Protein AF-I7LY33-F1 (afdb_monomer_lite)

Foldseek 3Di:
DPPVVPPVVVVVVVVVVVVVPPPDDDDDDDDWDKDWDDWDWDDDPNWIKTWTWIATPNDIDIDIDIDDDDDPPDPPPPVPPDLPQPDKDKDFPFAFFFDDPVVVCVQQDDPVPWDKDFLQAAWEDELFQLDQDQGAYAHQTLLVLVLLLLQLLQVVPPNDHDDLVLLLVLVLLVLVLGNYLAYEGEAAPQLQVVLCVVLVPDDDPVCLLAPDPVCVVVSLVSQLALSNGRRLLLSCCLVPVVLLVGDSVSSSSSSNSLSVLSHPPPRPSNSRYDYYYRYDDGDAQAEEEEAEDPVCLVVSIDTGGNQWDDDPNDIYGYRYHDLSSSLVVLLSSLCSCQPPVCVPHDGDDSVVSSVSSSVSSVSSCVSSCCVPQPRHTYMYIYRD

Secondary structure (DSSP, 8-state):
--SSHHHHHHHHHHHHHHHHSSS------PPPPEEEEEEEEEEETTEEEEEEEEEETTEEEEEEEEE-PPPSS----TT--------EEEEEEE--SS--HHHHHHHH--GGGPPEE-TTTS-EE-S-TT--SEEEE-TTHHHHHHHHHHHHHHTTSSSPPP-HHHHHHHHHHHHHH--SS-EEEEEEHHHHHHHHHHH-S---HHHHHS--GGGHHHHHHHHTSGGG--SHHHHHHHH-HHHHT--HHHHHHHHHHHHHHHH-TT-GGGGGEEEEEE-S---EEEEEEEE--HHHHHTT-EE-EESEEEETTEEEEEEEEEHHHHHHHHHHHHHIIIIIISTTSSPPPHHHHHHHHHHHHHHHHHHHHHHHSTT--EEEEEE-

Radius of gyration: 26.54 Å; chains: 1; bounding box: 85×58×51 Å

Sequence (384 aa):
MKLIFHKIFRIKLFFLLFLALSLTNKVNANQTYVKVSNGQQQEEEGKTIIVGKTTINQIDYNTECSCVEPSLQQMEDPDAESCSLNKLKLQLDTDGQGMNQDTIRDIVGDVHSLQFVNPKEYYFMGLDGRNTEACLSTPGGDAGEFILALFIYEGMLQKRQLDQNSVDAFFKSYLQYMKSQKFYFATDDEAIFHMERETGLSISIDSLKNPSESNKADLLSALIKAENQGDRHIKNLLKNPDLYNIRPEIVQMFITSFFNVLWDKTNLNREKLILDSLVGQPSESAFLEVRSNEICLEKHLSPLISVRKKIGDNWQSLFVNHIDAASQKRRELAHFFSDSVNHHQEPIDPDIMFNRLTKHGLSFLEVSGSRLARYLPFYSLDMV

pLDDT: mean 85.72, std 20.25, range [28.38, 98.88]

Structure (mmCIF, N/CA/C/O backbone):
data_AF-I7LY33-F1
#
_entry.id   AF-I7LY33-F1
#
loop_
_atom_site.group_PDB
_atom_site.id
_atom_site.type_symbol
_atom_site.label_atom_id
_atom_site.label_alt_id
_atom_site.label_comp_id
_atom_site.label_asym_id
_atom_site.label_entity_id
_atom_site.label_seq_id
_atom_site.pdbx_PDB_ins_code
_atom_site.Cartn_x
_atom_site.Cartn_y
_atom_site.Cartn_z
_atom_site.occupancy
_atom_site.B_iso_or_equiv
_atom_site.auth_seq_id
_atom_site.auth_comp_id
_atom_site.auth_asym_id
_atom_site.auth_atom_id
_atom_site.pdbx_PDB_model_num
ATOM 1 N N . MET A 1 1 ? -11.560 -17.979 -21.060 1.00 42.41 1 MET A N 1
ATOM 2 C CA . MET A 1 1 ? -11.425 -18.367 -19.634 1.00 42.41 1 MET A CA 1
ATOM 3 C C . MET A 1 1 ? -10.639 -19.662 -19.391 1.00 42.41 1 MET A C 1
ATOM 5 O O . MET A 1 1 ? -9.923 -19.709 -18.408 1.00 42.41 1 MET A O 1
ATOM 9 N N . LYS A 1 2 ? -10.691 -20.692 -20.259 1.00 30.03 2 LYS A N 1
ATOM 10 C CA . LYS A 1 2 ? -9.958 -21.967 -20.054 1.00 30.03 2 LYS A CA 1
ATOM 11 C C . LYS A 1 2 ? -8.486 -22.011 -20.524 1.00 30.03 2 LYS A C 1
ATOM 13 O O . LYS A 1 2 ? -7.797 -22.962 -20.183 1.00 30.03 2 LYS A O 1
ATOM 18 N N . LEU A 1 3 ? -7.980 -21.016 -21.264 1.00 31.16 3 LEU A N 1
ATOM 19 C CA . LEU A 1 3 ? -6.618 -21.073 -21.836 1.00 31.16 3 LEU A CA 1
ATOM 20 C C . LEU A 1 3 ? -5.494 -20.482 -20.961 1.00 31.16 3 LEU A C 1
ATOM 22 O O . LEU A 1 3 ? -4.334 -20.807 -21.190 1.00 31.16 3 LEU A O 1
ATOM 26 N N . ILE A 1 4 ? -5.808 -19.681 -19.937 1.00 40.78 4 ILE A N 1
ATOM 27 C CA . ILE A 1 4 ? -4.794 -19.087 -19.036 1.00 40.78 4 ILE A CA 1
ATOM 28 C C . ILE A 1 4 ? -4.377 -20.081 -17.932 1.00 40.78 4 ILE A C 1
ATOM 30 O O . ILE A 1 4 ? -3.232 -20.093 -17.489 1.00 40.78 4 ILE A O 1
ATOM 34 N N . PHE A 1 5 ? -5.255 -21.028 -17.584 1.00 37.31 5 PHE A N 1
ATOM 35 C CA . PHE A 1 5 ? -5.009 -22.034 -16.543 1.00 37.31 5 PHE A CA 1
ATOM 36 C C . PHE A 1 5 ? -3.928 -23.074 -16.888 1.00 37.31 5 PHE A C 1
ATOM 38 O O . PHE A 1 5 ? -3.405 -23.733 -15.991 1.00 37.31 5 PHE A O 1
ATOM 45 N N . HIS A 1 6 ? -3.569 -23.249 -18.165 1.00 36.06 6 HIS A N 1
ATOM 46 C CA . HIS A 1 6 ? -2.713 -24.370 -18.570 1.00 36.06 6 HIS A CA 1
ATOM 47 C C . HIS A 1 6 ? -1.205 -24.075 -18.544 1.00 36.06 6 HIS A C 1
ATOM 49 O O . HIS A 1 6 ? -0.412 -25.008 -18.430 1.00 36.06 6 HIS A O 1
ATOM 55 N N . LYS A 1 7 ? -0.783 -22.802 -18.584 1.00 37.31 7 LYS A N 1
ATOM 56 C CA . LYS A 1 7 ? 0.650 -22.449 -18.547 1.00 37.31 7 LYS A CA 1
ATOM 57 C C . LYS A 1 7 ? 1.212 -22.319 -17.127 1.00 37.31 7 LYS A C 1
ATOM 59 O O . LYS A 1 7 ? 2.340 -22.742 -16.897 1.00 37.31 7 LYS A O 1
ATOM 64 N N . ILE A 1 8 ? 0.413 -21.872 -16.158 1.00 42.56 8 ILE A N 1
ATOM 65 C CA . ILE A 1 8 ? 0.854 -21.706 -14.759 1.00 42.56 8 ILE A CA 1
ATOM 66 C C . ILE A 1 8 ? 0.992 -23.064 -14.037 1.00 42.56 8 ILE A C 1
ATOM 68 O O . ILE A 1 8 ? 1.837 -23.231 -13.157 1.00 42.56 8 ILE A O 1
ATOM 72 N N . PHE A 1 9 ? 0.255 -24.096 -14.466 1.00 35.94 9 PHE A N 1
ATOM 73 C CA . PHE A 1 9 ? 0.355 -25.439 -13.876 1.00 35.94 9 PHE A CA 1
ATOM 74 C C . PHE A 1 9 ? 1.675 -26.166 -14.204 1.00 35.94 9 PHE A C 1
ATOM 76 O O . PHE A 1 9 ? 2.098 -27.035 -13.443 1.00 35.94 9 PHE A O 1
ATOM 83 N N . ARG A 1 10 ? 2.374 -25.796 -15.291 1.00 35.91 10 ARG A N 1
ATOM 84 C CA . ARG A 1 10 ? 3.664 -26.413 -15.661 1.00 35.91 10 ARG A CA 1
ATOM 85 C C . ARG A 1 10 ? 4.831 -25.980 -14.768 1.00 35.91 10 ARG A C 1
ATOM 87 O O . ARG A 1 10 ? 5.768 -26.754 -14.607 1.00 35.91 10 ARG A O 1
ATOM 94 N N . ILE A 1 11 ? 4.749 -24.813 -14.128 1.00 40.91 11 ILE A N 1
ATOM 95 C CA . ILE A 1 11 ? 5.801 -24.317 -13.223 1.00 40.91 11 ILE A CA 1
ATOM 96 C C . ILE A 1 11 ? 5.759 -25.053 -11.869 1.00 40.91 11 ILE A C 1
ATOM 98 O O . ILE A 1 11 ? 6.801 -25.333 -11.281 1.00 40.91 11 ILE A O 1
ATOM 102 N N . LYS A 1 12 ? 4.574 -25.498 -11.422 1.00 36.47 12 LYS A N 1
ATOM 103 C CA . LYS A 1 12 ? 4.418 -26.275 -10.177 1.00 36.47 12 LYS A CA 1
ATOM 104 C C . LYS A 1 12 ? 4.989 -27.697 -10.248 1.00 36.47 12 LYS A C 1
ATOM 106 O O . LYS A 1 12 ? 5.378 -28.233 -9.215 1.00 36.47 12 LYS A O 1
ATOM 111 N N . LEU A 1 13 ? 5.081 -28.302 -11.438 1.00 35.91 13 LEU A N 1
ATOM 112 C CA . LEU A 1 13 ? 5.622 -29.660 -11.590 1.00 35.91 13 LEU A CA 1
ATOM 113 C C . LEU A 1 13 ? 7.162 -29.684 -11.629 1.00 35.91 13 LEU A C 1
ATOM 115 O O . LEU A 1 13 ? 7.766 -30.680 -11.245 1.00 35.91 13 LEU A O 1
ATOM 119 N N . PHE A 1 14 ? 7.803 -28.581 -12.031 1.00 37.78 14 PHE A N 1
ATOM 120 C CA . PHE A 1 14 ? 9.267 -28.486 -12.088 1.00 37.78 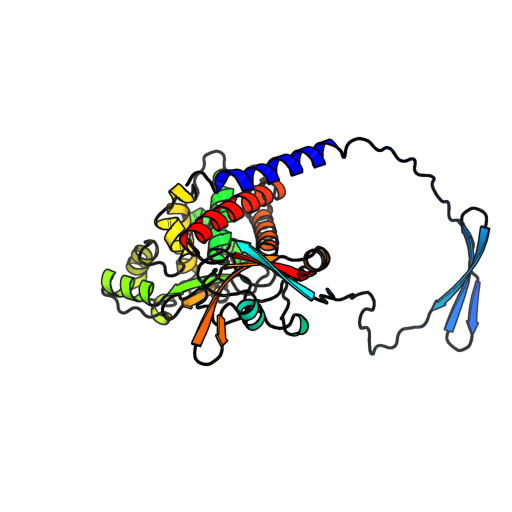14 PHE A CA 1
ATOM 121 C C . PHE A 1 14 ? 9.898 -28.252 -10.705 1.00 37.78 14 PHE A C 1
ATOM 123 O O . PHE A 1 14 ? 10.958 -28.800 -10.409 1.00 37.78 14 PHE A O 1
ATOM 130 N N . PHE A 1 15 ? 9.214 -27.521 -9.818 1.00 37.28 15 PHE A N 1
ATOM 131 C CA . PHE A 1 15 ? 9.712 -27.238 -8.465 1.00 37.28 15 PHE A CA 1
ATOM 132 C C . PHE A 1 15 ? 9.645 -28.456 -7.523 1.00 37.28 15 PHE A C 1
ATOM 134 O O . PHE A 1 15 ? 10.514 -28.641 -6.675 1.00 37.28 15 PHE A O 1
ATOM 141 N N . LEU A 1 16 ? 8.659 -29.341 -7.713 1.00 38.06 16 LEU A N 1
ATOM 142 C CA . LEU A 1 16 ? 8.531 -30.588 -6.945 1.00 38.06 16 LEU A CA 1
ATOM 143 C C . LEU A 1 16 ? 9.539 -31.669 -7.372 1.00 38.06 16 LEU A C 1
ATOM 145 O O . LEU A 1 16 ? 9.912 -32.500 -6.548 1.00 38.06 16 LEU A O 1
ATOM 149 N N . LEU A 1 17 ? 10.030 -31.638 -8.618 1.00 35.41 17 LEU A N 1
ATOM 150 C CA . LEU A 1 17 ? 11.072 -32.565 -9.075 1.00 35.41 17 LEU A CA 1
ATOM 151 C C . LEU A 1 17 ? 12.470 -32.173 -8.565 1.00 35.41 17 LEU A C 1
ATOM 153 O O . LEU A 1 17 ? 13.291 -33.049 -8.308 1.00 35.41 17 LEU A O 1
ATOM 157 N N . PHE A 1 18 ? 12.732 -30.877 -8.367 1.00 36.34 18 PHE A N 1
ATOM 158 C CA . PHE A 1 18 ? 14.032 -30.392 -7.884 1.00 36.34 18 PHE A CA 1
ATOM 159 C C . PHE A 1 18 ? 14.259 -30.682 -6.391 1.00 36.34 18 PHE A C 1
ATOM 161 O O . PHE A 1 18 ? 15.369 -31.023 -5.988 1.00 36.34 18 PHE A O 1
ATOM 168 N N . LEU A 1 19 ? 13.198 -30.658 -5.577 1.00 33.44 19 LEU A N 1
ATOM 169 C CA . LEU A 1 19 ? 13.273 -31.043 -4.161 1.00 33.44 19 LEU A CA 1
ATOM 170 C C . LEU A 1 19 ? 13.464 -32.555 -3.944 1.00 33.44 19 LEU A C 1
ATOM 172 O O . LEU A 1 19 ? 13.996 -32.956 -2.913 1.00 33.44 19 LEU A O 1
ATOM 176 N N . ALA A 1 20 ? 13.104 -33.395 -4.919 1.00 33.16 20 ALA A N 1
ATOM 177 C CA . ALA A 1 20 ? 13.292 -34.845 -4.835 1.00 33.16 20 ALA A CA 1
ATOM 178 C C . ALA A 1 20 ? 14.703 -35.320 -5.251 1.00 33.16 20 ALA A C 1
ATOM 180 O O . ALA A 1 20 ? 15.068 -36.457 -4.965 1.00 33.16 20 ALA A O 1
ATOM 181 N N . LEU A 1 21 ? 15.513 -34.463 -5.888 1.00 31.39 21 LEU A N 1
ATOM 182 C CA . LEU A 1 21 ? 16.848 -34.806 -6.411 1.00 31.39 21 LEU A CA 1
ATOM 183 C C . LEU A 1 21 ? 18.024 -34.292 -5.555 1.00 31.39 21 LEU A C 1
ATOM 185 O O . LEU A 1 21 ? 19.171 -34.602 -5.860 1.00 31.39 21 LEU A O 1
ATOM 189 N N . SER A 1 22 ? 17.763 -33.576 -4.454 1.00 30.84 22 SER A N 1
ATOM 190 C CA . SER A 1 22 ? 18.807 -33.052 -3.548 1.00 30.84 22 SER A CA 1
ATOM 191 C C . SER A 1 22 ? 19.188 -34.006 -2.394 1.00 30.84 22 SER A C 1
ATOM 193 O O . SER A 1 22 ? 20.056 -33.711 -1.578 1.00 30.84 22 SER A O 1
ATOM 195 N N . LEU A 1 23 ? 18.581 -35.196 -2.318 1.00 31.55 23 LEU A N 1
ATOM 196 C CA . LEU A 1 23 ? 18.827 -36.172 -1.246 1.00 31.55 23 LEU A CA 1
ATOM 197 C C . LEU A 1 23 ? 19.639 -37.388 -1.706 1.00 31.55 23 LEU A C 1
ATOM 199 O O . LEU A 1 23 ? 19.275 -38.510 -1.394 1.00 31.55 23 LEU A O 1
ATOM 203 N N . THR A 1 24 ? 20.766 -37.185 -2.389 1.00 37.47 24 THR A N 1
ATOM 204 C CA . THR A 1 24 ? 21.879 -38.157 -2.405 1.00 37.47 24 THR A CA 1
ATOM 205 C C . THR A 1 24 ? 23.146 -37.494 -2.939 1.00 37.47 24 THR A C 1
ATOM 207 O O . THR A 1 24 ? 23.378 -37.499 -4.142 1.00 37.47 24 THR A O 1
ATOM 210 N N . ASN A 1 25 ? 23.990 -36.955 -2.058 1.00 28.38 25 ASN A N 1
ATOM 211 C CA . ASN A 1 25 ? 25.436 -36.901 -2.294 1.00 28.38 25 ASN A CA 1
ATOM 212 C C . ASN A 1 25 ? 26.182 -36.718 -0.966 1.00 28.38 25 ASN A C 1
ATOM 214 O O . ASN A 1 25 ? 26.289 -35.622 -0.426 1.00 28.38 25 ASN A O 1
ATOM 218 N N . LYS A 1 26 ? 26.697 -37.830 -0.428 1.00 31.36 26 LYS A N 1
ATOM 219 C CA . LYS A 1 26 ? 27.740 -37.825 0.604 1.00 31.36 26 LYS A CA 1
ATOM 220 C C . LYS A 1 26 ? 29.075 -37.580 -0.096 1.00 31.36 26 LYS A C 1
ATOM 222 O O . LYS A 1 26 ? 29.545 -38.455 -0.817 1.00 31.36 26 LYS A O 1
ATOM 227 N N . VAL A 1 27 ? 29.684 -36.421 0.137 1.00 33.50 27 VAL A N 1
ATOM 228 C CA . VAL A 1 27 ? 31.071 -36.136 -0.254 1.00 33.50 27 VAL A CA 1
ATOM 229 C C . VAL A 1 27 ? 31.929 -36.142 1.011 1.00 33.50 27 VAL A C 1
ATOM 231 O O . VAL A 1 27 ? 31.617 -35.468 1.989 1.00 33.50 27 VAL A O 1
ATOM 234 N N . ASN A 1 28 ? 32.979 -36.964 0.995 1.00 31.67 28 ASN A N 1
ATOM 235 C CA . ASN A 1 28 ? 33.961 -37.111 2.068 1.00 31.67 28 ASN A CA 1
ATOM 236 C C . ASN A 1 28 ? 34.780 -35.823 2.236 1.00 31.67 28 ASN A C 1
ATOM 238 O O . ASN A 1 28 ? 35.436 -35.382 1.294 1.00 31.67 28 ASN A O 1
ATOM 242 N N . ALA A 1 29 ? 34.792 -35.263 3.445 1.00 35.78 29 ALA A N 1
ATOM 243 C CA . ALA A 1 29 ? 35.664 -34.157 3.818 1.00 35.78 29 ALA A CA 1
ATOM 244 C C . ALA A 1 29 ? 37.029 -34.695 4.284 1.00 35.78 29 ALA A C 1
ATOM 246 O O . ALA A 1 29 ? 37.129 -35.306 5.347 1.00 35.78 29 ALA A O 1
ATOM 247 N N . ASN A 1 30 ? 38.082 -34.450 3.502 1.00 35.06 30 ASN A N 1
ATOM 248 C CA . ASN A 1 30 ? 39.461 -34.531 3.984 1.00 35.06 30 ASN A CA 1
ATOM 249 C C . ASN A 1 30 ? 39.775 -33.236 4.744 1.00 35.06 30 ASN A C 1
ATOM 251 O O . ASN A 1 30 ? 39.734 -32.154 4.163 1.00 35.06 30 ASN A O 1
ATOM 255 N N . GLN A 1 31 ? 40.066 -33.341 6.040 1.00 39.47 31 GLN A N 1
ATOM 256 C CA . GLN A 1 31 ? 40.449 -32.203 6.877 1.00 39.47 31 GLN A CA 1
ATOM 257 C C . GLN A 1 31 ? 41.893 -31.773 6.584 1.00 39.47 31 GLN A C 1
ATOM 259 O O . GLN A 1 31 ? 42.829 -32.564 6.702 1.00 39.47 31 GLN A O 1
ATOM 264 N N . THR A 1 32 ? 42.071 -30.503 6.226 1.00 39.53 32 THR A N 1
ATOM 265 C CA . THR A 1 32 ? 43.372 -29.832 6.135 1.00 39.53 32 THR A CA 1
ATOM 266 C C . THR A 1 32 ? 43.799 -29.386 7.533 1.00 39.53 32 THR A C 1
ATOM 268 O O . THR A 1 32 ? 43.088 -28.622 8.182 1.00 39.53 32 THR A O 1
ATOM 271 N N . TYR A 1 33 ? 44.956 -29.848 8.006 1.00 38.78 33 TYR A N 1
ATOM 272 C CA . TYR A 1 33 ? 45.531 -29.401 9.275 1.00 38.78 33 TYR A CA 1
ATOM 273 C C . TYR A 1 33 ? 46.507 -28.250 9.020 1.00 38.78 33 TYR A C 1
ATOM 275 O O . TYR A 1 33 ? 47.436 -28.397 8.227 1.00 38.78 33 TYR A O 1
ATOM 283 N N . VAL A 1 34 ? 46.309 -27.127 9.712 1.00 41.19 34 VAL A N 1
ATOM 284 C CA . VAL A 1 34 ? 47.231 -25.983 9.718 1.00 41.19 34 VAL A CA 1
ATOM 285 C C . VAL A 1 34 ? 47.898 -25.921 11.085 1.00 41.19 34 VAL A C 1
ATOM 287 O O . VAL A 1 34 ? 47.220 -25.901 12.113 1.00 41.19 34 VAL A O 1
ATOM 290 N N . LYS A 1 35 ? 49.231 -25.906 11.105 1.00 44.09 35 LYS A N 1
ATOM 291 C CA . LYS A 1 35 ? 50.027 -25.760 12.327 1.00 44.09 35 LYS A CA 1
ATOM 292 C C . LYS A 1 35 ? 50.867 -24.494 12.204 1.00 44.09 35 LYS A C 1
ATOM 294 O O . LYS A 1 35 ? 51.633 -24.357 11.256 1.00 44.09 35 LYS A O 1
ATOM 299 N N . VAL A 1 36 ? 50.708 -23.581 13.159 1.00 49.22 36 VAL A N 1
ATOM 300 C CA . VAL A 1 36 ? 51.448 -22.313 13.222 1.00 49.22 36 VAL A CA 1
ATOM 301 C C . VAL A 1 36 ? 52.447 -22.393 14.372 1.00 49.22 36 VAL A C 1
ATOM 303 O O . VAL A 1 36 ? 52.103 -22.841 15.466 1.00 49.22 36 VAL A O 1
ATOM 306 N N . SER A 1 37 ? 53.685 -21.976 14.126 1.00 56.56 37 SER A N 1
ATOM 307 C CA . SER A 1 37 ? 54.745 -21.882 15.138 1.00 56.56 37 SER A CA 1
ATOM 308 C C . SER A 1 37 ? 55.217 -20.434 15.298 1.00 56.56 37 SER A C 1
ATOM 310 O O . SER A 1 37 ? 55.253 -19.702 14.313 1.00 56.56 37 SER A O 1
ATOM 312 N N . ASN A 1 38 ? 55.547 -20.054 16.543 1.00 51.84 38 ASN A N 1
ATOM 313 C CA . ASN A 1 38 ? 55.854 -18.695 17.021 1.00 51.84 38 ASN A CA 1
ATOM 314 C C . ASN A 1 38 ? 56.569 -17.794 15.998 1.00 51.84 38 ASN A C 1
ATOM 316 O O . ASN A 1 38 ? 57.672 -18.112 15.553 1.00 51.84 38 ASN A O 1
ATOM 320 N N . GLY A 1 39 ? 55.947 -16.653 15.684 1.00 57.84 39 GLY A N 1
ATOM 321 C CA . GLY A 1 39 ? 56.525 -15.609 14.839 1.00 57.84 39 GLY A CA 1
ATOM 322 C C . GLY A 1 39 ? 57.539 -14.744 15.590 1.00 57.84 39 GLY A C 1
ATOM 323 O O . GLY A 1 39 ? 57.438 -14.564 16.804 1.00 57.84 39 GLY A O 1
ATOM 324 N N . GLN A 1 40 ? 58.518 -14.215 14.859 1.00 61.56 40 GLN A N 1
ATOM 325 C CA . GLN A 1 40 ? 59.440 -13.192 15.350 1.00 61.56 40 GLN A CA 1
ATOM 326 C C . GLN A 1 40 ? 58.994 -11.830 14.813 1.00 61.56 40 GLN A C 1
ATOM 328 O O . GLN A 1 40 ? 58.672 -11.694 13.633 1.00 61.56 40 GLN A O 1
ATOM 333 N N . GLN A 1 41 ? 58.957 -10.834 15.694 1.00 66.88 41 GLN A N 1
ATOM 334 C CA . GLN A 1 41 ? 58.610 -9.461 15.346 1.00 66.88 41 GLN A CA 1
ATOM 335 C C . GLN A 1 41 ? 59.888 -8.702 14.980 1.00 66.88 41 GLN A C 1
ATOM 337 O O . GLN A 1 41 ? 60.868 -8.746 15.726 1.00 66.88 41 GLN A O 1
ATOM 342 N N . GLN A 1 42 ? 59.878 -8.032 13.831 1.00 72.19 42 GLN A N 1
ATOM 343 C CA . GLN A 1 42 ? 60.950 -7.158 13.365 1.00 72.19 42 GLN A CA 1
ATOM 344 C C . GLN A 1 42 ? 60.362 -5.775 13.056 1.00 72.19 42 GLN A C 1
ATOM 346 O O . GLN A 1 42 ? 59.248 -5.664 12.543 1.00 72.19 42 GLN A O 1
ATOM 351 N N . GLU A 1 43 ? 61.088 -4.718 13.411 1.00 63.62 43 GLU A N 1
ATOM 352 C CA . GLU A 1 43 ? 60.714 -3.337 13.098 1.00 63.62 43 GLU A CA 1
ATOM 353 C C . GLU A 1 43 ? 61.658 -2.793 12.027 1.00 63.62 43 GLU A C 1
ATOM 355 O O . GLU A 1 43 ? 62.863 -2.685 12.253 1.00 63.62 43 GLU A O 1
ATOM 360 N N . GLU A 1 44 ? 61.102 -2.430 10.872 1.00 62.78 44 GLU A N 1
ATOM 361 C CA . GLU A 1 44 ? 61.801 -1.714 9.802 1.00 62.78 44 GLU A CA 1
ATOM 362 C C . GLU A 1 44 ? 60.976 -0.485 9.402 1.00 62.78 44 GLU A C 1
ATOM 364 O O . GLU A 1 44 ? 59.769 -0.576 9.191 1.00 62.78 44 GLU A O 1
ATOM 369 N N . GLU A 1 45 ? 61.623 0.684 9.330 1.00 59.22 45 GLU A N 1
ATOM 370 C CA . GLU A 1 45 ? 61.058 1.938 8.793 1.00 59.22 45 GLU A CA 1
ATOM 371 C C . GLU A 1 45 ? 59.634 2.294 9.279 1.00 59.22 45 GLU A C 1
ATOM 373 O O . GLU A 1 45 ? 58.767 2.695 8.503 1.00 59.22 45 GLU A O 1
ATOM 378 N N . GLY A 1 46 ? 59.370 2.157 10.583 1.00 63.44 46 GLY A N 1
ATOM 379 C CA . GLY A 1 46 ? 58.074 2.521 11.171 1.00 63.44 46 GLY A CA 1
ATOM 380 C C . GLY A 1 46 ? 56.929 1.556 10.842 1.00 63.44 46 GLY A C 1
ATOM 381 O O . GLY A 1 46 ? 55.771 1.885 11.087 1.00 63.44 46 GLY A O 1
ATOM 382 N N . LYS A 1 47 ? 57.238 0.368 10.309 1.00 63.81 47 LYS A N 1
ATOM 383 C CA . LYS A 1 47 ? 56.297 -0.738 10.125 1.00 63.81 47 LYS A CA 1
ATOM 384 C C . LYS A 1 47 ? 56.694 -1.905 11.017 1.00 63.81 47 LYS A C 1
ATOM 386 O O . LYS A 1 47 ? 57.855 -2.313 11.065 1.00 63.81 47 LYS A O 1
ATOM 391 N N . THR A 1 48 ? 55.711 -2.478 11.702 1.00 73.81 48 THR A N 1
ATOM 392 C CA . THR A 1 48 ? 55.898 -3.742 12.412 1.00 73.81 48 THR A CA 1
ATOM 393 C C . THR A 1 48 ? 55.660 -4.884 11.436 1.00 73.81 48 THR A C 1
ATOM 395 O O . THR A 1 48 ? 54.553 -5.039 10.918 1.00 73.81 48 THR A O 1
ATOM 398 N N . ILE A 1 49 ? 56.689 -5.689 11.190 1.00 73.12 49 ILE A N 1
ATOM 399 C CA . ILE A 1 49 ? 56.606 -6.872 10.338 1.00 73.12 49 ILE A CA 1
ATOM 400 C C . ILE A 1 49 ? 56.691 -8.111 11.230 1.00 73.12 49 ILE A C 1
ATOM 402 O O . ILE A 1 49 ? 57.634 -8.295 12.001 1.00 73.12 49 ILE A O 1
ATOM 406 N N . ILE A 1 50 ? 55.675 -8.965 11.148 1.00 78.75 50 ILE A N 1
ATOM 407 C CA . ILE A 1 50 ? 55.633 -10.250 11.842 1.00 78.75 50 ILE A CA 1
ATOM 408 C C . ILE A 1 50 ? 55.939 -11.328 10.815 1.00 78.75 50 ILE A C 1
ATOM 410 O O . ILE A 1 50 ? 55.142 -11.581 9.909 1.00 78.75 50 ILE A O 1
ATOM 414 N N . VAL A 1 51 ? 57.087 -11.981 10.978 1.00 80.88 51 VAL A N 1
ATOM 415 C CA . VAL A 1 51 ? 57.493 -13.092 10.120 1.00 80.88 51 VAL A CA 1
ATOM 416 C C . VAL A 1 51 ? 57.270 -14.398 10.873 1.00 80.88 51 VAL A C 1
ATOM 418 O O . VAL A 1 51 ? 57.706 -14.574 12.013 1.00 80.88 51 VAL A O 1
ATOM 421 N N . GLY A 1 52 ? 56.571 -15.327 10.234 1.00 82.50 52 GLY A N 1
ATOM 422 C CA . GLY A 1 52 ? 56.247 -16.644 10.764 1.00 82.50 52 GLY A CA 1
ATOM 423 C C . GLY A 1 52 ? 56.426 -17.737 9.720 1.00 82.50 52 GLY A C 1
ATOM 424 O O . GLY A 1 52 ? 56.707 -17.478 8.549 1.00 82.50 52 GLY A O 1
ATOM 425 N N . LYS A 1 53 ? 56.260 -18.985 10.153 1.00 79.31 53 LYS A N 1
ATOM 426 C CA . LYS A 1 53 ? 56.158 -20.134 9.253 1.00 79.31 53 LYS A CA 1
ATOM 427 C C . LYS A 1 53 ? 54.842 -20.847 9.489 1.00 79.31 53 LYS A C 1
ATOM 429 O O . LYS A 1 53 ? 54.458 -21.073 10.640 1.00 79.31 53 LYS A O 1
ATOM 434 N N . THR A 1 54 ? 54.182 -21.222 8.404 1.00 77.38 54 THR A N 1
ATOM 435 C CA . THR A 1 54 ? 52.984 -22.055 8.444 1.00 77.38 54 THR A CA 1
ATOM 436 C C . THR A 1 54 ? 53.162 -23.262 7.543 1.00 77.38 54 THR A C 1
ATOM 438 O O . THR A 1 54 ? 53.712 -23.149 6.450 1.00 77.38 54 THR A O 1
ATOM 441 N N . THR A 1 55 ? 52.702 -24.422 7.996 1.00 69.25 55 THR A N 1
ATOM 442 C CA . THR A 1 55 ? 52.709 -25.642 7.188 1.00 69.25 55 THR A CA 1
ATOM 443 C C . THR A 1 55 ? 51.289 -25.926 6.723 1.00 69.25 55 THR A C 1
ATOM 445 O O . THR A 1 55 ? 50.394 -26.122 7.550 1.00 69.25 55 THR A O 1
ATOM 448 N N . ILE A 1 56 ? 51.079 -25.989 5.407 1.00 71.88 56 ILE A N 1
ATOM 449 C CA . ILE A 1 56 ? 49.794 -26.352 4.798 1.00 71.88 56 ILE A CA 1
ATOM 450 C C . ILE A 1 56 ? 50.036 -27.571 3.914 1.00 71.88 56 ILE A C 1
ATOM 452 O O . ILE A 1 56 ? 50.885 -27.541 3.028 1.00 71.88 56 ILE A O 1
ATOM 456 N N . ASN A 1 57 ? 49.312 -28.665 4.166 1.00 79.12 57 ASN A N 1
ATOM 457 C CA . ASN A 1 57 ? 49.458 -29.925 3.423 1.00 79.12 57 ASN A CA 1
ATOM 458 C C . ASN A 1 57 ? 50.911 -30.441 3.354 1.00 79.12 57 ASN A C 1
ATOM 460 O O . ASN A 1 57 ? 51.348 -30.927 2.317 1.00 79.12 57 ASN A O 1
ATOM 464 N N . GLN A 1 58 ? 51.646 -30.348 4.469 1.00 78.44 58 GLN A N 1
ATOM 465 C CA . GLN A 1 58 ? 53.062 -30.747 4.590 1.00 78.44 58 GLN A CA 1
ATOM 466 C C . GLN A 1 58 ? 54.057 -29.895 3.781 1.00 78.44 58 GLN A C 1
ATOM 468 O O . GLN A 1 58 ? 55.217 -30.277 3.654 1.00 78.44 58 GLN A O 1
ATOM 473 N N . ILE A 1 59 ? 53.632 -28.739 3.266 1.00 73.44 59 ILE A N 1
ATOM 474 C CA . ILE A 1 59 ? 54.512 -27.765 2.617 1.00 73.44 59 ILE A CA 1
ATOM 475 C C . ILE A 1 59 ? 54.668 -26.567 3.552 1.00 73.44 59 ILE A C 1
ATOM 477 O O . ILE A 1 59 ? 53.673 -26.005 4.013 1.00 73.44 59 ILE A O 1
ATOM 481 N N . ASP A 1 60 ? 55.915 -26.202 3.844 1.00 79.88 60 ASP A N 1
ATOM 482 C CA . ASP A 1 60 ? 56.247 -25.069 4.703 1.00 79.88 60 ASP A CA 1
ATOM 483 C C . ASP A 1 60 ? 56.276 -23.770 3.894 1.00 79.88 60 ASP A C 1
ATOM 485 O O . ASP A 1 60 ? 56.992 -23.648 2.899 1.00 79.88 60 ASP A O 1
ATOM 489 N N . TYR A 1 61 ? 55.528 -22.781 4.365 1.00 75.94 61 TYR A N 1
ATOM 490 C CA . TYR A 1 61 ? 55.461 -21.437 3.812 1.00 75.94 61 TYR A CA 1
ATOM 491 C C . TYR A 1 61 ? 56.015 -20.445 4.830 1.00 75.94 61 TYR A C 1
ATOM 493 O O . TYR A 1 61 ? 55.681 -20.504 6.016 1.00 75.94 61 TYR A O 1
ATOM 501 N N . ASN A 1 62 ? 56.833 -19.504 4.361 1.00 80.69 62 ASN A N 1
ATOM 502 C CA . ASN A 1 62 ? 57.163 -18.315 5.138 1.00 80.69 62 ASN A CA 1
ATOM 503 C C . ASN A 1 62 ? 56.019 -17.315 4.968 1.00 80.69 62 ASN A C 1
ATOM 505 O O . ASN A 1 62 ? 55.628 -17.008 3.843 1.00 80.69 62 ASN A O 1
ATOM 509 N N . THR A 1 63 ? 55.479 -16.831 6.076 1.00 75.31 63 THR A N 1
ATOM 510 C CA . THR A 1 63 ? 54.399 -15.846 6.100 1.00 75.31 63 THR A CA 1
ATOM 511 C C . THR A 1 63 ? 54.936 -14.551 6.666 1.00 75.31 63 THR A C 1
ATOM 513 O O . THR A 1 63 ? 55.522 -14.554 7.746 1.00 75.31 63 THR A O 1
ATOM 516 N N . GLU A 1 64 ? 54.704 -13.455 5.963 1.00 77.88 64 GLU A N 1
ATOM 517 C CA . GLU A 1 64 ? 55.064 -12.115 6.402 1.00 77.88 64 GLU A CA 1
ATOM 518 C C . GLU A 1 64 ? 53.787 -11.279 6.491 1.00 77.88 64 GLU A C 1
ATOM 520 O O . GLU A 1 64 ? 53.040 -11.181 5.519 1.00 77.88 64 GLU A O 1
ATOM 525 N N . CYS A 1 65 ? 53.520 -10.711 7.665 1.00 70.19 65 CYS A N 1
ATOM 526 C CA . CYS A 1 65 ? 52.416 -9.782 7.883 1.00 70.19 65 CYS A CA 1
ATOM 527 C C . CYS A 1 65 ? 52.981 -8.416 8.261 1.00 70.19 65 CYS A C 1
ATOM 529 O O . CYS A 1 65 ? 53.683 -8.299 9.263 1.00 70.19 65 CYS A O 1
ATOM 531 N N . SER A 1 66 ? 52.643 -7.381 7.494 1.00 73.62 66 SER A N 1
ATOM 532 C CA . SER A 1 66 ? 52.968 -5.997 7.836 1.00 73.62 66 SER A CA 1
ATOM 533 C C . SER A 1 66 ? 51.759 -5.336 8.492 1.00 73.62 66 SER A C 1
ATOM 535 O O . SER A 1 66 ? 50.691 -5.246 7.889 1.00 73.62 66 SER A O 1
ATOM 537 N N . CYS A 1 67 ? 51.925 -4.881 9.731 1.00 63.53 67 CYS A N 1
ATOM 538 C CA . CYS A 1 67 ? 50.927 -4.081 10.427 1.00 63.53 67 CYS A CA 1
ATOM 539 C C . CYS A 1 67 ? 51.199 -2.606 10.115 1.00 63.53 67 CYS A C 1
ATOM 541 O O . CYS A 1 67 ? 52.159 -2.028 10.625 1.00 63.53 67 CYS A O 1
ATOM 543 N N . VAL A 1 68 ? 50.367 -2.005 9.264 1.00 72.12 68 VAL A N 1
ATOM 544 C CA . VAL A 1 68 ? 50.359 -0.557 9.023 1.00 72.12 68 VAL A CA 1
ATOM 545 C C . VAL A 1 68 ? 49.132 0.015 9.726 1.00 72.12 68 VAL A C 1
ATOM 547 O O . VAL A 1 68 ? 48.017 -0.424 9.449 1.00 72.12 68 VAL A O 1
ATOM 550 N N . GLU A 1 69 ? 49.320 0.967 10.642 1.00 55.94 69 GLU A N 1
ATOM 551 C CA . GLU A 1 69 ? 48.192 1.699 11.229 1.00 55.94 69 GLU A CA 1
ATOM 552 C C . GLU A 1 69 ? 47.500 2.526 10.130 1.00 55.94 69 GLU A C 1
ATOM 554 O O . GLU A 1 69 ? 48.158 3.339 9.472 1.00 55.94 69 GLU A O 1
ATOM 559 N N . PRO A 1 70 ? 46.194 2.325 9.880 1.00 45.44 70 PRO A N 1
ATOM 560 C CA . PRO A 1 70 ? 45.505 3.034 8.814 1.00 45.44 70 PRO A CA 1
ATOM 561 C C . PRO A 1 70 ? 45.329 4.512 9.181 1.00 45.44 70 PRO A C 1
ATOM 563 O O . PRO A 1 70 ? 44.832 4.862 10.253 1.00 45.44 70 PRO A O 1
ATOM 566 N N . SER A 1 71 ? 45.709 5.399 8.263 1.00 45.00 71 SER A N 1
ATOM 567 C CA . SER A 1 71 ? 45.415 6.827 8.356 1.00 45.00 71 SER A CA 1
ATOM 568 C C . SER A 1 71 ? 43.900 7.064 8.311 1.00 45.00 71 SER A C 1
ATOM 570 O O . SER A 1 71 ? 43.226 6.596 7.399 1.00 45.00 71 SER A O 1
ATOM 572 N N . LEU A 1 72 ? 43.378 7.838 9.267 1.00 48.03 72 LEU A N 1
ATOM 573 C CA . LEU A 1 72 ? 41.953 8.143 9.510 1.00 48.03 72 LEU A CA 1
ATOM 574 C C . LEU A 1 72 ? 41.214 8.937 8.405 1.00 48.03 72 LEU A C 1
ATOM 576 O O . LEU A 1 72 ? 40.178 9.548 8.661 1.00 48.03 72 LEU A O 1
ATOM 580 N N . GLN A 1 73 ? 41.710 8.957 7.173 1.00 46.38 73 GLN A N 1
ATOM 581 C CA . GLN A 1 73 ? 41.050 9.616 6.050 1.00 46.38 73 GLN A CA 1
ATOM 582 C C . GLN A 1 73 ? 40.982 8.622 4.891 1.00 46.38 73 GLN A C 1
ATOM 584 O O . GLN A 1 73 ? 42.013 8.271 4.332 1.00 46.38 73 GLN A O 1
ATOM 589 N N . GLN A 1 74 ? 39.751 8.202 4.569 1.00 47.88 74 GLN A N 1
ATOM 590 C CA . GLN A 1 74 ? 39.355 7.184 3.579 1.00 47.88 74 GLN A CA 1
ATOM 591 C C . GLN A 1 74 ? 39.411 5.724 4.065 1.00 47.88 74 GLN A C 1
ATOM 593 O O . GLN A 1 74 ? 40.139 4.896 3.533 1.00 47.88 74 GLN A O 1
ATOM 598 N N . MET A 1 75 ? 38.552 5.385 5.033 1.00 37.41 75 MET A N 1
ATOM 599 C CA . MET A 1 75 ? 37.946 4.047 5.076 1.00 37.41 75 MET A CA 1
ATOM 600 C C . MET A 1 75 ? 36.642 4.094 4.269 1.00 37.41 75 MET A C 1
ATOM 602 O O . MET A 1 75 ? 35.555 4.188 4.833 1.00 37.41 75 MET A O 1
ATOM 606 N N . GLU A 1 76 ? 36.754 4.099 2.941 1.00 45.53 76 GLU A N 1
ATOM 607 C CA . GLU A 1 76 ? 35.735 3.430 2.132 1.00 45.53 76 GLU A CA 1
ATOM 608 C C . GLU A 1 76 ? 36.054 1.942 2.245 1.00 45.53 76 GLU A C 1
ATOM 610 O O . GLU A 1 76 ? 37.172 1.526 1.951 1.00 45.53 76 GLU A O 1
ATOM 615 N N . ASP A 1 77 ? 35.112 1.178 2.788 1.00 41.41 77 ASP A N 1
ATOM 616 C CA . ASP A 1 77 ? 35.215 -0.268 2.940 1.00 41.41 77 ASP A CA 1
ATOM 617 C C . ASP A 1 77 ? 35.443 -0.912 1.555 1.00 41.41 77 ASP A C 1
ATOM 619 O O . ASP A 1 77 ? 34.550 -0.844 0.708 1.00 41.41 77 ASP A O 1
ATOM 623 N N . PRO A 1 78 ? 36.617 -1.507 1.277 1.00 42.72 78 PRO A N 1
ATOM 624 C CA . PRO A 1 78 ? 36.887 -2.144 -0.008 1.00 42.72 78 PRO A CA 1
ATOM 625 C C . PRO A 1 78 ? 36.097 -3.452 -0.202 1.00 42.72 78 PRO A C 1
ATOM 627 O O . PRO A 1 78 ? 36.025 -3.928 -1.333 1.00 42.72 78 PRO A O 1
ATOM 630 N N . ASP A 1 79 ? 35.454 -3.980 0.852 1.00 44.09 79 ASP A N 1
ATOM 631 C CA . ASP A 1 79 ? 34.486 -5.086 0.792 1.00 44.09 79 ASP A CA 1
ATOM 632 C C . ASP A 1 79 ? 33.026 -4.588 0.731 1.00 44.09 79 ASP A C 1
ATOM 634 O O . ASP A 1 79 ? 32.084 -5.379 0.571 1.00 44.09 79 ASP A O 1
ATOM 638 N N . ALA A 1 80 ? 32.799 -3.268 0.739 1.00 44.06 80 ALA A N 1
ATOM 639 C CA . ALA A 1 80 ? 31.560 -2.695 0.233 1.00 44.06 80 ALA A CA 1
ATOM 640 C C . ALA A 1 80 ? 31.560 -2.770 -1.301 1.00 44.06 80 ALA A C 1
ATOM 642 O O . ALA A 1 80 ? 31.467 -1.761 -1.998 1.00 44.06 80 ALA A O 1
ATOM 643 N N . GLU A 1 81 ? 31.591 -3.991 -1.845 1.00 45.06 81 GLU A N 1
ATOM 644 C CA . GLU A 1 81 ? 31.030 -4.274 -3.159 1.00 45.06 81 GLU A CA 1
ATOM 645 C C . GLU A 1 81 ? 29.592 -3.759 -3.121 1.00 45.06 81 GLU A C 1
ATOM 647 O O . GLU A 1 81 ? 28.683 -4.437 -2.648 1.00 45.06 81 GLU A O 1
ATOM 652 N N . SER A 1 82 ? 29.354 -2.512 -3.529 1.00 50.50 82 SER A N 1
ATOM 653 C CA . SER A 1 82 ? 28.001 -2.009 -3.767 1.00 50.50 82 SER A CA 1
ATOM 654 C C . SER A 1 82 ? 27.222 -3.080 -4.540 1.00 50.50 82 SER A C 1
ATOM 656 O O . SER A 1 82 ? 27.841 -3.846 -5.286 1.00 50.50 82 SER A O 1
ATOM 658 N N . CYS A 1 83 ? 25.898 -3.190 -4.359 1.00 55.44 83 CYS A N 1
ATOM 659 C CA . CYS A 1 83 ? 25.088 -3.968 -5.301 1.00 55.44 83 CYS A CA 1
ATOM 660 C C . CYS A 1 83 ? 25.366 -3.348 -6.681 1.00 55.44 83 CYS A C 1
ATOM 662 O O . CYS A 1 83 ? 24.813 -2.303 -7.018 1.00 55.44 83 CYS A O 1
ATOM 664 N N . SER A 1 84 ? 26.346 -3.895 -7.404 1.00 58.09 84 SER A N 1
ATOM 665 C CA . SER A 1 84 ? 26.993 -3.270 -8.555 1.00 58.09 84 SER A CA 1
ATOM 666 C C . SER A 1 84 ? 26.153 -3.662 -9.746 1.00 58.09 84 SER A C 1
ATOM 668 O O . SER A 1 84 ? 26.520 -4.466 -10.600 1.00 58.09 84 SER A O 1
ATOM 670 N N . LEU A 1 85 ? 24.934 -3.134 -9.704 1.00 65.62 85 LEU A N 1
ATOM 671 C CA . LEU A 1 85 ? 23.919 -3.318 -10.707 1.00 65.62 85 LEU A CA 1
ATOM 672 C C . LEU A 1 85 ? 24.423 -2.639 -11.961 1.00 65.62 85 LEU A C 1
ATOM 674 O O . LEU A 1 85 ? 24.332 -1.426 -12.131 1.00 65.62 85 LEU A O 1
ATOM 678 N N . ASN A 1 86 ? 25.000 -3.449 -12.833 1.00 71.62 86 ASN A N 1
ATOM 679 C CA . ASN A 1 86 ? 25.488 -2.963 -14.106 1.00 71.62 86 ASN A CA 1
ATOM 680 C C . ASN A 1 86 ? 24.324 -2.817 -15.088 1.00 71.62 86 ASN A C 1
ATOM 682 O O . ASN A 1 86 ? 24.456 -2.098 -16.080 1.00 71.62 86 ASN A O 1
ATOM 686 N N . LYS A 1 87 ? 23.213 -3.550 -14.878 1.00 82.25 87 LYS A N 1
ATOM 687 C CA . LYS A 1 87 ? 22.098 -3.627 -15.828 1.00 82.25 87 LYS A CA 1
ATOM 688 C C . LYS A 1 87 ? 20.752 -3.867 -15.145 1.00 82.25 87 LYS A C 1
ATOM 690 O O . LYS A 1 87 ? 20.621 -4.651 -14.213 1.00 82.25 87 LYS A O 1
ATOM 695 N N . LEU A 1 88 ? 19.721 -3.254 -15.718 1.00 89.00 88 LEU A N 1
ATOM 696 C CA . LEU A 1 88 ? 18.327 -3.630 -15.503 1.00 89.00 88 LEU A CA 1
ATOM 697 C C . LEU A 1 88 ? 17.855 -4.469 -16.689 1.00 89.00 88 LEU A C 1
ATOM 699 O O . LEU A 1 88 ? 17.987 -4.060 -17.850 1.00 89.00 88 LEU A O 1
ATOM 703 N N . LYS A 1 89 ? 17.288 -5.641 -16.412 1.00 93.69 89 LYS A N 1
ATOM 704 C CA . LYS A 1 89 ? 16.692 -6.501 -17.429 1.00 93.69 89 LYS A CA 1
ATOM 705 C C . LYS A 1 89 ? 15.177 -6.362 -17.369 1.00 93.69 89 LYS A C 1
ATOM 707 O O . LYS A 1 89 ? 14.522 -6.913 -16.497 1.00 93.69 89 LYS A O 1
ATOM 712 N N . LEU A 1 90 ? 14.631 -5.634 -18.338 1.00 96.00 90 LEU A N 1
ATOM 713 C CA . LEU A 1 90 ? 13.190 -5.517 -18.534 1.00 96.00 90 LEU A CA 1
ATOM 714 C C . LEU A 1 90 ? 12.699 -6.600 -19.503 1.00 96.00 90 LEU A C 1
ATOM 716 O O . LEU A 1 90 ? 13.229 -6.715 -20.612 1.00 96.00 90 LEU A O 1
ATOM 720 N N . GLN A 1 91 ? 11.688 -7.360 -19.091 1.00 96.75 91 GLN A N 1
ATOM 721 C CA . GLN A 1 91 ? 11.076 -8.449 -19.849 1.00 96.75 91 GLN A CA 1
ATOM 722 C C . GLN A 1 91 ? 9.557 -8.257 -19.931 1.00 96.75 91 GLN A C 1
ATOM 724 O O . GLN A 1 91 ? 8.922 -7.945 -18.931 1.00 96.75 91 GLN A O 1
ATOM 729 N N . LEU A 1 92 ? 8.972 -8.471 -21.113 1.00 97.06 92 LEU A N 1
ATOM 730 C CA . LEU A 1 92 ? 7.521 -8.577 -21.289 1.00 97.06 92 LEU A CA 1
ATOM 731 C C . LEU A 1 92 ? 7.062 -9.998 -20.936 1.00 97.06 92 LEU A C 1
ATOM 733 O O . LEU A 1 92 ? 7.455 -10.957 -21.601 1.00 97.06 92 LEU A O 1
ATOM 737 N N . ASP A 1 93 ? 6.198 -10.129 -19.934 1.00 95.88 93 ASP A N 1
ATOM 738 C CA . ASP A 1 93 ? 5.663 -11.419 -19.488 1.00 95.88 93 ASP A CA 1
ATOM 739 C C . ASP A 1 93 ? 4.299 -11.729 -20.099 1.00 95.88 93 ASP A C 1
ATOM 741 O O . ASP A 1 93 ? 3.995 -12.878 -20.426 1.00 95.88 93 ASP A O 1
ATOM 745 N N . THR A 1 94 ? 3.453 -10.707 -20.245 1.00 95.38 94 THR A N 1
ATOM 746 C CA . THR A 1 94 ? 2.125 -10.827 -20.857 1.00 95.38 94 THR A CA 1
ATOM 747 C C . THR A 1 94 ? 1.861 -9.629 -21.750 1.00 95.38 94 THR A C 1
ATOM 749 O O . THR A 1 94 ? 1.971 -8.492 -21.308 1.00 95.38 94 THR A O 1
ATOM 752 N N . ASP A 1 95 ? 1.495 -9.897 -23.001 1.00 95.69 95 ASP A N 1
ATOM 753 C CA . ASP A 1 95 ? 1.120 -8.870 -23.971 1.00 95.69 95 ASP A CA 1
ATOM 754 C C . ASP A 1 95 ? -0.249 -8.248 -23.642 1.00 95.69 95 ASP A C 1
ATOM 756 O O . ASP A 1 95 ? -1.118 -8.896 -23.048 1.00 95.69 95 ASP A O 1
ATOM 760 N N . GLY A 1 96 ? -0.453 -6.995 -24.040 1.00 94.69 96 GLY A N 1
ATOM 761 C CA . GLY A 1 96 ? -1.652 -6.236 -23.711 1.00 94.69 96 GLY A CA 1
ATOM 762 C C . GLY A 1 96 ? -1.753 -4.896 -24.433 1.00 94.69 96 GLY A C 1
ATOM 763 O O . GLY A 1 96 ? -0.859 -4.468 -25.156 1.00 94.69 96 GLY A O 1
ATOM 764 N N . GLN A 1 97 ? -2.879 -4.220 -24.231 1.00 94.19 97 GLN A N 1
ATOM 765 C CA . GLN A 1 97 ? -3.111 -2.867 -24.717 1.00 94.19 97 GLN A CA 1
ATOM 766 C C . GLN A 1 97 ? -2.472 -1.877 -23.750 1.00 94.19 97 GLN A C 1
ATOM 768 O O . GLN A 1 97 ? -2.870 -1.809 -22.591 1.00 94.19 97 GLN A O 1
ATOM 773 N N . GLY A 1 98 ? -1.496 -1.105 -24.218 1.00 95.56 98 GLY A N 1
ATOM 774 C CA . GLY A 1 98 ? -0.879 -0.080 -23.393 1.00 95.56 98 GLY A CA 1
ATOM 775 C C . GLY A 1 98 ? 0.554 0.221 -23.786 1.00 95.56 98 GLY A C 1
ATOM 776 O O . GLY A 1 98 ? 0.906 0.236 -24.966 1.00 95.56 98 GLY A O 1
ATOM 777 N N . MET A 1 99 ? 1.361 0.510 -22.777 1.00 95.25 99 MET A N 1
ATOM 778 C CA . MET A 1 99 ? 2.722 0.987 -22.945 1.00 95.25 99 MET A CA 1
ATOM 779 C C . MET A 1 99 ? 3.663 -0.108 -23.457 1.00 95.25 99 MET A C 1
ATOM 781 O O . MET A 1 99 ? 3.589 -1.262 -23.030 1.00 95.25 99 MET A O 1
ATOM 785 N N . ASN A 1 100 ? 4.577 0.270 -24.354 1.00 96.25 100 ASN A N 1
ATOM 786 C CA . ASN A 1 100 ? 5.636 -0.611 -24.836 1.00 96.25 100 ASN A CA 1
ATOM 787 C C . ASN A 1 100 ? 6.862 -0.601 -23.902 1.00 96.25 100 ASN A C 1
ATOM 789 O O . ASN A 1 100 ? 6.984 0.220 -22.991 1.00 96.25 100 ASN A O 1
ATOM 793 N N . GLN A 1 101 ? 7.797 -1.513 -24.165 1.00 96.12 101 GLN A N 1
ATOM 794 C CA . GLN A 1 101 ? 8.994 -1.697 -23.350 1.00 96.12 101 GLN A CA 1
ATOM 795 C C . GLN A 1 101 ? 9.890 -0.445 -23.276 1.00 96.12 101 GLN A C 1
ATOM 797 O O . GLN A 1 101 ? 10.477 -0.186 -22.227 1.00 96.12 101 GLN A O 1
ATOM 802 N N . ASP A 1 102 ? 10.004 0.329 -24.357 1.00 95.12 102 ASP A N 1
ATOM 803 C CA . ASP A 1 102 ? 10.895 1.496 -24.413 1.00 95.12 102 ASP A CA 1
ATOM 804 C C . ASP A 1 102 ? 10.381 2.628 -23.522 1.00 95.12 102 ASP A C 1
ATOM 806 O O . ASP A 1 102 ? 11.135 3.203 -22.744 1.00 95.12 102 ASP A O 1
ATOM 810 N N . THR A 1 103 ? 9.071 2.877 -23.537 1.00 95.62 103 THR A N 1
ATOM 811 C CA . THR A 1 103 ? 8.468 3.891 -22.661 1.00 95.62 103 THR A CA 1
ATOM 812 C C . THR A 1 103 ? 8.586 3.495 -21.182 1.00 95.62 103 THR A C 1
ATOM 814 O O . THR A 1 103 ? 8.806 4.357 -20.334 1.00 95.62 103 THR A O 1
ATOM 817 N N . ILE A 1 104 ? 8.527 2.200 -20.845 1.00 96.19 104 ILE A N 1
ATOM 818 C CA . ILE A 1 104 ? 8.778 1.743 -19.465 1.00 96.19 104 ILE A CA 1
ATOM 819 C C . ILE A 1 104 ? 10.228 2.003 -19.059 1.00 96.19 104 ILE A C 1
ATOM 821 O O . ILE A 1 104 ? 10.465 2.465 -17.944 1.00 96.19 104 ILE A O 1
ATOM 825 N N . ARG A 1 105 ? 11.196 1.762 -19.955 1.00 94.94 105 ARG A N 1
ATOM 826 C CA . ARG A 1 105 ? 12.604 2.114 -19.704 1.00 94.94 105 ARG A CA 1
ATOM 827 C C . ARG A 1 105 ? 12.767 3.611 -19.467 1.00 94.94 105 ARG A C 1
ATOM 829 O O . ARG A 1 105 ? 13.485 3.987 -18.548 1.00 94.94 105 ARG A O 1
ATOM 836 N N . ASP A 1 106 ? 12.057 4.449 -20.218 1.00 94.12 106 ASP A N 1
ATOM 837 C CA . ASP A 1 106 ? 12.088 5.900 -20.018 1.00 94.12 106 ASP A CA 1
ATOM 838 C C . ASP A 1 106 ? 11.520 6.320 -18.656 1.00 94.12 106 ASP A C 1
ATOM 840 O O . ASP A 1 106 ? 12.032 7.268 -18.054 1.00 94.12 106 ASP A O 1
ATOM 844 N N . ILE A 1 107 ? 10.477 5.642 -18.158 1.00 94.69 107 ILE A N 1
ATOM 845 C CA . ILE A 1 107 ? 9.893 5.904 -16.831 1.00 94.69 107 ILE A CA 1
ATOM 846 C C . ILE A 1 107 ? 10.835 5.456 -15.717 1.00 94.69 107 ILE A C 1
ATOM 848 O O . ILE A 1 107 ? 11.120 6.251 -14.823 1.00 94.69 107 ILE A O 1
ATOM 852 N N . VAL A 1 108 ? 11.323 4.213 -15.786 1.00 94.44 108 VAL A N 1
ATOM 853 C CA . VAL A 1 108 ? 12.231 3.630 -14.786 1.00 94.44 108 VAL A CA 1
ATOM 854 C C . VAL A 1 108 ? 13.546 4.408 -14.729 1.00 94.44 108 VAL A C 1
ATOM 856 O O . VAL A 1 108 ? 14.033 4.704 -13.644 1.00 94.44 108 VAL A O 1
ATOM 859 N N . GLY A 1 109 ? 14.081 4.804 -15.883 1.00 91.88 109 GLY A N 1
ATOM 860 C CA . GLY A 1 109 ? 15.342 5.525 -15.981 1.00 91.88 109 GLY A CA 1
ATOM 861 C C . GLY A 1 109 ? 16.568 4.613 -15.941 1.00 91.88 109 GLY A C 1
ATOM 862 O O . GLY A 1 109 ? 16.487 3.398 -16.132 1.00 91.88 109 GLY A O 1
ATOM 863 N N . ASP A 1 110 ? 17.727 5.239 -15.745 1.00 89.50 110 ASP A N 1
ATOM 864 C CA . ASP A 1 110 ? 19.014 4.550 -15.699 1.00 89.50 110 ASP A CA 1
ATOM 865 C C . ASP A 1 110 ? 19.270 3.953 -14.311 1.00 89.50 110 ASP A C 1
ATOM 867 O O . ASP A 1 110 ? 18.961 4.579 -13.294 1.00 89.50 110 ASP A O 1
ATOM 871 N N . VAL A 1 111 ? 19.880 2.767 -14.261 1.00 87.56 111 VAL A N 1
ATOM 872 C CA . VAL A 1 111 ? 20.144 2.045 -13.008 1.00 87.56 111 VAL A CA 1
ATOM 873 C C . VAL A 1 111 ? 20.983 2.855 -12.020 1.00 87.56 111 VAL A C 1
ATOM 875 O O . VAL A 1 111 ? 20.721 2.811 -10.821 1.00 87.56 111 VAL A O 1
ATOM 878 N N . HIS A 1 112 ? 21.931 3.656 -12.512 1.00 87.81 112 HIS A N 1
ATOM 879 C CA . HIS A 1 112 ? 22.804 4.484 -11.681 1.00 87.81 112 HIS A CA 1
ATOM 880 C C . HIS A 1 112 ? 22.098 5.736 -11.147 1.00 87.81 112 HIS A C 1
ATOM 882 O O . HIS A 1 112 ? 22.609 6.393 -10.244 1.00 87.81 112 HIS A O 1
ATOM 888 N N . SER A 1 113 ? 20.925 6.070 -11.694 1.00 89.31 113 SER A N 1
ATOM 889 C CA . SER A 1 113 ? 20.083 7.171 -11.216 1.00 89.31 113 SER A CA 1
ATOM 890 C C . SER A 1 113 ? 19.035 6.736 -10.189 1.00 89.31 113 SER A C 1
ATOM 892 O O . SER A 1 113 ? 18.396 7.591 -9.576 1.00 89.31 113 SER A O 1
ATOM 894 N N . LEU A 1 114 ? 18.848 5.426 -9.994 1.00 92.44 114 LEU A N 1
ATOM 895 C CA . LEU A 1 114 ? 17.879 4.905 -9.039 1.00 92.44 114 LEU A CA 1
ATOM 896 C C . LEU A 1 114 ? 18.376 5.090 -7.606 1.00 92.44 114 LEU A C 1
ATOM 898 O O . LEU A 1 114 ? 19.508 4.753 -7.261 1.00 92.44 114 LEU A O 1
ATOM 902 N N . GLN A 1 115 ? 17.487 5.580 -6.748 1.00 94.69 115 GLN A N 1
ATOM 903 C CA . GLN A 1 115 ? 17.721 5.602 -5.312 1.00 94.69 115 GLN A CA 1
ATOM 904 C C . GLN A 1 115 ? 17.397 4.228 -4.727 1.00 94.69 115 GLN A C 1
ATOM 906 O O . GLN A 1 115 ? 16.305 3.707 -4.942 1.00 94.69 115 GLN A O 1
ATOM 911 N N . PHE A 1 116 ? 18.313 3.673 -3.939 1.00 94.44 116 PHE A N 1
ATOM 912 C CA . PHE A 1 116 ? 18.099 2.422 -3.216 1.00 94.44 116 PHE A CA 1
ATOM 913 C C . PHE A 1 116 ? 17.807 2.694 -1.748 1.00 94.44 116 PHE A C 1
ATOM 915 O O . PHE A 1 116 ? 18.410 3.571 -1.130 1.00 94.44 116 PHE A O 1
ATOM 922 N N . VAL A 1 117 ? 16.881 1.925 -1.187 1.00 96.62 117 VAL A N 1
ATOM 923 C CA . VAL A 1 117 ? 16.498 2.010 0.223 1.00 96.62 117 VAL A CA 1
ATOM 924 C C . VAL A 1 117 ? 16.452 0.628 0.850 1.00 96.62 117 VAL A C 1
ATOM 926 O O . VAL A 1 117 ? 16.341 -0.379 0.148 1.00 96.62 117 VAL A O 1
ATOM 929 N N . ASN A 1 118 ? 16.472 0.599 2.182 1.00 96.88 118 ASN A N 1
ATOM 930 C CA . ASN A 1 118 ? 16.186 -0.605 2.943 1.00 96.88 118 ASN A CA 1
ATOM 931 C C . ASN A 1 118 ? 14.674 -0.803 3.120 1.00 96.88 118 ASN A C 1
ATOM 933 O O . ASN A 1 118 ? 14.051 -0.004 3.824 1.00 96.88 118 ASN A O 1
ATOM 937 N N . PRO A 1 119 ? 14.062 -1.870 2.562 1.00 96.38 119 PRO A N 1
ATOM 938 C CA . PRO A 1 119 ? 12.623 -2.117 2.694 1.00 96.38 119 PRO A CA 1
ATOM 939 C C . PRO A 1 119 ? 12.117 -2.245 4.138 1.00 96.38 119 PRO A C 1
ATOM 941 O O . PRO A 1 119 ? 10.936 -2.031 4.406 1.00 96.38 119 PRO A O 1
ATOM 944 N N . LYS A 1 120 ? 12.991 -2.593 5.089 1.00 94.56 120 LYS A N 1
ATOM 945 C CA . LYS A 1 120 ? 12.638 -2.672 6.517 1.00 94.56 120 LYS A CA 1
ATOM 946 C C . LYS A 1 120 ? 12.517 -1.287 7.159 1.00 94.56 120 LYS A C 1
ATOM 948 O O . LYS A 1 120 ? 11.789 -1.117 8.130 1.00 94.56 120 LYS A O 1
ATOM 953 N N . GLU A 1 121 ? 13.212 -0.294 6.616 1.00 96.31 121 GLU A N 1
ATOM 954 C CA . GLU A 1 121 ? 13.303 1.067 7.166 1.00 96.31 121 GLU A CA 1
ATOM 955 C C . GLU A 1 121 ? 12.513 2.089 6.334 1.00 96.31 121 GLU A C 1
ATOM 957 O O . GLU A 1 121 ? 12.313 3.230 6.750 1.00 96.31 121 GLU A O 1
ATOM 962 N N . TYR A 1 122 ? 11.997 1.670 5.180 1.00 97.81 122 TYR A N 1
ATOM 963 C CA . TYR A 1 122 ? 11.173 2.479 4.292 1.00 97.81 122 TYR A CA 1
ATOM 964 C C . TYR A 1 122 ? 9.704 2.027 4.322 1.00 97.81 122 TYR A C 1
ATOM 966 O O . TYR A 1 122 ? 9.396 0.893 4.702 1.00 97.81 122 TYR A O 1
ATOM 974 N N . TYR A 1 123 ? 8.804 2.942 3.974 1.00 97.81 123 TYR A N 1
ATOM 975 C CA . TYR A 1 123 ? 7.358 2.720 3.962 1.00 97.81 123 TYR A CA 1
ATOM 976 C C . TYR A 1 123 ? 6.890 2.312 2.558 1.00 97.81 123 TYR A C 1
ATOM 978 O O . TYR A 1 123 ? 7.565 2.600 1.568 1.00 97.81 123 TYR A O 1
ATOM 986 N N . PHE A 1 124 ? 5.748 1.636 2.453 1.00 98.50 124 PHE A N 1
ATOM 987 C CA . PHE A 1 124 ? 5.211 1.177 1.169 1.00 98.50 124 PHE A CA 1
ATOM 988 C C . PHE A 1 124 ? 3.971 1.968 0.767 1.00 98.50 124 PHE A C 1
ATOM 990 O O . PHE A 1 124 ? 2.994 2.038 1.509 1.00 98.50 124 PHE A O 1
ATOM 997 N N . MET A 1 125 ? 3.978 2.493 -0.456 1.00 98.38 125 MET A N 1
ATOM 998 C CA . MET A 1 125 ? 2.799 3.077 -1.091 1.00 98.38 125 MET A CA 1
ATOM 999 C C . MET A 1 125 ? 1.936 2.005 -1.774 1.00 98.38 125 MET A C 1
ATOM 1001 O O . MET A 1 125 ? 2.359 0.863 -1.985 1.00 98.38 125 MET A O 1
ATOM 1005 N N . GLY A 1 126 ? 0.707 2.376 -2.137 1.00 97.50 126 GLY A N 1
ATOM 1006 C CA . GLY A 1 126 ? -0.157 1.541 -2.974 1.00 97.50 126 GLY A CA 1
ATOM 1007 C C . GLY A 1 126 ? 0.376 1.401 -4.406 1.00 97.50 126 GLY A C 1
ATOM 1008 O O . GLY A 1 126 ? 1.283 2.119 -4.823 1.00 97.50 126 GLY A O 1
ATOM 1009 N N . LEU A 1 127 ? -0.229 0.506 -5.191 1.00 97.19 127 LEU A N 1
ATOM 1010 C CA . LEU A 1 127 ? 0.139 0.275 -6.601 1.00 97.19 127 LEU A CA 1
ATOM 1011 C C . LEU A 1 127 ? -0.190 1.454 -7.537 1.00 97.19 127 LEU A C 1
ATOM 1013 O O . LEU A 1 127 ? 0.084 1.369 -8.729 1.00 97.19 127 LEU A O 1
ATOM 1017 N N . ASP A 1 128 ? -0.869 2.486 -7.039 1.00 95.19 128 ASP A N 1
ATOM 1018 C CA . ASP A 1 128 ? -1.524 3.512 -7.845 1.00 95.19 128 ASP A CA 1
ATOM 1019 C C . ASP A 1 128 ? -0.524 4.415 -8.589 1.00 95.19 128 ASP A C 1
ATOM 1021 O O . ASP A 1 128 ? 0.375 5.011 -7.997 1.00 95.19 128 ASP A O 1
ATOM 1025 N N . GLY A 1 129 ? -0.705 4.563 -9.900 1.00 96.06 129 GLY A N 1
ATOM 1026 C CA . GLY A 1 129 ? 0.148 5.370 -10.768 1.00 96.06 129 GLY A CA 1
ATOM 1027 C C . GLY A 1 129 ? -0.029 6.879 -10.586 1.00 96.06 129 GLY A C 1
ATOM 1028 O O . GLY A 1 129 ? 0.671 7.663 -11.230 1.00 96.06 129 GLY A O 1
ATOM 1029 N N . ARG A 1 130 ? -0.953 7.323 -9.722 1.00 96.12 130 ARG A N 1
ATOM 1030 C CA . ARG A 1 130 ? -1.086 8.734 -9.338 1.00 96.12 130 ARG A CA 1
ATOM 1031 C C . ARG A 1 130 ? -0.023 9.173 -8.333 1.00 96.12 130 ARG A C 1
ATOM 1033 O O . ARG A 1 130 ? 0.187 10.387 -8.247 1.00 96.12 130 ARG A O 1
ATOM 1040 N N . ASN A 1 131 ? 0.664 8.246 -7.646 1.00 94.25 131 ASN A N 1
ATOM 1041 C CA . ASN A 1 131 ? 1.741 8.595 -6.711 1.00 94.25 131 ASN A CA 1
ATOM 1042 C C . ASN A 1 131 ? 2.769 9.507 -7.398 1.00 94.25 131 ASN A C 1
ATOM 1044 O O . ASN A 1 131 ? 3.149 9.307 -8.555 1.00 94.25 131 ASN A O 1
ATOM 1048 N N . THR A 1 132 ? 3.192 10.553 -6.693 1.00 90.69 132 THR A N 1
ATOM 1049 C CA . THR A 1 132 ? 4.043 11.602 -7.269 1.00 90.69 132 THR A CA 1
ATOM 1050 C C . THR A 1 132 ? 5.529 11.362 -7.053 1.00 90.69 132 THR A C 1
ATOM 1052 O O . THR A 1 132 ? 6.342 11.962 -7.752 1.00 90.69 132 THR A O 1
ATOM 1055 N N . GLU A 1 133 ? 5.874 10.511 -6.091 1.00 91.88 133 GLU A N 1
ATOM 1056 C CA . GLU A 1 133 ? 7.241 10.236 -5.662 1.00 91.88 133 GLU A CA 1
ATOM 1057 C C . GLU A 1 133 ? 7.672 8.823 -6.071 1.00 91.88 133 GLU A C 1
ATOM 1059 O O . GLU A 1 133 ? 6.846 7.926 -6.270 1.00 91.88 133 GLU A O 1
ATOM 1064 N N . ALA A 1 134 ? 8.986 8.624 -6.197 1.00 96.06 134 ALA A N 1
ATOM 1065 C CA . ALA A 1 134 ? 9.547 7.289 -6.334 1.00 96.06 134 ALA A CA 1
ATOM 1066 C C . ALA A 1 134 ? 9.346 6.527 -5.019 1.00 96.06 134 ALA A C 1
ATOM 1068 O O . ALA A 1 134 ? 9.672 7.039 -3.950 1.00 96.06 134 ALA A O 1
ATOM 1069 N N . CYS A 1 135 ? 8.803 5.316 -5.088 1.00 96.44 135 CYS A N 1
ATOM 1070 C CA . CYS A 1 135 ? 8.380 4.590 -3.895 1.00 96.44 135 CYS A CA 1
ATOM 1071 C C . CYS A 1 135 ? 8.641 3.087 -4.001 1.00 96.44 135 CYS A C 1
ATOM 1073 O O . CYS A 1 135 ? 8.862 2.544 -5.085 1.00 96.44 135 CYS A O 1
ATOM 1075 N N . LEU A 1 136 ? 8.608 2.424 -2.842 1.00 98.25 136 LEU A N 1
ATOM 1076 C CA . LEU A 1 136 ? 8.316 0.999 -2.770 1.00 98.25 136 LEU A CA 1
ATOM 1077 C C . LEU A 1 136 ? 6.800 0.830 -2.788 1.00 98.25 136 LEU A C 1
ATOM 1079 O O . LEU A 1 136 ? 6.079 1.585 -2.136 1.00 98.25 136 LEU A O 1
ATOM 1083 N N . SER A 1 137 ? 6.322 -0.172 -3.513 1.00 98.12 137 SER A N 1
ATOM 1084 C CA . SER A 1 137 ? 4.893 -0.339 -3.780 1.00 98.12 137 SER A CA 1
ATOM 1085 C C . SER A 1 137 ? 4.465 -1.788 -3.637 1.00 98.12 137 SER A C 1
ATOM 1087 O O . SER A 1 137 ? 5.179 -2.699 -4.060 1.00 98.12 137 SER A O 1
ATOM 1089 N N . THR A 1 138 ? 3.286 -1.985 -3.057 1.00 98.44 138 THR A N 1
ATOM 1090 C CA . THR A 1 138 ? 2.617 -3.282 -2.872 1.00 98.44 138 THR A CA 1
ATOM 1091 C C . THR A 1 138 ? 1.093 -3.051 -2.867 1.00 98.44 138 THR A C 1
ATOM 1093 O O . THR A 1 138 ? 0.667 -1.897 -2.715 1.00 98.44 138 THR A O 1
ATOM 1096 N N . PRO A 1 139 ? 0.224 -4.065 -3.061 1.00 98.44 139 PRO A N 1
ATOM 1097 C CA . PRO A 1 139 ? -1.224 -3.873 -2.966 1.00 98.44 139 PRO A CA 1
ATOM 1098 C C . PRO A 1 139 ? -1.634 -3.207 -1.642 1.00 98.44 139 PRO A C 1
ATOM 1100 O O . PRO A 1 139 ? -1.461 -3.781 -0.574 1.00 98.44 139 PRO A O 1
ATOM 1103 N N . GLY A 1 140 ? -2.182 -1.989 -1.718 1.00 98.06 140 GLY A N 1
ATOM 1104 C CA . GLY A 1 140 ? -2.630 -1.205 -0.560 1.00 98.06 140 GLY A CA 1
ATOM 1105 C C . GLY A 1 140 ? -1.525 -0.608 0.319 1.00 98.06 140 GLY A C 1
ATOM 1106 O O . GLY A 1 140 ? -1.843 -0.089 1.387 1.00 98.06 140 GLY A O 1
ATOM 1107 N N . GLY A 1 141 ? -0.250 -0.682 -0.082 1.00 98.38 141 GLY A N 1
ATOM 1108 C CA . GLY A 1 141 ? 0.865 -0.143 0.703 1.00 98.38 141 GLY A CA 1
ATOM 1109 C C . GLY A 1 141 ? 1.037 -0.815 2.067 1.00 98.38 141 GLY A C 1
ATOM 1110 O O . GLY A 1 141 ? 0.688 -1.985 2.246 1.00 98.38 141 GLY A O 1
ATOM 1111 N N . ASP A 1 142 ? 1.545 -0.066 3.048 1.00 98.81 142 ASP A N 1
ATOM 1112 C CA . ASP A 1 142 ? 1.687 -0.562 4.425 1.00 98.81 142 ASP A CA 1
ATOM 1113 C C . ASP A 1 142 ? 0.341 -0.999 5.023 1.00 98.81 142 ASP A C 1
ATOM 1115 O O . ASP A 1 142 ? 0.266 -2.025 5.703 1.00 98.81 142 ASP A O 1
ATOM 1119 N N . ALA A 1 143 ? -0.733 -0.251 4.740 1.00 98.81 143 ALA A N 1
ATOM 1120 C CA . ALA A 1 143 ? -2.091 -0.601 5.148 1.00 98.81 143 ALA A CA 1
ATOM 1121 C C . ALA A 1 143 ? -2.506 -1.988 4.633 1.00 98.81 143 ALA A C 1
ATOM 1123 O O . ALA A 1 143 ? -2.980 -2.821 5.408 1.00 98.81 143 ALA A O 1
ATOM 1124 N N . GLY A 1 144 ? -2.283 -2.261 3.345 1.00 98.75 144 GLY A N 1
ATOM 1125 C CA . GLY A 1 144 ? -2.595 -3.549 2.726 1.00 98.75 144 GLY A CA 1
ATOM 1126 C C . GLY A 1 144 ? -1.797 -4.711 3.319 1.00 98.75 144 GLY A C 1
ATOM 1127 O O . GLY A 1 144 ? -2.379 -5.745 3.654 1.00 98.75 144 GLY A O 1
ATOM 1128 N N . GLU A 1 145 ? -0.488 -4.538 3.527 1.00 98.81 145 GLU A N 1
ATOM 1129 C CA . GLU A 1 145 ? 0.357 -5.574 4.144 1.00 98.81 145 GLU A CA 1
ATOM 1130 C C . GLU A 1 145 ? -0.013 -5.824 5.614 1.00 98.81 145 GLU A C 1
ATOM 1132 O O . GLU A 1 145 ? -0.024 -6.973 6.065 1.00 98.81 145 GLU A O 1
ATOM 1137 N N . PHE A 1 146 ? -0.389 -4.785 6.366 1.00 98.81 146 PHE A N 1
ATOM 1138 C CA . PHE A 1 146 ? -0.842 -4.954 7.747 1.00 98.81 146 PHE A CA 1
ATOM 1139 C C . PHE A 1 146 ? -2.206 -5.659 7.826 1.00 98.81 146 PHE A C 1
ATOM 1141 O O . PHE A 1 146 ? -2.379 -6.566 8.640 1.00 98.81 146 PHE A O 1
ATOM 1148 N N . ILE A 1 147 ? -3.157 -5.323 6.945 1.00 98.88 147 ILE A N 1
ATOM 1149 C CA . ILE A 1 147 ? -4.440 -6.040 6.821 1.00 98.88 147 ILE A CA 1
ATOM 1150 C C . ILE A 1 147 ? -4.210 -7.515 6.476 1.00 98.88 147 ILE A C 1
ATOM 1152 O O . ILE A 1 147 ? -4.823 -8.397 7.083 1.00 98.88 147 ILE A O 1
ATOM 1156 N N . LEU A 1 148 ? -3.312 -7.795 5.527 1.00 98.81 148 LEU A N 1
ATOM 1157 C CA . LEU A 1 148 ? -2.917 -9.158 5.179 1.00 98.81 148 LEU A CA 1
ATOM 1158 C C . LEU A 1 148 ? -2.373 -9.900 6.408 1.00 98.81 148 LEU A C 1
ATOM 1160 O O . LEU A 1 148 ? -2.736 -11.055 6.637 1.00 98.81 148 LEU A O 1
ATOM 1164 N N . ALA A 1 149 ? -1.553 -9.244 7.228 1.00 98.62 149 ALA A N 1
ATOM 1165 C CA . ALA A 1 149 ? -1.022 -9.837 8.449 1.00 98.62 149 ALA A CA 1
ATOM 1166 C C . ALA A 1 149 ? -2.089 -10.112 9.510 1.00 98.62 149 ALA A C 1
ATOM 1168 O O . ALA A 1 149 ? -2.088 -11.207 10.071 1.00 98.62 149 ALA A O 1
ATOM 1169 N N . LEU A 1 150 ? -3.044 -9.201 9.718 1.00 98.44 150 LEU A N 1
ATOM 1170 C CA . LEU A 1 150 ? -4.201 -9.444 10.587 1.00 98.44 150 LEU A CA 1
ATOM 1171 C C . LEU A 1 150 ? -5.016 -10.655 10.120 1.00 98.44 150 LEU A C 1
ATOM 1173 O O . LEU A 1 150 ? -5.389 -11.497 10.933 1.00 98.44 150 LEU A O 1
ATOM 1177 N N . PHE A 1 151 ? -5.254 -10.771 8.811 1.00 97.88 151 PHE A N 1
ATOM 1178 C CA . PHE A 1 151 ? -5.958 -11.907 8.219 1.00 97.88 151 PHE A CA 1
ATOM 1179 C C . PHE A 1 151 ? -5.228 -13.236 8.450 1.00 97.88 151 PHE A C 1
ATOM 1181 O O . PHE A 1 151 ? -5.840 -14.214 8.888 1.00 97.88 151 PHE A O 1
ATOM 1188 N N . ILE A 1 152 ? -3.916 -13.281 8.195 1.00 97.56 152 ILE A N 1
ATOM 1189 C CA . ILE A 1 152 ? -3.122 -14.491 8.437 1.00 97.56 152 ILE A CA 1
ATOM 1190 C C . ILE A 1 152 ? -3.097 -14.842 9.917 1.00 97.56 152 ILE A C 1
ATOM 1192 O O . ILE A 1 152 ? -3.289 -16.010 10.256 1.00 97.56 152 ILE A O 1
ATOM 1196 N N . TYR A 1 153 ? -2.901 -13.846 10.778 1.00 96.44 153 TYR A N 1
ATOM 1197 C CA . TYR A 1 153 ? -2.891 -14.027 12.219 1.00 96.44 153 TYR A CA 1
ATOM 1198 C C . TYR A 1 153 ? -4.228 -14.589 12.717 1.00 96.44 153 TYR A C 1
ATOM 1200 O O . TYR A 1 153 ? -4.231 -15.619 13.384 1.00 96.44 153 TYR A O 1
ATOM 1208 N N . GLU A 1 154 ? -5.368 -14.013 12.311 1.00 94.62 154 GLU A N 1
ATOM 1209 C CA . GLU A 1 154 ? -6.706 -14.535 12.640 1.00 94.62 154 GLU A CA 1
ATOM 1210 C C . GLU A 1 154 ? -6.862 -16.007 12.221 1.00 94.62 154 GLU A C 1
ATOM 1212 O O . GLU A 1 154 ? -7.333 -16.830 13.004 1.00 94.62 154 GLU A O 1
ATOM 1217 N N . GLY A 1 155 ? -6.402 -16.374 11.020 1.00 93.75 155 GLY A N 1
ATOM 1218 C CA . GLY A 1 155 ? -6.437 -17.757 10.530 1.00 93.75 155 GLY A CA 1
ATOM 1219 C C . GLY A 1 155 ? -5.451 -18.717 11.213 1.00 93.75 155 GLY A C 1
ATOM 1220 O O . GLY A 1 155 ? -5.496 -19.928 10.968 1.00 93.75 155 GLY A O 1
ATOM 1221 N N . MET A 1 156 ? -4.528 -18.204 12.027 1.00 93.12 156 MET A N 1
ATOM 1222 C CA . MET A 1 156 ? -3.634 -18.997 12.877 1.00 93.12 156 MET A CA 1
ATOM 1223 C C . MET A 1 156 ? -4.193 -19.180 14.288 1.00 93.12 156 MET A C 1
ATOM 1225 O O . MET A 1 156 ? -3.829 -20.147 14.955 1.00 93.12 156 MET A O 1
ATOM 1229 N N . LEU A 1 157 ? -5.126 -18.328 14.718 1.00 89.19 157 LEU A N 1
ATOM 1230 C CA . LEU A 1 157 ? -5.849 -18.520 15.967 1.00 89.19 157 LEU A CA 1
ATOM 1231 C C . LEU A 1 157 ? -6.820 -19.698 15.823 1.00 89.19 157 LEU A C 1
ATOM 1233 O O . LEU A 1 157 ? -7.529 -19.826 14.825 1.00 89.19 157 LEU A O 1
ATOM 1237 N N . GLN A 1 158 ? -6.892 -20.566 16.835 1.00 80.31 158 GLN A N 1
ATOM 1238 C CA . GLN A 1 158 ? -7.765 -21.746 16.843 1.00 80.31 158 GLN A CA 1
ATOM 1239 C C . GLN A 1 158 ? -9.263 -21.369 16.939 1.00 80.31 158 GLN A C 1
ATOM 1241 O O . GLN A 1 158 ? -9.919 -21.614 17.949 1.00 80.31 158 GLN A O 1
ATOM 1246 N N . LYS A 1 159 ? -9.826 -20.795 15.865 1.00 70.06 159 LYS A N 1
ATOM 1247 C CA . LYS A 1 159 ? -11.220 -20.321 15.717 1.00 70.06 159 LYS A CA 1
ATOM 1248 C C . LYS A 1 159 ? -11.588 -19.066 16.518 1.00 70.06 159 LYS A C 1
ATOM 1250 O O . LYS A 1 159 ? -12.774 -18.803 16.719 1.00 70.06 159 LYS A O 1
ATOM 1255 N N . ARG A 1 160 ? -10.607 -18.268 16.947 1.00 83.00 160 ARG A N 1
ATOM 1256 C CA . ARG A 1 160 ? -10.868 -16.951 17.540 1.00 83.00 160 ARG A CA 1
ATOM 1257 C C . ARG A 1 160 ? -10.791 -15.884 16.458 1.00 83.00 160 ARG A C 1
ATOM 1259 O O . ARG A 1 160 ? -9.739 -15.692 15.865 1.00 83.00 160 ARG A O 1
ATOM 1266 N N . GLN A 1 161 ? -11.902 -15.197 16.227 1.00 93.06 161 GLN A N 1
ATOM 1267 C CA . GLN A 1 161 ? -11.904 -13.998 15.396 1.00 93.06 161 GLN A CA 1
ATOM 1268 C C . GLN A 1 161 ? -11.295 -12.831 16.169 1.00 93.06 161 GLN A C 1
ATOM 1270 O O . GLN A 1 161 ? -11.453 -12.736 17.390 1.00 93.06 161 GLN A O 1
ATOM 1275 N N . LEU A 1 162 ? -10.609 -11.950 15.452 1.00 95.38 162 LEU A N 1
ATOM 1276 C CA . LEU A 1 162 ? -10.138 -10.689 15.995 1.00 95.38 162 LEU A CA 1
ATOM 1277 C C . LEU A 1 162 ? -11.323 -9.751 16.233 1.00 95.38 162 LEU A C 1
ATOM 1279 O O . LEU A 1 162 ? -12.266 -9.695 15.434 1.00 95.38 162 LEU A O 1
ATOM 1283 N N . ASP A 1 163 ? -11.236 -9.013 17.335 1.00 96.38 163 ASP A N 1
ATOM 1284 C CA . ASP A 1 163 ? -12.123 -7.908 17.679 1.00 96.38 163 ASP A CA 1
ATOM 1285 C C . ASP A 1 163 ? -11.402 -6.557 17.526 1.00 96.38 163 ASP A C 1
ATOM 1287 O O . ASP A 1 163 ? -10.178 -6.495 17.377 1.00 96.38 163 ASP A O 1
ATOM 1291 N N . GLN A 1 164 ? -12.169 -5.462 17.566 1.00 97.94 164 GLN A N 1
ATOM 1292 C CA . GLN A 1 164 ? -11.640 -4.108 17.377 1.00 97.94 164 GLN A CA 1
ATOM 1293 C C . GLN A 1 164 ? -10.540 -3.770 18.391 1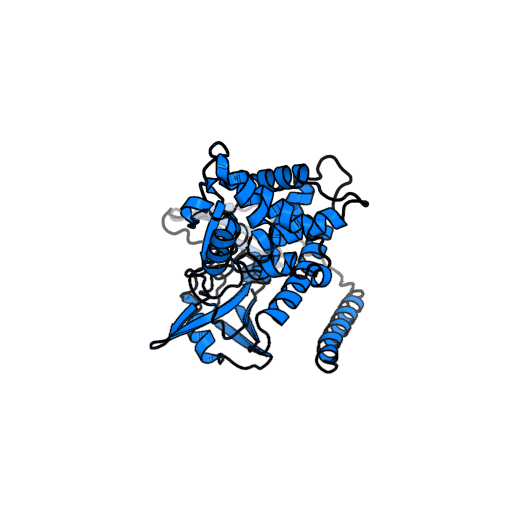.00 97.94 164 GLN A C 1
ATOM 1295 O O . GLN A 1 164 ? -9.525 -3.190 18.022 1.00 97.94 164 GLN A O 1
ATOM 1300 N N . ASN A 1 165 ? -10.715 -4.169 19.654 1.00 97.44 165 ASN A N 1
ATOM 1301 C CA . ASN A 1 165 ? -9.752 -3.884 20.720 1.00 97.44 165 ASN A CA 1
ATOM 1302 C C . ASN A 1 165 ? -8.398 -4.551 20.450 1.00 97.44 165 ASN A C 1
ATOM 1304 O O . ASN A 1 165 ? -7.352 -3.945 20.683 1.00 97.44 165 ASN A O 1
ATOM 1308 N N . SER A 1 166 ? -8.415 -5.786 19.942 1.00 95.88 166 SER A N 1
ATOM 1309 C CA . SER A 1 166 ? -7.206 -6.506 19.549 1.00 95.88 166 SER A CA 1
ATOM 1310 C C . SER A 1 166 ? -6.506 -5.791 18.396 1.00 95.88 166 SER A C 1
ATOM 1312 O O . SER A 1 166 ? -5.310 -5.529 18.484 1.00 95.88 166 SER A O 1
ATOM 1314 N N . VAL A 1 167 ? -7.244 -5.407 17.348 1.00 98.12 167 VAL A N 1
ATOM 1315 C CA . VAL A 1 167 ? -6.666 -4.703 16.189 1.00 98.12 167 VAL A CA 1
ATOM 1316 C C . VAL A 1 167 ? -6.110 -3.329 16.582 1.00 98.12 167 VAL A C 1
ATOM 1318 O O . VAL A 1 167 ? -4.997 -2.994 16.178 1.00 98.12 167 VAL A O 1
ATOM 1321 N N . ASP A 1 168 ? -6.810 -2.578 17.437 1.00 98.31 168 ASP A N 1
ATOM 1322 C CA . ASP A 1 168 ? -6.340 -1.296 17.976 1.00 98.31 168 ASP A CA 1
ATOM 1323 C C . ASP A 1 168 ? -5.019 -1.452 18.737 1.00 98.31 168 ASP A C 1
ATOM 1325 O O . ASP A 1 168 ? -4.097 -0.650 18.562 1.00 98.31 168 ASP A O 1
ATOM 1329 N N . ALA A 1 169 ? -4.921 -2.482 19.584 1.00 96.81 169 ALA A N 1
ATOM 1330 C CA . ALA A 1 169 ? -3.706 -2.783 20.329 1.00 96.81 169 ALA A CA 1
ATOM 1331 C C . ALA A 1 169 ? -2.566 -3.183 19.385 1.00 96.81 169 ALA A C 1
ATOM 1333 O O . ALA A 1 169 ? -1.476 -2.619 19.471 1.00 96.81 169 ALA A O 1
ATOM 1334 N N . PHE A 1 170 ? -2.823 -4.091 18.439 1.00 97.75 170 PHE A N 1
ATOM 1335 C CA . PHE A 1 170 ? -1.805 -4.576 17.506 1.00 97.75 170 PHE A CA 1
ATOM 1336 C C . PHE A 1 170 ? -1.290 -3.455 16.614 1.00 97.75 170 PHE A C 1
ATOM 1338 O O . PHE A 1 170 ? -0.084 -3.329 16.442 1.00 97.75 170 PHE A O 1
ATOM 1345 N N . PHE A 1 171 ? -2.169 -2.603 16.087 1.00 98.56 171 PHE A N 1
ATOM 1346 C CA . PHE A 1 171 ? -1.747 -1.496 15.238 1.00 98.56 171 PHE A CA 1
ATOM 1347 C C . PHE A 1 171 ? -0.892 -0.486 16.015 1.00 98.56 171 PHE A C 1
ATOM 1349 O O . PHE A 1 171 ? 0.193 -0.123 15.565 1.00 98.56 171 PHE A O 1
ATOM 1356 N N . LYS A 1 172 ? -1.308 -0.094 17.229 1.00 97.69 172 LYS A N 1
ATOM 1357 C CA . LYS A 1 172 ? -0.511 0.803 18.086 1.00 97.69 172 LYS A CA 1
ATOM 1358 C C . LYS A 1 172 ? 0.855 0.206 18.435 1.00 97.69 172 LYS A C 1
ATOM 1360 O O . LYS A 1 172 ? 1.851 0.925 18.374 1.00 97.69 172 LYS A O 1
ATOM 1365 N N . SER A 1 173 ? 0.911 -1.085 18.766 1.00 97.25 173 SER A N 1
ATOM 1366 C CA . SER A 1 173 ? 2.166 -1.793 19.035 1.00 97.25 173 SER A CA 1
ATOM 1367 C C . SER A 1 173 ? 3.036 -1.913 17.785 1.00 97.25 173 SER A C 1
ATOM 1369 O O . SER A 1 173 ? 4.246 -1.728 17.871 1.00 97.25 173 SER A O 1
ATOM 1371 N N . TYR A 1 174 ? 2.444 -2.146 16.613 1.00 98.31 174 TYR A N 1
ATOM 1372 C CA . TYR A 1 174 ? 3.192 -2.225 15.362 1.00 98.31 174 TYR A CA 1
ATOM 1373 C C . TYR A 1 174 ? 3.840 -0.890 15.002 1.00 98.31 174 TYR A C 1
ATOM 1375 O O . TYR A 1 174 ? 5.009 -0.862 14.634 1.00 98.31 174 TYR A O 1
ATOM 1383 N N . LEU A 1 175 ? 3.143 0.233 15.199 1.00 98.12 175 LEU A N 1
ATOM 1384 C CA . LEU A 1 175 ? 3.729 1.560 14.985 1.00 98.12 175 LEU A CA 1
ATOM 1385 C C . LEU A 1 175 ? 4.945 1.826 15.886 1.00 98.12 175 LEU A C 1
ATOM 1387 O O . LEU A 1 175 ? 5.803 2.630 15.524 1.00 98.12 175 LEU A O 1
ATOM 1391 N N . GLN A 1 176 ? 5.039 1.174 17.049 1.00 96.69 176 GLN A N 1
ATOM 1392 C CA . GLN A 1 176 ? 6.212 1.239 17.930 1.00 96.69 176 GLN A CA 1
ATOM 1393 C C . GLN A 1 176 ? 7.307 0.254 17.510 1.00 96.69 176 GLN A C 1
ATOM 1395 O O . GLN A 1 176 ? 8.485 0.569 17.650 1.00 96.69 176 GLN A O 1
ATOM 1400 N N . TYR A 1 177 ? 6.913 -0.913 16.999 1.00 96.94 177 TYR A N 1
ATOM 1401 C CA . TYR A 1 177 ? 7.808 -1.980 16.562 1.00 96.94 177 TYR A CA 1
ATOM 1402 C C . TYR A 1 177 ? 8.523 -1.659 15.244 1.00 96.94 177 TYR A C 1
ATOM 1404 O O . TYR A 1 177 ? 9.714 -1.935 15.103 1.00 96.94 177 TYR A O 1
ATOM 1412 N N . MET A 1 178 ? 7.795 -1.095 14.277 1.00 96.19 178 MET A N 1
ATOM 1413 C CA . MET A 1 178 ? 8.303 -0.880 12.927 1.00 96.19 178 MET A CA 1
ATOM 1414 C C . MET A 1 178 ? 9.501 0.072 12.927 1.00 96.19 178 MET A C 1
ATOM 1416 O O . MET A 1 178 ? 9.510 1.099 13.617 1.00 96.19 178 MET A O 1
ATOM 1420 N N . LYS A 1 179 ? 10.503 -0.249 12.106 1.00 95.19 179 LYS A N 1
ATOM 1421 C CA . LYS A 1 179 ? 11.702 0.593 11.955 1.00 95.19 179 LYS A 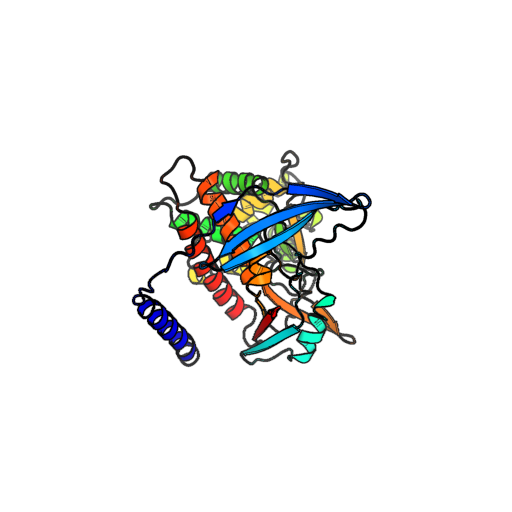CA 1
ATOM 1422 C C . LYS A 1 179 ? 11.483 1.774 11.021 1.00 95.19 179 LYS A C 1
ATOM 1424 O O . LYS A 1 179 ? 12.216 2.759 11.102 1.00 95.19 179 LYS A O 1
ATOM 1429 N N . SER A 1 180 ? 10.488 1.684 10.137 1.00 94.88 180 SER A N 1
ATOM 1430 C CA . SER A 1 180 ? 10.167 2.797 9.256 1.00 94.88 180 SER A CA 1
ATOM 1431 C C . SER A 1 180 ? 9.682 4.011 10.040 1.00 94.88 180 SER A C 1
ATOM 1433 O O . SER A 1 180 ? 8.954 3.909 11.030 1.00 94.88 180 SER A O 1
ATOM 1435 N N . GLN A 1 181 ? 10.078 5.187 9.563 1.00 95.31 181 GLN A N 1
ATOM 1436 C CA . GLN A 1 181 ? 9.643 6.462 10.125 1.00 95.31 181 GLN A CA 1
ATOM 1437 C C . GLN A 1 181 ? 8.168 6.750 9.836 1.00 95.31 181 GLN A C 1
ATOM 1439 O O . GLN A 1 181 ? 7.568 7.592 10.508 1.00 95.31 181 GLN A O 1
ATOM 1444 N N . LYS A 1 182 ? 7.593 6.093 8.821 1.00 97.94 182 LYS A N 1
ATOM 1445 C CA . LYS A 1 182 ? 6.245 6.366 8.333 1.00 97.94 182 LYS A CA 1
ATOM 1446 C C . LYS A 1 182 ? 5.458 5.079 8.085 1.00 97.94 182 LYS A C 1
ATOM 1448 O O . LYS A 1 182 ? 6.040 4.035 7.828 1.00 97.94 182 LYS A O 1
ATOM 1453 N N . PHE A 1 183 ? 4.137 5.185 8.184 1.00 98.62 183 PHE A N 1
ATOM 1454 C CA . PHE A 1 183 ? 3.164 4.161 7.810 1.00 98.62 183 PHE A CA 1
ATOM 1455 C C . PHE A 1 183 ? 2.153 4.799 6.860 1.00 98.62 183 PHE A C 1
ATOM 1457 O O . PHE A 1 183 ? 1.481 5.766 7.235 1.00 98.62 183 PHE A O 1
ATOM 1464 N N . TYR A 1 184 ? 2.056 4.279 5.642 1.00 98.50 184 TYR A N 1
ATOM 1465 C CA . TYR A 1 184 ? 1.274 4.886 4.571 1.00 98.50 184 TYR A CA 1
ATOM 1466 C C . TYR A 1 184 ? -0.124 4.283 4.413 1.00 98.50 184 TYR A C 1
ATOM 1468 O O . TYR A 1 184 ? -0.318 3.065 4.423 1.00 98.50 184 TYR A O 1
ATOM 1476 N N . PHE A 1 185 ? -1.097 5.163 4.193 1.00 98.56 185 PHE A N 1
ATOM 1477 C CA . PHE A 1 185 ? -2.433 4.833 3.722 1.00 98.56 185 PHE A CA 1
ATOM 1478 C C . PHE A 1 185 ? -2.936 5.952 2.798 1.00 98.56 185 PHE A C 1
ATOM 1480 O O . PHE A 1 185 ? -2.664 7.130 3.036 1.00 98.56 185 PHE A O 1
ATOM 1487 N N . ALA A 1 186 ? -3.668 5.601 1.743 1.00 97.62 186 ALA A N 1
ATOM 1488 C CA . ALA A 1 186 ? -4.142 6.549 0.743 1.00 97.62 186 ALA A CA 1
ATOM 1489 C C . ALA A 1 186 ? -5.664 6.571 0.631 1.00 97.62 186 ALA A C 1
ATOM 1491 O O . ALA A 1 186 ? -6.342 5.550 0.753 1.00 97.62 186 ALA A O 1
ATOM 1492 N N . THR A 1 187 ? -6.173 7.750 0.300 1.00 98.12 187 THR A N 1
ATOM 1493 C CA . THR A 1 187 ? -7.497 7.962 -0.280 1.00 98.12 187 THR A CA 1
ATOM 1494 C C . THR A 1 187 ? -7.353 8.755 -1.583 1.00 98.12 187 THR A C 1
ATOM 1496 O O . THR A 1 187 ? -6.237 9.044 -2.016 1.00 98.12 187 THR A O 1
ATOM 1499 N N . ASP A 1 188 ? -8.459 9.105 -2.226 1.00 97.88 188 ASP A N 1
ATOM 1500 C CA . ASP A 1 188 ? -8.471 9.971 -3.397 1.00 97.88 188 ASP A CA 1
ATOM 1501 C C . ASP A 1 188 ? -9.609 10.993 -3.360 1.00 97.88 188 ASP A C 1
ATOM 1503 O O . ASP A 1 188 ? -10.485 10.970 -2.490 1.00 97.88 188 ASP A O 1
ATOM 1507 N N . ASP A 1 189 ? -9.538 11.943 -4.286 1.00 96.75 189 ASP A N 1
ATOM 1508 C CA . ASP A 1 189 ? -10.512 13.018 -4.443 1.00 96.75 189 ASP A CA 1
ATOM 1509 C C . ASP A 1 189 ? -11.933 12.498 -4.715 1.00 96.75 189 ASP A C 1
ATOM 1511 O O . ASP A 1 189 ? -12.893 13.031 -4.157 1.00 96.75 189 ASP A O 1
ATOM 1515 N N . GLU A 1 190 ? -12.082 11.430 -5.504 1.00 97.19 190 GLU A N 1
ATOM 1516 C CA . GLU A 1 190 ? -13.377 10.797 -5.773 1.00 97.19 190 GLU A CA 1
ATOM 1517 C C . GLU A 1 190 ? -14.001 10.197 -4.503 1.00 97.19 190 GLU A C 1
ATOM 1519 O O . GLU A 1 190 ? -15.180 10.432 -4.225 1.00 97.19 190 GLU A O 1
ATOM 1524 N N . ALA A 1 191 ? -13.223 9.460 -3.706 1.00 98.00 191 ALA A N 1
ATOM 1525 C CA . ALA A 1 191 ? -13.685 8.882 -2.449 1.00 98.00 191 ALA A CA 1
ATOM 1526 C C . ALA A 1 191 ? -14.037 9.959 -1.413 1.00 98.00 191 ALA A C 1
ATOM 1528 O O . ALA A 1 191 ? -15.067 9.853 -0.745 1.00 98.00 191 ALA A O 1
ATOM 1529 N N . ILE A 1 192 ? -13.225 11.018 -1.307 1.00 97.69 192 ILE A N 1
ATOM 1530 C CA . ILE A 1 192 ? -13.518 12.170 -0.442 1.00 97.69 192 ILE A CA 1
ATOM 1531 C C . ILE A 1 192 ? -14.826 12.841 -0.876 1.00 97.69 192 ILE A C 1
ATOM 1533 O O . ILE A 1 192 ? -15.691 13.085 -0.039 1.00 97.69 192 ILE A O 1
ATOM 1537 N N . PHE A 1 193 ? -15.008 13.084 -2.175 1.00 97.25 193 PHE A N 1
ATOM 1538 C CA . PHE A 1 193 ? -16.221 13.701 -2.710 1.00 97.25 193 PHE A CA 1
ATOM 1539 C C . PHE A 1 193 ? -17.467 12.830 -2.497 1.00 97.25 193 PHE A C 1
ATOM 1541 O O . PHE A 1 193 ? -18.539 13.334 -2.155 1.00 97.25 193 PHE A O 1
ATOM 1548 N N . HIS A 1 194 ? -17.350 11.511 -2.671 1.00 97.81 194 HIS A N 1
ATOM 1549 C CA . HIS A 1 194 ? -18.447 10.590 -2.385 1.00 97.81 194 HIS A CA 1
ATOM 1550 C C . HIS A 1 194 ? -18.841 10.644 -0.899 1.00 97.81 194 HIS A C 1
ATOM 1552 O O . HIS A 1 194 ? -20.025 10.775 -0.578 1.00 97.81 194 HIS A O 1
ATOM 1558 N N . MET A 1 195 ? -17.852 10.635 -0.004 1.00 97.62 195 MET A N 1
ATOM 1559 C CA . MET A 1 195 ? -18.052 10.732 1.443 1.00 97.62 195 MET A CA 1
ATOM 1560 C C . MET A 1 195 ? -18.674 12.073 1.858 1.00 97.62 195 MET A C 1
ATOM 1562 O O . MET A 1 195 ? -19.549 12.106 2.725 1.00 97.62 195 MET A O 1
ATOM 1566 N N . GLU A 1 196 ? -18.271 13.174 1.216 1.00 97.38 196 GLU A N 1
ATOM 1567 C CA . GLU A 1 196 ? -18.838 14.513 1.417 1.00 97.38 196 GLU A CA 1
ATOM 1568 C C . GLU A 1 196 ? -20.348 14.504 1.141 1.00 97.38 196 GLU A C 1
ATOM 1570 O O . GLU A 1 196 ? -21.161 14.922 1.967 1.00 97.38 196 GLU A O 1
ATOM 1575 N N . ARG A 1 197 ? -20.747 13.930 0.000 1.00 97.38 197 ARG A N 1
ATOM 1576 C CA . ARG A 1 197 ? -22.156 13.816 -0.397 1.00 97.38 197 ARG A CA 1
ATOM 1577 C C . ARG A 1 197 ? -22.969 12.901 0.508 1.00 97.38 197 ARG A C 1
ATOM 1579 O O . ARG A 1 197 ? -24.154 13.153 0.709 1.00 97.38 197 ARG A O 1
ATOM 1586 N N . GLU A 1 198 ? -22.360 11.826 0.992 1.00 97.00 198 GLU A N 1
ATOM 1587 C CA . GLU A 1 198 ? -23.026 10.846 1.844 1.00 97.00 198 GLU A CA 1
ATOM 1588 C C . GLU A 1 198 ? -23.284 11.393 3.252 1.00 97.00 198 GLU A C 1
ATOM 1590 O O . GLU A 1 198 ? -24.360 11.190 3.812 1.00 97.00 198 GLU A O 1
ATOM 1595 N N . THR A 1 199 ? -22.302 12.095 3.815 1.00 96.69 199 THR A N 1
ATOM 1596 C CA . THR A 1 199 ? -22.362 12.614 5.189 1.00 96.69 199 THR A CA 1
ATOM 1597 C C . THR A 1 199 ? -22.999 14.001 5.274 1.00 96.69 199 THR A C 1
ATOM 1599 O O . THR A 1 199 ? -23.477 14.392 6.336 1.00 96.69 199 THR A O 1
ATOM 1602 N N . GLY A 1 200 ? -23.001 14.767 4.176 1.00 96.31 200 GLY A N 1
ATOM 1603 C CA . GLY A 1 200 ? -23.408 16.175 4.165 1.00 96.31 200 GLY A CA 1
ATOM 1604 C C . GLY A 1 200 ? -22.422 17.113 4.875 1.00 96.31 200 GLY A C 1
ATOM 1605 O O . GLY A 1 200 ? -22.721 18.295 5.052 1.00 96.31 200 GLY A O 1
ATOM 1606 N N . LEU A 1 201 ? -21.263 16.602 5.297 1.00 95.69 201 LEU A N 1
ATOM 1607 C CA . LEU A 1 201 ? -20.166 17.378 5.871 1.00 95.69 201 LEU A CA 1
ATOM 1608 C C . LEU A 1 201 ? -19.321 17.951 4.740 1.00 95.69 201 LEU A C 1
ATOM 1610 O O . LEU A 1 201 ? -19.214 17.302 3.715 1.00 95.69 201 LEU A O 1
ATOM 1614 N N . SER A 1 202 ? -18.672 19.103 4.929 1.00 94.94 202 SER A N 1
ATOM 1615 C CA . SER A 1 202 ? -17.636 19.539 3.986 1.00 94.94 202 SER A CA 1
ATOM 1616 C C . SER A 1 202 ? -16.320 18.841 4.321 1.00 94.94 202 SER A C 1
ATOM 1618 O O . SER A 1 202 ? -15.813 18.998 5.435 1.00 94.94 202 SER A O 1
ATOM 1620 N N . ILE A 1 203 ? -15.801 18.044 3.383 1.00 95.81 203 ILE A N 1
ATOM 1621 C CA . ILE A 1 203 ? -14.646 17.169 3.603 1.00 95.81 203 ILE A CA 1
ATOM 1622 C C . ILE A 1 203 ? -13.523 17.537 2.634 1.00 95.81 203 ILE A C 1
ATOM 1624 O O . ILE A 1 203 ? -13.632 17.398 1.423 1.00 95.81 203 ILE A O 1
ATOM 1628 N N . SER A 1 204 ? -12.397 17.954 3.199 1.00 95.25 204 SER A N 1
ATOM 1629 C CA . SER A 1 204 ? -11.079 17.992 2.563 1.00 95.25 204 SER A CA 1
ATOM 1630 C C . SER A 1 204 ? -10.130 16.987 3.221 1.00 95.25 204 SER A C 1
ATOM 1632 O O . SER A 1 204 ? -10.389 16.518 4.335 1.00 95.25 204 SER A O 1
ATOM 1634 N N . ILE A 1 205 ? -8.980 16.716 2.594 1.00 95.38 205 ILE A N 1
ATOM 1635 C CA . ILE A 1 205 ? -7.928 15.881 3.195 1.00 95.38 205 ILE A CA 1
ATOM 1636 C C . ILE A 1 205 ? -7.491 16.391 4.580 1.00 95.38 205 ILE A C 1
ATOM 1638 O O . ILE A 1 205 ? -7.287 15.595 5.495 1.00 95.38 205 ILE A O 1
ATOM 1642 N N . ASP A 1 206 ? -7.416 17.710 4.776 1.00 95.19 206 ASP A N 1
ATOM 1643 C CA . ASP A 1 206 ? -7.034 18.306 6.061 1.00 95.19 206 ASP A CA 1
ATOM 1644 C C . ASP A 1 206 ? -8.116 18.109 7.124 1.00 95.19 206 ASP A C 1
ATOM 1646 O O . ASP A 1 206 ? -7.815 17.738 8.261 1.00 95.19 206 ASP A O 1
ATOM 1650 N N . SER A 1 207 ? -9.387 18.288 6.747 1.00 95.06 207 SER A N 1
ATOM 1651 C CA . SER A 1 207 ? -10.511 18.016 7.648 1.00 95.06 207 SER A CA 1
ATOM 1652 C C . SER A 1 207 ? -10.621 16.528 7.996 1.00 95.06 207 SER A C 1
ATOM 1654 O O . SER A 1 207 ? -10.992 16.190 9.114 1.00 95.06 207 SER A O 1
ATOM 1656 N N . LEU A 1 208 ? -10.225 15.635 7.081 1.00 96.38 208 LEU A N 1
ATOM 1657 C CA . LEU A 1 208 ? -10.222 14.193 7.303 1.00 96.38 208 LEU A CA 1
ATOM 1658 C C . LEU A 1 208 ? -9.079 13.764 8.234 1.00 96.38 208 LEU A C 1
ATOM 1660 O O . LEU A 1 208 ? -9.245 12.854 9.043 1.00 96.38 208 LEU A O 1
ATOM 1664 N N . LYS A 1 209 ? -7.926 14.444 8.175 1.00 97.12 209 LYS A N 1
ATOM 1665 C CA . LYS A 1 209 ? -6.794 14.243 9.101 1.00 97.12 209 LYS A CA 1
ATOM 1666 C C . LYS A 1 209 ? -7.051 14.795 10.503 1.00 97.12 209 LYS A C 1
ATOM 1668 O O . LYS A 1 209 ? -6.419 14.346 11.462 1.00 97.12 209 LYS A O 1
ATOM 1673 N N . ASN A 1 210 ? -7.918 15.795 10.630 1.00 96.25 210 ASN A N 1
ATOM 1674 C CA . ASN A 1 210 ? -8.196 16.485 11.888 1.00 96.25 210 ASN A CA 1
ATOM 1675 C C . ASN A 1 210 ? -9.668 16.939 11.958 1.00 96.25 210 ASN A C 1
ATOM 1677 O O . ASN A 1 210 ? -9.941 18.143 11.910 1.00 96.25 210 ASN A O 1
ATOM 1681 N N . PRO A 1 211 ? -10.619 15.996 12.060 1.00 96.94 211 PRO A N 1
ATOM 1682 C CA . PRO A 1 211 ? -12.038 16.321 12.104 1.00 96.94 211 PRO A CA 1
ATOM 1683 C C . PRO A 1 211 ? -12.438 16.917 13.455 1.00 96.94 211 PRO A C 1
ATOM 1685 O O . PRO A 1 211 ? -11.768 16.718 14.473 1.00 96.94 211 PRO A O 1
ATOM 1688 N N . SER A 1 212 ? -13.576 17.613 13.486 1.00 96.25 212 SER A N 1
ATOM 1689 C CA . SER A 1 212 ? -14.211 17.995 14.749 1.00 96.25 212 SER A CA 1
ATOM 1690 C C . SER A 1 212 ? -14.713 16.759 15.500 1.00 96.25 212 SER A C 1
ATOM 1692 O O . SER A 1 212 ? -15.128 15.774 14.890 1.00 96.25 212 SER A O 1
ATOM 1694 N N . GLU A 1 213 ? -14.739 16.824 16.835 1.00 95.56 213 GLU A N 1
ATOM 1695 C CA . GLU A 1 213 ? -15.229 15.716 17.672 1.00 95.56 213 GLU A CA 1
ATOM 1696 C C . GLU A 1 213 ? -16.661 15.294 17.314 1.00 95.56 213 GLU A C 1
ATOM 1698 O O . GLU A 1 213 ? -16.962 14.104 17.306 1.00 95.56 213 GLU A O 1
ATOM 1703 N N . SER A 1 214 ? -17.522 16.251 16.947 1.00 96.44 214 SER A N 1
ATOM 1704 C CA . SER A 1 214 ? -18.902 15.986 16.520 1.00 96.44 214 SER A CA 1
ATOM 1705 C C . SER A 1 214 ? -18.994 15.121 15.265 1.00 96.44 214 SER A C 1
ATOM 1707 O O . SER A 1 214 ? -19.968 14.397 15.107 1.00 96.44 214 SER A O 1
ATOM 1709 N N . ASN A 1 215 ? -17.997 15.195 14.380 1.00 96.88 215 ASN A N 1
ATOM 1710 C CA . ASN A 1 215 ? -18.048 14.569 13.062 1.00 96.88 215 ASN A CA 1
ATOM 1711 C C . ASN A 1 215 ? -17.345 13.209 13.039 1.00 96.88 215 ASN A C 1
ATOM 1713 O O . ASN A 1 215 ? -17.525 12.450 12.092 1.00 96.88 215 ASN A O 1
ATOM 1717 N N . LYS A 1 216 ? -16.536 12.882 14.057 1.00 97.31 216 LYS A N 1
ATOM 1718 C CA . LYS A 1 216 ? -15.719 11.657 14.073 1.00 97.31 216 LYS A CA 1
ATOM 1719 C C . LYS A 1 216 ? -16.545 10.389 13.894 1.00 97.31 216 LYS A C 1
ATOM 1721 O O . LYS A 1 216 ? -16.149 9.527 13.120 1.00 97.31 216 LYS A O 1
ATOM 1726 N N . ALA A 1 217 ? -17.675 10.273 14.592 1.00 96.81 217 ALA A N 1
ATOM 1727 C CA . ALA A 1 217 ? -18.517 9.079 14.522 1.00 96.81 217 ALA A CA 1
ATOM 1728 C C . ALA A 1 217 ? -19.112 8.877 13.117 1.00 96.81 217 ALA A C 1
ATOM 1730 O O . ALA A 1 217 ? -19.027 7.779 12.564 1.00 96.81 217 ALA A O 1
ATOM 1731 N N . ASP A 1 218 ? -19.642 9.947 12.519 1.00 96.75 218 ASP A N 1
ATOM 1732 C CA . ASP A 1 218 ? -20.230 9.912 11.177 1.00 96.75 218 ASP A CA 1
ATOM 1733 C C . ASP A 1 218 ? -19.167 9.641 10.106 1.00 96.75 218 ASP A C 1
ATOM 1735 O O . ASP A 1 218 ? -19.360 8.789 9.237 1.00 96.75 218 ASP A O 1
ATOM 1739 N N . LEU A 1 219 ? -18.005 10.295 10.213 1.00 97.94 219 LEU A N 1
ATOM 1740 C CA . LEU A 1 219 ? -16.870 10.064 9.320 1.00 97.94 219 LEU A CA 1
ATOM 1741 C C . LEU A 1 219 ? -16.365 8.628 9.415 1.00 97.94 219 LEU A C 1
ATOM 1743 O O . LEU A 1 219 ? -16.130 8.006 8.388 1.00 97.94 219 LEU A O 1
ATOM 1747 N N . LEU A 1 220 ? -16.225 8.077 10.621 1.00 97.81 220 LEU A N 1
ATOM 1748 C CA . LEU A 1 220 ? -15.761 6.705 10.816 1.00 97.81 220 LEU A CA 1
ATOM 1749 C C . LEU A 1 220 ? -16.726 5.689 10.191 1.00 97.81 220 LEU A C 1
ATOM 1751 O O . LEU A 1 220 ? -16.296 4.769 9.496 1.00 97.81 220 LEU A O 1
ATOM 1755 N N . SER A 1 221 ? -18.031 5.898 10.382 1.00 97.75 221 SER A N 1
ATOM 1756 C CA . SER A 1 221 ? -19.089 5.085 9.770 1.00 97.75 221 SER A CA 1
ATOM 1757 C C . SER A 1 221 ? -19.048 5.137 8.239 1.00 97.75 221 SER A C 1
ATOM 1759 O O . SER A 1 221 ? -19.262 4.122 7.573 1.00 97.75 221 SER A O 1
ATOM 1761 N N . ALA A 1 222 ? -18.734 6.300 7.662 1.00 98.25 222 ALA A N 1
ATOM 1762 C CA . ALA A 1 222 ? -18.574 6.452 6.220 1.00 98.25 222 ALA A CA 1
ATOM 1763 C C . ALA A 1 222 ? -17.262 5.826 5.715 1.00 98.25 222 ALA A C 1
ATOM 1765 O O . ALA A 1 222 ? -17.266 5.125 4.703 1.00 98.25 222 ALA A O 1
ATOM 1766 N N . LEU A 1 223 ? -16.153 6.020 6.432 1.00 98.25 223 LEU A N 1
ATOM 1767 C CA . LEU A 1 223 ? -14.818 5.552 6.060 1.00 98.25 223 LEU A CA 1
ATOM 1768 C C . LEU A 1 223 ? -14.741 4.034 5.914 1.00 98.25 223 LEU A C 1
ATOM 1770 O O . LEU A 1 223 ? -14.063 3.547 5.024 1.00 98.25 223 LEU A O 1
ATOM 1774 N N . ILE A 1 224 ? -15.456 3.254 6.718 1.00 98.44 224 ILE A N 1
ATOM 1775 C CA . ILE A 1 224 ? -15.407 1.785 6.611 1.00 98.44 224 ILE A CA 1
ATOM 1776 C C . ILE A 1 224 ? -16.159 1.215 5.388 1.00 98.44 224 ILE A C 1
ATOM 1778 O O . ILE A 1 224 ? -16.168 -0.003 5.184 1.00 98.44 224 ILE A O 1
ATOM 1782 N N . LYS A 1 225 ? -16.797 2.062 4.568 1.00 98.56 225 LYS A N 1
ATOM 1783 C CA . LYS A 1 225 ? -17.538 1.658 3.361 1.00 98.56 225 LYS A CA 1
ATOM 1784 C C . LYS A 1 225 ? -16.622 1.611 2.146 1.00 98.56 225 LYS A C 1
ATOM 1786 O O . LYS A 1 225 ? -15.796 2.497 1.943 1.00 98.56 225 LYS A O 1
ATOM 1791 N N . ALA A 1 226 ? -16.807 0.603 1.295 1.00 98.31 226 ALA A N 1
ATOM 1792 C CA . ALA A 1 226 ? -15.965 0.394 0.118 1.00 98.31 226 ALA A CA 1
ATOM 1793 C C . ALA A 1 226 ? -16.010 1.573 -0.868 1.00 98.31 226 ALA A C 1
ATOM 1795 O O . ALA A 1 226 ? -15.023 1.886 -1.529 1.00 98.31 226 ALA A O 1
ATOM 1796 N N . GLU A 1 227 ? -17.162 2.225 -0.987 1.00 97.88 227 GLU A N 1
ATOM 1797 C CA . GLU A 1 227 ? -17.395 3.356 -1.882 1.00 97.88 227 GLU A CA 1
ATOM 1798 C C . GLU A 1 227 ? -16.554 4.579 -1.498 1.00 97.88 227 GLU A C 1
ATOM 1800 O O . GLU A 1 227 ? -16.134 5.314 -2.388 1.00 97.88 227 GLU A O 1
ATOM 1805 N N . ASN A 1 228 ? -16.230 4.717 -0.208 1.00 98.19 228 ASN A N 1
ATOM 1806 C CA . ASN A 1 228 ? -15.467 5.822 0.375 1.00 98.19 228 ASN A CA 1
ATOM 1807 C C . ASN A 1 228 ? -13.967 5.509 0.529 1.00 98.19 228 ASN A C 1
ATOM 1809 O O . ASN A 1 228 ? -13.261 6.200 1.262 1.00 98.19 228 ASN A O 1
ATOM 1813 N N . GLN A 1 229 ? -13.474 4.463 -0.140 1.00 98.19 229 GLN A N 1
ATOM 1814 C CA . GLN A 1 229 ? -12.055 4.112 -0.180 1.00 98.19 229 GLN A CA 1
ATOM 1815 C C . GLN A 1 229 ? -11.432 4.506 -1.519 1.00 98.19 229 GLN A C 1
ATOM 1817 O O . GLN A 1 229 ? -11.876 4.032 -2.566 1.00 98.19 229 GLN A O 1
ATOM 1822 N N . GLY A 1 230 ? -10.393 5.343 -1.482 1.00 97.19 230 GLY A N 1
ATOM 1823 C CA . GLY A 1 230 ? -9.662 5.761 -2.685 1.00 97.19 230 GLY A CA 1
ATOM 1824 C C . GLY A 1 230 ? -8.571 4.781 -3.123 1.00 97.19 230 GLY A C 1
ATOM 1825 O O . GLY A 1 230 ? -8.329 4.605 -4.318 1.00 97.19 230 GLY A O 1
ATOM 1826 N N . ASP A 1 231 ? -7.947 4.057 -2.184 1.00 97.94 231 ASP A N 1
ATOM 1827 C CA . ASP A 1 231 ? -7.050 2.962 -2.555 1.00 97.94 231 ASP A CA 1
ATOM 1828 C C . ASP A 1 231 ? -7.857 1.803 -3.167 1.00 97.94 231 ASP A C 1
ATOM 1830 O O . ASP A 1 231 ? -8.710 1.176 -2.526 1.00 97.94 231 ASP A O 1
ATOM 1834 N N . ARG A 1 232 ? -7.580 1.496 -4.439 1.00 97.12 232 ARG A N 1
ATOM 1835 C CA . ARG A 1 232 ? -8.337 0.486 -5.189 1.00 97.12 232 ARG A CA 1
ATOM 1836 C C . ARG A 1 232 ? -8.134 -0.935 -4.656 1.00 97.12 232 ARG A C 1
ATOM 1838 O O . ARG A 1 232 ? -9.023 -1.767 -4.855 1.00 97.12 232 ARG A O 1
ATOM 1845 N N . HIS A 1 233 ? -7.013 -1.253 -4.007 1.00 98.25 233 HIS A N 1
ATOM 1846 C CA . HIS A 1 233 ? -6.836 -2.554 -3.361 1.00 98.25 233 HIS A CA 1
ATOM 1847 C C . HIS A 1 233 ? -7.739 -2.652 -2.127 1.00 98.25 233 HIS A C 1
ATOM 1849 O O . HIS A 1 233 ? -8.564 -3.564 -2.059 1.00 98.25 233 HIS A O 1
ATOM 1855 N N . ILE A 1 234 ? -7.687 -1.665 -1.227 1.00 98.62 234 ILE A N 1
ATOM 1856 C CA . ILE A 1 234 ? -8.515 -1.623 -0.010 1.00 98.62 234 ILE A CA 1
ATOM 1857 C C . ILE A 1 234 ? -10.012 -1.608 -0.350 1.00 98.62 234 ILE A C 1
ATOM 1859 O O . ILE A 1 234 ? -10.789 -2.396 0.199 1.00 98.62 234 ILE A O 1
ATOM 1863 N N . LYS A 1 235 ? -10.418 -0.813 -1.348 1.00 98.50 235 LYS A N 1
ATOM 1864 C CA . LYS A 1 235 ? -11.782 -0.826 -1.902 1.00 98.50 235 LYS A CA 1
ATOM 1865 C C . LYS A 1 235 ? -12.204 -2.214 -2.373 1.00 98.50 235 LYS A C 1
ATOM 1867 O O . LYS A 1 235 ? -13.334 -2.633 -2.127 1.00 98.50 235 LYS A O 1
ATOM 1872 N N . ASN A 1 236 ? -11.320 -2.949 -3.051 1.00 98.12 236 ASN A N 1
ATOM 1873 C CA . ASN A 1 236 ? -11.629 -4.299 -3.518 1.00 98.12 236 ASN A CA 1
ATOM 1874 C C . ASN A 1 236 ? -11.712 -5.322 -2.377 1.00 98.12 236 ASN A C 1
ATOM 1876 O O . ASN A 1 236 ? -12.546 -6.221 -2.491 1.00 98.12 236 ASN A O 1
ATOM 1880 N N . LEU A 1 237 ? -10.917 -5.185 -1.310 1.00 98.56 237 LEU A N 1
ATOM 1881 C CA . LEU A 1 237 ? -11.018 -6.043 -0.122 1.00 98.56 237 LEU A CA 1
ATOM 1882 C C . LEU A 1 237 ? -12.385 -5.897 0.562 1.00 98.56 237 LEU A C 1
ATOM 1884 O O . LEU A 1 237 ? -12.987 -6.897 0.939 1.00 98.56 237 LEU A O 1
ATOM 1888 N N . LEU A 1 238 ? -12.908 -4.669 0.663 1.00 98.62 238 LEU A N 1
ATOM 1889 C CA . LEU A 1 238 ? -14.241 -4.413 1.227 1.00 98.62 238 LEU A CA 1
ATOM 1890 C C . LEU A 1 238 ? -15.376 -4.810 0.276 1.00 98.62 238 LEU A C 1
ATOM 1892 O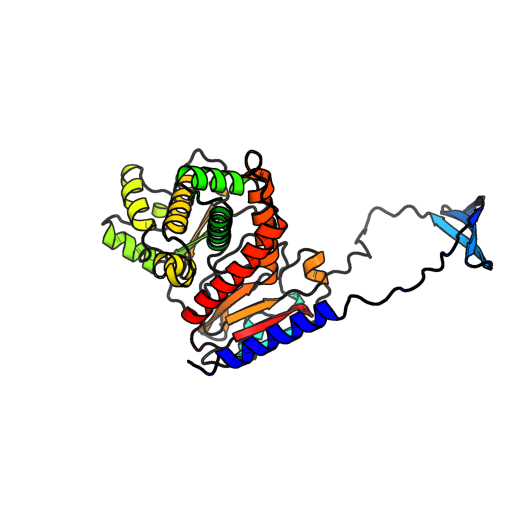 O . LEU A 1 238 ? -16.386 -5.355 0.711 1.00 98.62 238 LEU A O 1
ATOM 1896 N N . LYS A 1 239 ? -15.231 -4.523 -1.024 1.00 98.12 239 LYS A N 1
ATOM 1897 C CA . LYS A 1 239 ? -16.300 -4.722 -2.016 1.00 98.12 239 LYS A CA 1
ATOM 1898 C C . LYS A 1 239 ? -16.427 -6.163 -2.504 1.00 98.12 239 LYS A C 1
ATOM 1900 O O . LYS A 1 239 ? -17.518 -6.584 -2.872 1.00 98.12 239 LYS A O 1
ATOM 1905 N N . ASN A 1 240 ? -15.317 -6.896 -2.587 1.00 98.00 240 ASN A N 1
ATOM 1906 C CA . ASN A 1 240 ? -15.281 -8.267 -3.107 1.00 98.00 240 ASN A CA 1
ATOM 1907 C C . ASN A 1 240 ? -14.495 -9.209 -2.165 1.00 98.00 240 ASN A C 1
ATOM 1909 O O . ASN A 1 240 ? -13.573 -9.882 -2.636 1.00 98.00 240 ASN A O 1
ATOM 1913 N N . PRO A 1 241 ? -14.829 -9.269 -0.861 1.00 97.94 241 PRO A N 1
ATOM 1914 C CA . PRO A 1 241 ? -14.058 -10.007 0.148 1.00 97.94 241 PRO A CA 1
ATOM 1915 C C . PRO A 1 241 ? -13.878 -11.493 -0.191 1.00 97.94 241 PRO A C 1
ATOM 1917 O O . PRO A 1 241 ? -12.795 -12.050 0.002 1.00 97.94 241 PRO A O 1
ATOM 1920 N N . ASP A 1 242 ? -14.894 -12.111 -0.800 1.00 98.12 242 ASP A N 1
ATOM 1921 C CA . ASP A 1 242 ? -14.877 -13.521 -1.207 1.00 98.12 242 ASP A CA 1
ATOM 1922 C C . ASP A 1 242 ? -13.742 -13.850 -2.185 1.00 98.12 242 ASP A C 1
ATOM 1924 O O . ASP A 1 242 ? -13.174 -14.938 -2.137 1.00 98.12 242 ASP A O 1
ATOM 1928 N N . LEU A 1 243 ? -13.352 -12.904 -3.051 1.00 97.44 243 LEU A N 1
ATOM 1929 C CA . LEU A 1 243 ? -12.247 -13.117 -3.995 1.00 97.44 243 LEU A CA 1
ATOM 1930 C C . LEU A 1 243 ? -10.891 -13.223 -3.290 1.00 97.44 243 LEU A C 1
ATOM 1932 O O . LEU A 1 243 ? -9.969 -13.837 -3.822 1.00 97.44 243 LEU A O 1
ATOM 1936 N N . TYR A 1 244 ? -10.778 -12.632 -2.103 1.00 98.00 244 TYR A N 1
ATOM 1937 C CA . TYR A 1 244 ? -9.571 -12.626 -1.284 1.00 98.00 244 TYR A CA 1
ATOM 1938 C C . TYR A 1 244 ? -9.640 -13.653 -0.146 1.00 98.00 244 TYR A C 1
ATOM 1940 O O . TYR A 1 244 ? -8.646 -13.863 0.545 1.00 98.00 244 TYR A O 1
ATOM 1948 N N . ASN A 1 245 ? -10.787 -14.322 0.040 1.00 96.88 245 ASN A N 1
ATOM 1949 C CA . ASN A 1 245 ? -11.086 -15.159 1.206 1.00 96.88 245 ASN A CA 1
ATOM 1950 C C . ASN A 1 245 ? -10.836 -14.429 2.538 1.00 96.88 245 ASN A C 1
ATOM 1952 O O . ASN A 1 245 ? -10.390 -15.044 3.505 1.00 96.88 245 ASN A O 1
ATOM 1956 N N . ILE A 1 246 ? -11.094 -13.120 2.575 1.00 97.00 246 ILE A N 1
ATOM 1957 C CA . ILE A 1 246 ? -10.935 -12.284 3.765 1.00 97.00 246 ILE A CA 1
ATOM 1958 C C . ILE A 1 246 ? -12.305 -11.888 4.301 1.00 97.00 246 ILE A C 1
ATOM 1960 O O . ILE A 1 246 ? -13.236 -11.640 3.542 1.00 97.00 246 ILE A O 1
ATOM 1964 N N . ARG A 1 247 ? -12.427 -11.795 5.622 1.00 96.50 247 ARG A N 1
ATOM 1965 C CA . ARG A 1 247 ? -13.604 -11.227 6.274 1.00 96.50 247 ARG A CA 1
ATOM 1966 C C . ARG A 1 247 ? -13.548 -9.689 6.175 1.00 96.50 247 ARG A C 1
ATOM 1968 O O . ARG A 1 247 ? -12.546 -9.119 6.618 1.00 96.50 247 ARG A O 1
ATOM 1975 N N . PRO A 1 248 ? -14.566 -8.998 5.623 1.00 97.50 248 PRO A N 1
ATOM 1976 C CA . PRO A 1 248 ? -14.502 -7.550 5.399 1.00 97.50 248 PRO A CA 1
ATOM 1977 C C . PRO A 1 248 ? -14.309 -6.755 6.698 1.00 97.50 248 PRO A C 1
ATOM 1979 O O . PRO A 1 248 ? -13.637 -5.728 6.700 1.00 97.50 248 PRO A O 1
ATOM 1982 N N . GLU A 1 249 ? -14.805 -7.261 7.823 1.00 98.19 249 GLU A N 1
ATOM 1983 C CA . GLU A 1 249 ? -14.642 -6.658 9.142 1.00 98.19 249 GLU A CA 1
ATOM 1984 C C . GLU A 1 249 ? -13.169 -6.516 9.559 1.00 98.19 249 GLU A C 1
ATOM 1986 O O . GLU A 1 249 ? -12.853 -5.574 10.272 1.00 98.19 249 GLU A O 1
ATOM 1991 N N . ILE A 1 250 ? -12.242 -7.374 9.103 1.00 98.38 250 ILE A N 1
ATOM 1992 C CA . ILE A 1 250 ? -10.799 -7.187 9.378 1.00 98.38 250 ILE A CA 1
ATOM 1993 C C . ILE A 1 250 ? -10.315 -5.859 8.792 1.00 98.38 250 ILE A C 1
ATOM 1995 O O . ILE A 1 250 ? -9.593 -5.103 9.444 1.00 98.38 250 ILE A O 1
ATOM 1999 N N . VAL A 1 251 ? -10.759 -5.558 7.573 1.00 98.69 251 VAL A N 1
ATOM 2000 C CA . VAL A 1 251 ? -10.421 -4.324 6.861 1.00 98.69 251 VAL A CA 1
ATOM 2001 C C . VAL A 1 251 ? -11.058 -3.124 7.562 1.00 98.69 251 VAL A C 1
ATOM 2003 O O . VAL A 1 251 ? -10.386 -2.126 7.807 1.00 98.69 251 VAL A O 1
ATOM 2006 N N . GLN A 1 252 ? -12.333 -3.237 7.948 1.00 98.81 252 GLN A N 1
ATOM 2007 C CA . GLN A 1 252 ? -13.059 -2.180 8.663 1.00 98.81 252 GLN A CA 1
ATOM 2008 C C . GLN A 1 252 ? -12.444 -1.884 10.037 1.00 98.81 252 GLN A C 1
ATOM 2010 O O . GLN A 1 252 ? -12.314 -0.716 10.411 1.00 98.81 252 GLN A O 1
ATOM 2015 N N . MET A 1 253 ? -12.025 -2.926 10.766 1.00 98.88 253 MET A N 1
ATOM 2016 C CA . MET A 1 253 ? -11.369 -2.779 12.063 1.00 98.88 253 MET A CA 1
ATOM 2017 C C . MET A 1 253 ? -10.028 -2.069 11.922 1.00 98.88 253 MET A C 1
ATOM 2019 O O . MET A 1 253 ? -9.759 -1.144 12.682 1.00 98.88 253 MET A O 1
ATOM 2023 N N . PHE A 1 254 ? -9.224 -2.433 10.918 1.00 98.88 254 PHE A N 1
ATOM 2024 C CA . PHE A 1 254 ? -7.975 -1.731 10.631 1.00 98.88 254 PHE A CA 1
ATOM 2025 C C . PHE A 1 254 ? -8.205 -0.259 10.267 1.00 98.88 254 PHE A C 1
ATOM 2027 O O . PHE A 1 254 ? -7.549 0.607 10.841 1.00 98.88 254 PHE A O 1
ATOM 2034 N N . ILE A 1 255 ? -9.139 0.040 9.353 1.00 98.88 255 ILE A N 1
ATOM 2035 C CA . ILE A 1 255 ? -9.469 1.425 8.973 1.00 98.88 255 ILE A CA 1
ATOM 2036 C C . ILE A 1 255 ? -9.850 2.215 10.228 1.00 98.88 255 ILE A C 1
ATOM 2038 O O . ILE A 1 255 ? -9.344 3.314 10.454 1.00 98.88 255 ILE A O 1
ATOM 2042 N N . THR A 1 256 ? -10.673 1.617 11.090 1.00 98.81 256 THR A N 1
ATOM 2043 C CA . THR A 1 256 ? -11.062 2.216 12.366 1.00 98.81 256 THR A CA 1
ATOM 2044 C C . THR A 1 256 ? -9.856 2.496 13.262 1.00 98.81 256 THR A C 1
ATOM 2046 O O . THR A 1 256 ? -9.695 3.620 13.741 1.00 98.81 256 THR A O 1
ATOM 2049 N N . SER A 1 257 ? -8.958 1.522 13.438 1.00 98.81 257 SER A N 1
ATOM 2050 C CA . SER A 1 257 ? -7.734 1.682 14.230 1.00 98.81 257 SER A CA 1
ATOM 2051 C C . SER A 1 257 ? -6.823 2.776 13.675 1.00 98.81 257 SER A C 1
ATOM 2053 O O . SER A 1 257 ? -6.298 3.585 14.444 1.00 98.81 257 SER A O 1
ATOM 2055 N N . PHE A 1 258 ? -6.656 2.834 12.351 1.00 98.81 258 PHE A N 1
ATOM 2056 C CA . PHE A 1 258 ? -5.835 3.838 11.682 1.00 98.81 258 PHE A CA 1
ATOM 2057 C C . PHE A 1 258 ? -6.340 5.251 11.977 1.00 98.81 258 PHE A C 1
ATOM 2059 O O . PHE A 1 258 ? -5.578 6.088 12.466 1.00 98.81 258 PHE A O 1
ATOM 2066 N N . PHE A 1 259 ? -7.629 5.510 11.746 1.00 98.69 259 PHE A N 1
ATOM 2067 C CA . PHE A 1 259 ? -8.207 6.835 11.969 1.00 98.69 259 PHE A CA 1
ATOM 2068 C C . PHE A 1 259 ? -8.275 7.207 13.451 1.00 98.69 259 PHE A C 1
ATOM 2070 O O . PHE A 1 259 ? -8.001 8.355 13.795 1.00 98.69 259 PHE A O 1
ATOM 2077 N N . ASN A 1 260 ? -8.522 6.248 14.346 1.00 98.31 260 ASN A N 1
ATOM 2078 C CA . ASN A 1 260 ? -8.457 6.493 15.786 1.00 98.31 260 ASN A CA 1
ATOM 2079 C C . ASN A 1 260 ? -7.062 6.961 16.228 1.00 98.31 260 ASN A C 1
ATOM 2081 O O . ASN A 1 260 ? -6.959 7.903 17.010 1.00 98.31 260 ASN A O 1
ATOM 2085 N N . VAL A 1 261 ? -5.985 6.356 15.711 1.00 98.44 261 VAL A N 1
ATOM 2086 C CA . VAL A 1 261 ? -4.614 6.823 15.991 1.00 98.44 261 VAL A CA 1
ATOM 2087 C C . VAL A 1 261 ? -4.334 8.167 15.313 1.00 98.44 261 VAL A C 1
ATOM 2089 O O . VAL A 1 261 ? -3.731 9.043 15.929 1.00 98.44 261 VAL A O 1
ATOM 2092 N N . LEU A 1 262 ? -4.790 8.363 14.072 1.00 98.44 262 LEU A N 1
ATOM 2093 C CA . LEU A 1 262 ? -4.589 9.610 13.329 1.00 98.44 262 LEU A CA 1
ATOM 2094 C C . LEU A 1 262 ? -5.264 10.815 14.004 1.00 98.44 262 LEU A C 1
ATOM 2096 O O . LEU A 1 262 ? -4.724 11.924 13.988 1.00 98.44 262 LEU A O 1
ATOM 2100 N N . TRP A 1 263 ? -6.443 10.614 14.590 1.00 98.12 263 TRP A N 1
ATOM 2101 C CA . TRP A 1 263 ? -7.230 11.667 15.235 1.00 98.12 263 TRP A CA 1
ATOM 2102 C C . TRP A 1 263 ? -6.875 11.890 16.706 1.00 98.12 263 TRP A C 1
ATOM 2104 O O . TRP A 1 263 ? -7.240 12.925 17.272 1.00 98.12 263 TRP A O 1
ATOM 2114 N N . ASP A 1 264 ? -6.167 10.953 17.333 1.00 97.31 264 ASP A N 1
ATOM 2115 C CA . ASP A 1 264 ? -5.709 11.079 18.711 1.00 97.31 264 ASP A CA 1
ATOM 2116 C C . ASP A 1 264 ? -4.463 11.972 18.794 1.00 97.31 264 ASP A C 1
ATOM 2118 O O . ASP A 1 264 ? -3.327 11.547 18.584 1.00 97.31 264 ASP A O 1
ATOM 2122 N N . LYS A 1 265 ? -4.683 13.242 19.150 1.00 95.19 265 LYS A N 1
ATOM 2123 C CA . LYS A 1 265 ? -3.622 14.247 19.328 1.00 95.19 265 LYS A CA 1
ATOM 2124 C C . LYS A 1 265 ? -2.661 13.923 20.475 1.00 95.19 265 LYS A C 1
ATOM 2126 O O . LYS A 1 265 ? -1.600 14.533 20.545 1.00 95.19 265 LYS A O 1
ATOM 2131 N N . THR A 1 266 ? -3.026 13.009 21.373 1.00 96.25 266 THR A N 1
ATOM 2132 C CA . THR A 1 266 ? -2.175 12.586 22.494 1.00 96.25 266 THR A CA 1
ATOM 2133 C C . THR A 1 266 ? -1.293 11.390 22.138 1.00 96.25 266 THR A C 1
ATOM 2135 O O . THR A 1 266 ? -0.344 11.083 22.859 1.00 96.25 266 THR A O 1
ATOM 2138 N N . ASN A 1 267 ? -1.564 10.729 21.010 1.00 93.88 267 ASN A N 1
ATOM 2139 C CA . ASN A 1 267 ? -0.814 9.564 20.578 1.00 93.88 267 ASN A CA 1
ATOM 2140 C C . ASN A 1 267 ? 0.494 9.972 19.895 1.00 93.88 267 ASN A C 1
ATOM 2142 O O . ASN A 1 267 ? 0.492 10.510 18.789 1.00 93.88 267 ASN A O 1
ATOM 2146 N N . LEU A 1 268 ? 1.627 9.644 20.519 1.00 94.12 268 LEU A N 1
ATOM 2147 C CA . LEU A 1 268 ? 2.961 9.948 19.985 1.00 94.12 268 LEU A CA 1
ATOM 2148 C C . LEU A 1 268 ? 3.230 9.287 18.622 1.00 94.12 268 LEU A C 1
ATOM 2150 O O . LEU A 1 268 ? 4.027 9.789 17.837 1.00 94.12 268 LEU A O 1
ATOM 2154 N N . ASN A 1 269 ? 2.546 8.183 18.305 1.00 94.69 269 ASN A N 1
ATOM 2155 C CA . ASN A 1 269 ? 2.707 7.502 17.022 1.00 94.69 269 ASN A CA 1
ATOM 2156 C C . ASN A 1 269 ? 1.922 8.164 15.882 1.00 94.69 269 ASN A C 1
ATOM 2158 O O . ASN A 1 269 ? 2.105 7.779 14.728 1.00 94.69 269 ASN A O 1
ATOM 2162 N N . ARG A 1 270 ? 1.075 9.162 16.168 1.00 95.81 270 ARG A N 1
ATOM 2163 C CA . ARG A 1 270 ? 0.299 9.888 15.153 1.00 95.81 270 ARG A CA 1
ATOM 2164 C C . ARG A 1 270 ? 1.192 10.469 14.058 1.00 95.81 270 ARG A C 1
ATOM 2166 O O . ARG A 1 270 ? 0.834 10.419 12.887 1.00 95.81 270 ARG A O 1
ATOM 2173 N N . GLU A 1 271 ? 2.362 10.991 14.421 1.00 95.88 271 GLU A N 1
ATOM 2174 C CA . GLU A 1 271 ? 3.301 11.612 13.475 1.00 95.88 271 GLU A CA 1
ATOM 2175 C C . GLU A 1 271 ? 3.942 10.614 12.502 1.00 95.88 271 GLU A C 1
ATOM 2177 O O . GLU A 1 271 ? 4.491 11.020 11.473 1.00 95.88 271 GLU A O 1
ATOM 2182 N N . LYS A 1 272 ? 3.855 9.310 12.791 1.00 97.81 272 LYS A N 1
ATOM 2183 C CA . LYS A 1 272 ? 4.282 8.259 11.864 1.00 97.81 272 LYS A CA 1
ATOM 2184 C C . LYS A 1 272 ? 3.255 8.020 10.755 1.00 97.81 272 LYS A C 1
ATOM 2186 O O . LYS A 1 272 ? 3.614 7.488 9.714 1.00 97.81 272 LYS A O 1
ATOM 2191 N N . LEU A 1 273 ? 1.992 8.403 10.934 1.00 98.56 273 LEU A N 1
ATOM 2192 C CA . LEU A 1 273 ? 0.951 8.114 9.952 1.00 98.56 273 LEU A CA 1
ATOM 2193 C C . LEU A 1 273 ? 0.985 9.099 8.783 1.00 98.56 273 LEU A C 1
ATOM 2195 O O . LEU A 1 273 ? 1.000 10.317 8.970 1.00 98.56 273 LEU A O 1
ATOM 2199 N N . ILE A 1 274 ? 0.929 8.557 7.569 1.00 98.06 274 ILE A N 1
ATOM 2200 C CA . ILE A 1 274 ? 0.667 9.305 6.345 1.00 98.06 274 ILE A CA 1
ATOM 2201 C C . ILE A 1 274 ? -0.722 8.908 5.863 1.00 98.06 274 ILE A C 1
ATOM 2203 O O . ILE A 1 274 ? -0.960 7.746 5.545 1.00 98.06 274 ILE A O 1
ATOM 2207 N N . LEU A 1 275 ? -1.618 9.892 5.800 1.00 98.25 275 LEU A N 1
ATOM 2208 C CA . LEU A 1 275 ? -2.830 9.805 4.995 1.00 98.25 275 LEU A CA 1
ATOM 2209 C C . LEU A 1 275 ? -2.621 10.660 3.748 1.00 98.25 275 LEU A C 1
ATOM 2211 O O . LEU A 1 275 ? -2.541 11.889 3.846 1.00 98.25 275 LEU A O 1
ATOM 2215 N N . ASP A 1 276 ? -2.488 10.014 2.603 1.00 96.75 276 ASP A N 1
ATOM 2216 C CA . ASP A 1 276 ? -2.284 10.684 1.325 1.00 96.75 276 ASP A CA 1
ATOM 2217 C C . ASP A 1 276 ? -3.601 10.832 0.551 1.00 96.75 276 ASP A C 1
ATOM 2219 O O . ASP A 1 276 ? -4.539 10.060 0.756 1.00 96.75 276 ASP A O 1
ATOM 2223 N N . SER A 1 277 ? -3.678 11.842 -0.313 1.00 96.25 277 SER A N 1
ATOM 2224 C CA . SER A 1 277 ? -4.824 12.094 -1.188 1.00 96.25 277 SER A CA 1
ATOM 2225 C C . SER A 1 277 ? -4.356 12.080 -2.632 1.00 96.25 277 SER A C 1
ATOM 2227 O O . SER A 1 277 ? -3.804 13.062 -3.127 1.00 96.25 277 SER A O 1
ATOM 2229 N N . LEU A 1 278 ? -4.623 10.979 -3.324 1.00 96.62 278 LEU A N 1
ATOM 2230 C CA . LEU A 1 278 ? -4.329 10.842 -4.741 1.00 96.62 278 LEU A CA 1
ATOM 2231 C C . LEU A 1 278 ? -5.287 11.732 -5.538 1.00 96.62 278 LEU A C 1
ATOM 2233 O O . LEU A 1 278 ? -6.49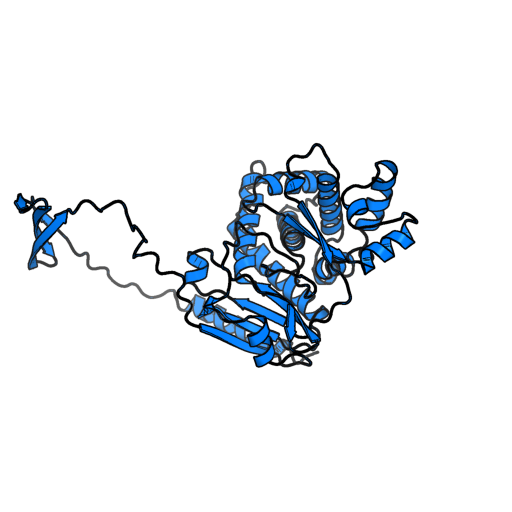9 11.691 -5.343 1.00 96.62 278 LEU A O 1
ATOM 2237 N N . VAL A 1 279 ? -4.736 12.565 -6.420 1.00 94.94 279 VAL A N 1
ATOM 2238 C CA . VAL A 1 279 ? -5.510 13.553 -7.183 1.00 94.94 279 VAL A CA 1
ATOM 2239 C C . VAL A 1 279 ? -5.621 13.127 -8.637 1.00 94.94 279 VAL A C 1
ATOM 2241 O O . VAL A 1 279 ? -4.624 12.762 -9.269 1.00 94.94 279 VAL A O 1
ATOM 2244 N N . GLY A 1 280 ? -6.826 13.254 -9.187 1.00 93.81 280 GLY A N 1
ATOM 2245 C CA . GLY A 1 280 ? -7.108 12.986 -10.586 1.00 93.81 280 GLY A CA 1
ATOM 2246 C C . GLY A 1 280 ? -7.436 11.524 -10.877 1.00 93.81 280 GLY A C 1
ATOM 2247 O O . GLY A 1 280 ? -7.514 10.663 -10.000 1.00 93.81 280 GLY A O 1
ATOM 2248 N N . GLN A 1 281 ? -7.653 11.258 -12.163 1.00 93.62 281 GLN A N 1
ATOM 2249 C CA . GLN A 1 281 ? -8.113 9.962 -12.644 1.00 93.62 281 GLN A CA 1
ATOM 2250 C C . GLN A 1 281 ? -6.939 8.993 -12.851 1.00 93.62 281 GLN A C 1
ATOM 2252 O O . GLN A 1 281 ? -5.912 9.401 -13.404 1.00 93.62 281 GLN A O 1
ATOM 2257 N N . PRO A 1 282 ? -7.080 7.715 -12.456 1.00 93.81 282 PRO A N 1
ATOM 2258 C CA . PRO A 1 282 ? -6.099 6.689 -12.785 1.00 93.81 282 PRO A CA 1
ATOM 2259 C C . PRO A 1 282 ? -5.940 6.537 -14.301 1.00 93.81 282 PRO A C 1
ATOM 2261 O O . PRO A 1 282 ? -6.922 6.554 -15.046 1.00 93.81 282 PRO A O 1
ATOM 2264 N N . SER A 1 283 ? -4.702 6.387 -14.760 1.00 95.50 283 SER A N 1
ATOM 2265 C CA . SER A 1 283 ? -4.359 6.326 -16.187 1.00 95.50 283 SER A CA 1
ATOM 2266 C C . SER A 1 283 ? -3.256 5.313 -16.492 1.00 95.50 283 SER A C 1
ATOM 2268 O O . SER A 1 283 ? -2.573 5.435 -17.510 1.00 95.50 283 SER A O 1
ATOM 2270 N N . GLU A 1 284 ? -3.072 4.322 -15.613 1.00 97.31 284 GLU A N 1
ATOM 2271 C CA . GLU A 1 284 ? -1.994 3.349 -15.760 1.00 97.31 284 GLU A CA 1
ATOM 2272 C C . GLU A 1 284 ? -2.145 2.551 -17.054 1.00 97.31 284 GLU A C 1
ATOM 2274 O O . GLU A 1 284 ? -3.228 2.062 -17.383 1.00 97.31 284 GLU A O 1
ATOM 2279 N N . SER A 1 285 ? -1.041 2.392 -17.782 1.00 97.31 285 SER A N 1
ATOM 2280 C CA . SER A 1 285 ? -1.035 1.737 -19.095 1.00 97.31 285 SER A CA 1
ATOM 2281 C C . SER A 1 285 ? -0.112 0.521 -19.174 1.00 97.31 285 SER A C 1
ATOM 2283 O O . SER A 1 285 ? 0.035 -0.070 -20.242 1.00 97.31 285 SER A O 1
ATOM 2285 N N . ALA A 1 286 ? 0.486 0.110 -18.057 1.00 97.94 286 ALA A N 1
ATOM 2286 C CA . ALA A 1 286 ? 1.183 -1.163 -17.907 1.00 97.94 286 ALA A CA 1
ATOM 2287 C C . ALA A 1 286 ? 1.303 -1.542 -16.424 1.00 97.94 286 ALA A C 1
ATOM 2289 O O . ALA A 1 286 ? 1.082 -0.717 -15.533 1.00 97.94 286 ALA A O 1
ATOM 2290 N N . PHE A 1 287 ? 1.664 -2.798 -16.174 1.00 98.12 287 PHE A N 1
ATOM 2291 C CA . PHE A 1 287 ? 2.020 -3.295 -14.851 1.00 98.12 287 PHE A CA 1
ATOM 2292 C C . PHE A 1 287 ? 3.487 -3.725 -14.831 1.00 98.12 287 PHE A C 1
ATOM 2294 O O . PHE A 1 287 ? 3.925 -4.467 -15.710 1.00 98.12 287 PHE A O 1
ATOM 2301 N N . LEU A 1 288 ? 4.230 -3.271 -13.826 1.00 98.12 288 LEU A N 1
ATOM 2302 C CA . LEU A 1 288 ? 5.647 -3.540 -13.630 1.00 98.12 288 LEU A CA 1
ATOM 2303 C C . LEU A 1 288 ? 5.874 -4.271 -12.303 1.00 98.12 288 LEU A C 1
ATOM 2305 O O . LEU A 1 288 ? 5.613 -3.732 -11.228 1.00 98.12 288 LEU A O 1
ATOM 2309 N N . GLU A 1 289 ? 6.397 -5.488 -12.372 1.00 98.12 289 GLU A N 1
ATOM 2310 C CA . GLU A 1 289 ? 6.889 -6.226 -11.213 1.00 98.12 289 GLU A CA 1
ATOM 2311 C C . GLU A 1 289 ? 8.406 -6.055 -11.087 1.00 98.12 289 GLU A C 1
ATOM 2313 O O . GLU A 1 289 ? 9.159 -6.371 -12.003 1.00 98.12 289 GLU A O 1
ATOM 2318 N N . VAL A 1 290 ? 8.862 -5.539 -9.950 1.00 97.88 290 VAL A N 1
ATOM 2319 C CA . VAL A 1 290 ? 10.273 -5.256 -9.670 1.00 97.88 290 VAL A CA 1
ATOM 2320 C C . VAL A 1 290 ? 10.853 -6.380 -8.827 1.00 97.88 290 VAL A C 1
ATOM 2322 O O . VAL A 1 290 ? 10.321 -6.681 -7.754 1.00 97.88 290 VAL A O 1
ATOM 2325 N N . ARG A 1 291 ? 11.946 -6.974 -9.312 1.00 96.44 291 ARG A N 1
ATOM 2326 C CA . ARG A 1 291 ? 12.624 -8.129 -8.720 1.00 96.44 291 ARG A CA 1
ATOM 2327 C C . ARG A 1 291 ? 14.082 -7.816 -8.405 1.00 96.44 291 ARG A C 1
ATOM 2329 O O . ARG A 1 291 ? 14.802 -7.236 -9.221 1.00 96.44 291 ARG A O 1
ATOM 2336 N N . SER A 1 292 ? 14.516 -8.231 -7.223 1.00 92.75 292 SER A N 1
ATOM 2337 C CA . SER A 1 292 ? 15.876 -8.063 -6.727 1.00 92.75 292 SER A CA 1
ATOM 2338 C C . SER A 1 292 ? 16.723 -9.309 -6.961 1.00 92.75 292 SER A C 1
ATOM 2340 O O . SER A 1 292 ? 16.250 -10.428 -6.778 1.00 92.75 292 SER A O 1
ATOM 2342 N N . ASN A 1 293 ? 18.001 -9.126 -7.309 1.00 89.88 293 ASN A N 1
ATOM 2343 C CA . ASN A 1 293 ? 18.968 -10.224 -7.254 1.00 89.88 293 ASN A CA 1
ATOM 2344 C C . ASN A 1 293 ? 19.344 -10.567 -5.804 1.00 89.88 293 ASN A C 1
ATOM 2346 O O . ASN A 1 293 ? 19.042 -9.832 -4.860 1.00 89.88 293 ASN A O 1
ATOM 2350 N N . GLU A 1 294 ? 20.034 -11.694 -5.647 1.00 89.94 294 GLU A N 1
ATOM 2351 C CA . GLU A 1 294 ? 20.486 -12.221 -4.357 1.00 89.94 294 GLU A CA 1
ATOM 2352 C C . GLU A 1 294 ? 21.342 -11.211 -3.579 1.00 89.94 294 GLU A C 1
ATOM 2354 O O . GLU A 1 294 ? 21.068 -10.955 -2.411 1.00 89.94 294 GLU A O 1
ATOM 2359 N N . ILE A 1 295 ? 22.279 -10.532 -4.247 1.00 89.38 295 ILE A N 1
ATOM 2360 C CA . ILE A 1 295 ? 23.168 -9.543 -3.615 1.00 89.38 295 ILE A CA 1
ATOM 2361 C C . ILE A 1 295 ? 22.366 -8.384 -3.008 1.00 89.38 295 ILE A C 1
ATOM 2363 O O . ILE A 1 295 ? 22.566 -8.007 -1.853 1.00 89.38 295 ILE A O 1
ATOM 2367 N N . CYS A 1 296 ? 21.431 -7.805 -3.765 1.00 90.44 296 CYS A N 1
ATOM 2368 C CA . CYS A 1 296 ? 20.583 -6.732 -3.257 1.00 90.44 296 CYS A CA 1
ATOM 2369 C C . CYS A 1 296 ? 19.651 -7.233 -2.136 1.00 90.44 296 CYS A C 1
ATOM 2371 O O . CYS A 1 296 ? 19.394 -6.494 -1.187 1.00 90.44 296 CYS A O 1
ATOM 2373 N N . LEU A 1 297 ? 19.176 -8.483 -2.183 1.00 91.50 297 LEU A N 1
ATOM 2374 C CA . LEU A 1 297 ? 18.387 -9.077 -1.097 1.00 91.50 297 LEU A CA 1
ATOM 2375 C C . LEU A 1 297 ? 19.192 -9.221 0.203 1.00 91.50 297 LEU A C 1
ATOM 2377 O O . LEU A 1 297 ? 18.700 -8.824 1.265 1.00 91.50 297 LEU A O 1
ATOM 2381 N N . GLU A 1 298 ? 20.416 -9.744 0.116 1.00 90.69 298 GLU A N 1
ATOM 2382 C CA . GLU A 1 298 ? 21.340 -9.904 1.247 1.00 90.69 298 GLU A CA 1
ATOM 2383 C C . GLU A 1 298 ? 21.686 -8.561 1.888 1.00 90.69 298 GLU A C 1
ATOM 2385 O O . GLU A 1 298 ? 21.693 -8.435 3.112 1.00 90.69 298 GLU A O 1
ATOM 2390 N N . LYS A 1 299 ? 21.887 -7.528 1.063 1.00 90.25 299 LYS A N 1
ATOM 2391 C CA . LYS A 1 299 ? 22.178 -6.162 1.523 1.00 90.25 299 LYS A CA 1
ATOM 2392 C C . LYS A 1 299 ? 20.937 -5.361 1.914 1.00 90.25 299 LYS A C 1
ATOM 2394 O O . LYS A 1 299 ? 21.066 -4.203 2.300 1.00 90.25 299 LYS A O 1
ATOM 2399 N N . HIS A 1 300 ? 19.747 -5.958 1.832 1.00 93.31 300 HIS A N 1
ATOM 2400 C CA . HIS A 1 300 ? 18.469 -5.287 2.069 1.00 93.31 300 HIS A CA 1
ATOM 2401 C C . HIS A 1 300 ? 18.317 -4.011 1.236 1.00 93.31 300 HIS A C 1
ATOM 2403 O O . HIS A 1 300 ? 17.965 -2.968 1.764 1.00 93.31 300 HIS A O 1
ATOM 2409 N N . LEU A 1 301 ? 18.585 -4.079 -0.064 1.00 93.69 301 LEU A N 1
ATOM 2410 C CA . LEU A 1 301 ? 18.453 -2.961 -0.992 1.00 93.69 301 LEU A CA 1
ATOM 2411 C C . LEU A 1 301 ? 17.316 -3.220 -1.982 1.00 93.69 301 LEU A C 1
ATOM 2413 O O . LEU A 1 301 ? 17.218 -4.287 -2.592 1.00 93.69 301 LEU A O 1
ATOM 2417 N N . SER A 1 302 ? 16.462 -2.216 -2.158 1.00 95.75 302 SER A N 1
ATOM 2418 C CA . SER A 1 302 ? 15.451 -2.178 -3.212 1.00 95.75 302 SER A CA 1
ATOM 2419 C C . SER A 1 302 ? 15.443 -0.798 -3.858 1.00 95.75 302 SER A C 1
ATOM 2421 O O . SER A 1 302 ? 15.525 0.197 -3.129 1.00 95.75 302 SER A O 1
ATOM 2423 N N . PRO A 1 303 ? 15.330 -0.709 -5.192 1.00 96.12 303 PRO A N 1
ATOM 2424 C CA . PRO A 1 303 ? 15.217 0.571 -5.865 1.00 96.12 303 PRO A CA 1
ATOM 2425 C C . PRO A 1 303 ? 13.856 1.201 -5.551 1.00 96.12 303 PRO A C 1
ATOM 2427 O O . PRO A 1 303 ? 12.852 0.498 -5.451 1.00 96.12 303 PRO A O 1
ATOM 2430 N N . LEU A 1 304 ? 13.828 2.523 -5.428 1.00 96.88 304 LEU A N 1
ATOM 2431 C CA . LEU A 1 304 ? 12.614 3.323 -5.512 1.00 96.88 304 LEU A CA 1
ATOM 2432 C C . LEU A 1 304 ? 12.296 3.555 -6.984 1.00 96.88 304 LEU A C 1
ATOM 2434 O O . LEU A 1 304 ? 13.127 4.082 -7.726 1.00 96.88 304 LEU A O 1
ATOM 2438 N N . ILE A 1 305 ? 11.087 3.196 -7.402 1.00 96.62 305 ILE A N 1
ATOM 2439 C CA . ILE A 1 305 ? 10.644 3.375 -8.785 1.00 96.62 305 ILE A CA 1
ATOM 2440 C C . ILE A 1 305 ? 9.637 4.517 -8.857 1.00 96.62 305 ILE A C 1
ATOM 2442 O O . ILE A 1 305 ? 8.659 4.560 -8.110 1.00 96.62 305 ILE A O 1
ATOM 2446 N N . SER A 1 306 ? 9.874 5.449 -9.782 1.00 95.44 306 SER A N 1
ATOM 2447 C CA . SER A 1 306 ? 8.875 6.456 -10.143 1.00 95.44 306 SER A CA 1
ATOM 2448 C C . SER A 1 306 ? 7.735 5.780 -10.899 1.00 95.44 306 SER A C 1
ATOM 2450 O O . SER A 1 306 ? 7.954 5.186 -11.951 1.00 95.44 306 SER A O 1
ATOM 2452 N N . VAL A 1 307 ? 6.508 5.883 -10.387 1.00 94.62 307 VAL A N 1
ATOM 2453 C CA . VAL A 1 307 ? 5.339 5.225 -11.002 1.00 94.62 307 VAL A CA 1
ATOM 2454 C C . VAL A 1 307 ? 4.726 6.032 -12.146 1.00 94.62 307 VAL A C 1
ATOM 2456 O O . VAL A 1 307 ? 3.864 5.536 -12.867 1.00 94.62 307 VAL A O 1
ATOM 2459 N N . ARG A 1 308 ? 5.159 7.285 -12.325 1.00 94.94 308 ARG A N 1
ATOM 2460 C CA . ARG A 1 308 ? 4.712 8.160 -13.408 1.00 94.94 308 ARG A CA 1
ATOM 2461 C C . ARG A 1 308 ? 5.812 9.100 -13.871 1.00 94.94 308 ARG A C 1
ATOM 2463 O O . ARG A 1 308 ? 6.627 9.563 -13.077 1.00 94.94 308 ARG A O 1
ATOM 2470 N N . LYS A 1 309 ? 5.788 9.444 -15.156 1.00 94.44 309 LYS A N 1
ATOM 2471 C CA . LYS A 1 309 ? 6.702 10.419 -15.759 1.00 94.44 309 LYS A CA 1
ATOM 2472 C C . LYS A 1 309 ? 6.012 11.155 -16.895 1.00 94.44 309 LYS A C 1
ATOM 2474 O O . LYS A 1 309 ? 5.164 10.598 -17.592 1.00 94.44 309 LYS A O 1
ATOM 2479 N N . LYS A 1 310 ? 6.385 12.416 -17.097 1.00 93.94 310 LYS A N 1
ATOM 2480 C CA . LYS A 1 310 ? 5.966 13.166 -18.277 1.00 93.94 310 LYS A CA 1
ATOM 2481 C C . LYS A 1 310 ? 6.862 12.780 -19.457 1.00 93.94 310 LYS A C 1
ATOM 2483 O O . LYS A 1 310 ? 8.076 12.959 -19.382 1.00 93.94 310 LYS A O 1
ATOM 2488 N N . ILE A 1 311 ? 6.267 12.245 -20.520 1.00 91.44 311 ILE A N 1
ATOM 2489 C CA . ILE A 1 311 ? 6.953 11.856 -21.759 1.00 91.44 311 ILE A CA 1
ATOM 2490 C C . ILE A 1 311 ? 6.326 12.659 -22.900 1.00 91.44 311 ILE A C 1
ATOM 2492 O O . ILE A 1 311 ? 5.147 12.498 -23.225 1.00 91.44 311 ILE A O 1
ATOM 2496 N N . GLY A 1 312 ? 7.105 13.588 -23.462 1.00 91.19 312 GLY A N 1
ATOM 2497 C CA . GLY A 1 312 ? 6.570 14.653 -24.312 1.00 91.19 312 GLY A CA 1
ATOM 2498 C C . GLY A 1 312 ? 5.602 15.541 -23.525 1.00 91.19 312 GLY A C 1
ATOM 2499 O O . GLY A 1 312 ? 5.935 16.027 -22.444 1.00 91.19 312 GLY A O 1
ATOM 2500 N N . ASP A 1 313 ? 4.384 15.713 -24.040 1.00 92.44 313 ASP A N 1
ATOM 2501 C CA . ASP A 1 313 ? 3.340 16.520 -23.394 1.00 92.44 313 ASP A CA 1
ATOM 2502 C C . ASP A 1 313 ? 2.391 15.719 -22.492 1.00 92.44 313 ASP A C 1
ATOM 2504 O O . ASP A 1 313 ? 1.582 16.311 -21.778 1.00 92.44 313 ASP A O 1
ATOM 2508 N N . ASN A 1 314 ? 2.521 14.389 -22.459 1.00 92.31 314 ASN A N 1
ATOM 2509 C CA . ASN A 1 314 ? 1.583 13.507 -21.771 1.00 92.31 314 ASN A CA 1
ATOM 2510 C C . ASN A 1 314 ? 2.198 12.880 -20.516 1.00 92.31 314 ASN A C 1
ATOM 2512 O O . ASN A 1 314 ? 3.360 12.469 -20.506 1.00 92.31 314 ASN A O 1
ATOM 2516 N N . TRP A 1 315 ? 1.392 12.757 -19.463 1.00 94.00 315 TRP A N 1
ATOM 2517 C CA . TRP A 1 315 ? 1.732 11.924 -18.314 1.00 94.00 315 TRP A CA 1
ATOM 2518 C C . TRP A 1 315 ? 1.525 10.454 -18.664 1.00 94.00 315 TRP A C 1
ATOM 2520 O O . TRP A 1 315 ? 0.469 10.074 -19.164 1.00 94.00 315 TRP A O 1
ATOM 2530 N N . GLN A 1 316 ? 2.540 9.645 -18.391 1.00 95.69 316 GLN A N 1
ATOM 2531 C CA . GLN A 1 316 ? 2.490 8.192 -18.470 1.00 95.69 316 GLN A CA 1
ATOM 2532 C C . GLN A 1 316 ? 2.611 7.633 -17.055 1.00 95.69 316 GLN A C 1
ATOM 2534 O O . GLN A 1 316 ? 3.415 8.144 -16.271 1.00 95.69 316 GLN A O 1
ATOM 2539 N N . SER A 1 317 ? 1.820 6.616 -16.724 1.00 96.75 317 SER A N 1
ATOM 254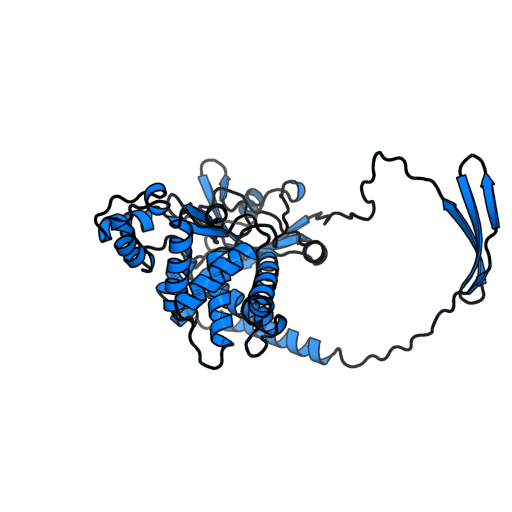0 C CA . SER A 1 317 ? 1.792 6.006 -15.394 1.00 96.75 317 SER A CA 1
ATOM 2541 C C . SER A 1 317 ? 1.722 4.479 -15.471 1.00 96.75 317 SER A C 1
ATOM 2543 O O . SER A 1 317 ? 1.272 3.898 -16.464 1.00 96.75 317 SER A O 1
ATOM 2545 N N . LEU A 1 318 ? 2.218 3.834 -14.421 1.00 97.12 318 LEU A N 1
ATOM 2546 C CA . LEU A 1 318 ? 2.370 2.391 -14.291 1.00 97.12 318 LEU A CA 1
ATOM 2547 C C . LEU A 1 318 ? 1.767 1.933 -12.968 1.00 97.12 318 LEU A C 1
ATOM 2549 O O . LEU A 1 318 ? 1.885 2.624 -11.958 1.00 97.12 318 LEU A O 1
ATOM 2553 N N . PHE A 1 319 ? 1.233 0.715 -12.954 1.00 98.06 319 PHE A N 1
ATOM 2554 C CA . PHE A 1 319 ? 1.184 -0.041 -11.710 1.00 98.06 319 PHE A CA 1
ATOM 2555 C C . PHE A 1 319 ? 2.578 -0.583 -11.419 1.00 98.06 319 PHE A C 1
ATOM 2557 O O . PHE A 1 319 ? 3.183 -1.192 -12.301 1.00 98.06 319 PHE A O 1
ATOM 2564 N N . VAL A 1 320 ? 3.078 -0.406 -10.198 1.00 98.06 320 VAL A N 1
ATOM 2565 C CA . VAL A 1 320 ? 4.387 -0.937 -9.793 1.00 98.06 320 VAL A CA 1
ATOM 2566 C C . VAL A 1 320 ? 4.230 -1.795 -8.546 1.00 98.06 320 VAL A C 1
ATOM 2568 O O . VAL A 1 320 ? 3.571 -1.391 -7.594 1.00 98.06 320 VAL A O 1
ATOM 2571 N N . ASN A 1 321 ? 4.842 -2.977 -8.540 1.00 98.31 321 ASN A N 1
ATOM 2572 C CA . ASN A 1 321 ? 4.864 -3.890 -7.401 1.00 98.31 321 ASN A CA 1
ATOM 2573 C C . ASN A 1 321 ? 6.291 -4.374 -7.126 1.00 98.31 321 ASN A C 1
ATOM 2575 O O . ASN A 1 321 ? 6.927 -4.939 -8.010 1.00 98.31 321 ASN A O 1
ATOM 2579 N N . HIS A 1 322 ? 6.771 -4.215 -5.895 1.00 98.38 322 HIS A N 1
ATOM 2580 C CA . HIS A 1 322 ? 8.103 -4.654 -5.473 1.00 98.38 322 HIS A CA 1
ATOM 2581 C C . HIS A 1 322 ? 7.995 -5.976 -4.711 1.00 98.38 322 HIS A C 1
ATOM 2583 O O . HIS A 1 322 ? 7.940 -5.993 -3.480 1.00 98.38 322 HIS A O 1
ATOM 2589 N N . ILE A 1 323 ? 7.940 -7.093 -5.441 1.00 97.31 323 ILE A N 1
ATOM 2590 C CA . ILE A 1 323 ? 7.636 -8.418 -4.873 1.00 97.31 323 ILE A CA 1
ATOM 2591 C C . ILE A 1 323 ? 8.629 -8.830 -3.775 1.00 97.31 323 ILE A C 1
ATOM 2593 O O . ILE A 1 323 ? 8.229 -9.319 -2.715 1.00 97.31 323 ILE A O 1
ATOM 2597 N N . ASP A 1 324 ? 9.912 -8.554 -3.993 1.00 97.00 324 ASP A N 1
ATOM 2598 C CA . ASP A 1 324 ? 10.996 -8.924 -3.086 1.00 97.00 324 ASP A CA 1
ATOM 2599 C C . ASP A 1 324 ? 11.103 -7.986 -1.879 1.00 97.00 324 ASP A C 1
ATOM 2601 O O . ASP A 1 324 ? 11.329 -8.429 -0.750 1.00 97.00 324 ASP A O 1
ATOM 2605 N N . ALA A 1 325 ? 10.856 -6.691 -2.077 1.00 97.75 325 ALA A N 1
ATOM 2606 C CA . ALA A 1 325 ? 10.779 -5.732 -0.979 1.00 97.75 325 ALA A CA 1
ATOM 2607 C C . ALA A 1 325 ? 9.572 -6.030 -0.070 1.00 97.75 325 ALA A C 1
ATOM 2609 O O . ALA A 1 325 ? 9.705 -6.043 1.156 1.00 97.75 325 ALA A O 1
ATOM 2610 N N . ALA A 1 326 ? 8.414 -6.355 -0.658 1.00 98.06 326 ALA A N 1
ATOM 2611 C CA . ALA A 1 326 ? 7.225 -6.770 0.082 1.00 98.06 326 ALA A CA 1
ATOM 2612 C C . ALA A 1 326 ? 7.479 -8.059 0.882 1.00 98.06 326 ALA A C 1
ATOM 2614 O O . ALA A 1 326 ? 7.043 -8.176 2.024 1.00 98.06 326 ALA A O 1
ATOM 2615 N N . SER A 1 327 ? 8.247 -9.011 0.338 1.00 97.69 327 SER A N 1
ATOM 2616 C CA . SER A 1 327 ? 8.684 -10.207 1.074 1.00 97.69 327 SER A CA 1
ATOM 2617 C C . SER A 1 327 ? 9.472 -9.847 2.345 1.00 97.69 327 SER A C 1
ATOM 2619 O O . SER A 1 327 ? 9.192 -10.369 3.427 1.00 97.69 327 SER A O 1
ATOM 2621 N N . GLN A 1 328 ? 10.393 -8.882 2.270 1.00 96.81 328 GLN A N 1
ATOM 2622 C CA . GLN A 1 328 ? 11.127 -8.411 3.452 1.00 96.81 328 GLN A CA 1
ATOM 2623 C C . GLN A 1 328 ? 10.202 -7.764 4.496 1.00 96.81 328 GLN A C 1
ATOM 2625 O O . GLN A 1 328 ? 10.344 -8.048 5.689 1.00 96.81 328 GLN A O 1
ATOM 2630 N N . LYS A 1 329 ? 9.212 -6.969 4.063 1.00 97.38 329 LYS A N 1
ATOM 2631 C CA . LYS A 1 329 ? 8.187 -6.388 4.949 1.00 97.38 329 LYS A CA 1
ATOM 2632 C C . LYS A 1 329 ? 7.315 -7.461 5.610 1.00 97.38 329 LYS A C 1
ATOM 2634 O O . LYS A 1 329 ? 7.043 -7.398 6.806 1.00 97.38 329 LYS A O 1
ATOM 2639 N N . ARG A 1 330 ? 6.933 -8.504 4.871 1.00 98.31 330 ARG A N 1
ATOM 2640 C CA . ARG A 1 330 ? 6.166 -9.644 5.405 1.00 98.31 330 ARG A CA 1
ATOM 2641 C C . ARG A 1 330 ? 6.942 -10.423 6.458 1.00 98.31 330 ARG A C 1
ATOM 2643 O O . ARG A 1 330 ? 6.342 -10.906 7.412 1.00 98.31 330 ARG A O 1
ATOM 2650 N N . ARG A 1 331 ? 8.267 -10.531 6.323 1.00 97.69 331 ARG A N 1
ATOM 2651 C CA . ARG A 1 331 ? 9.111 -11.138 7.361 1.00 97.69 331 ARG A CA 1
ATOM 2652 C C . ARG A 1 331 ? 9.106 -10.306 8.645 1.00 97.69 331 ARG A C 1
ATOM 2654 O O . ARG A 1 331 ? 8.960 -10.875 9.719 1.00 97.69 331 ARG A O 1
ATOM 2661 N N . GLU A 1 332 ? 9.206 -8.980 8.541 1.00 97.12 332 GLU A N 1
ATOM 2662 C CA . GLU A 1 332 ? 9.074 -8.067 9.690 1.00 97.12 332 GLU A CA 1
ATOM 2663 C C . GLU A 1 332 ? 7.710 -8.223 10.383 1.00 97.12 332 GLU A C 1
ATOM 2665 O O . GLU A 1 332 ? 7.655 -8.394 11.598 1.00 97.12 332 GLU A O 1
ATOM 2670 N N . LEU A 1 333 ? 6.617 -8.247 9.614 1.00 98.12 333 LEU A N 1
ATOM 2671 C CA . LEU A 1 333 ? 5.267 -8.460 10.144 1.00 98.12 333 LEU A CA 1
ATOM 2672 C C . LEU A 1 333 ? 5.120 -9.824 10.832 1.00 98.12 333 LEU A C 1
ATOM 2674 O O . LEU A 1 333 ? 4.522 -9.908 11.902 1.00 98.12 333 LEU A O 1
ATOM 2678 N N . ALA A 1 334 ? 5.683 -10.890 10.260 1.00 97.69 334 ALA A N 1
ATOM 2679 C CA . ALA A 1 334 ? 5.656 -12.213 10.877 1.00 97.69 334 ALA A CA 1
ATOM 2680 C C . ALA A 1 334 ? 6.346 -12.225 12.250 1.00 97.69 334 ALA A C 1
ATOM 2682 O O . ALA A 1 334 ? 5.784 -12.749 13.212 1.00 97.69 334 ALA A O 1
ATOM 2683 N N . HIS A 1 335 ? 7.522 -11.596 12.358 1.00 96.38 335 HIS A N 1
ATOM 2684 C CA . HIS A 1 335 ? 8.219 -11.436 13.635 1.00 96.38 335 HIS A CA 1
ATOM 2685 C C . HIS A 1 335 ? 7.436 -10.566 14.617 1.00 96.38 335 HIS A C 1
ATOM 2687 O O . HIS A 1 335 ? 7.307 -10.931 15.779 1.00 96.38 335 HIS A O 1
ATOM 2693 N N . PHE A 1 336 ? 6.842 -9.459 14.168 1.00 96.81 336 PHE A N 1
ATOM 2694 C CA . PHE A 1 336 ? 5.999 -8.629 15.027 1.00 96.81 336 PHE A CA 1
ATOM 2695 C C . PHE A 1 336 ? 4.872 -9.443 15.690 1.00 96.81 336 PHE A C 1
ATOM 2697 O O . PHE A 1 336 ? 4.709 -9.407 16.912 1.00 96.81 336 PHE A O 1
ATOM 2704 N N . PHE A 1 337 ? 4.114 -10.208 14.902 1.00 95.56 337 PHE A N 1
ATOM 2705 C CA . PHE A 1 337 ? 2.989 -10.983 15.424 1.00 95.56 337 PHE A CA 1
ATOM 2706 C C . PHE A 1 337 ? 3.430 -12.190 16.269 1.00 95.56 337 PHE A C 1
ATOM 2708 O O . PHE A 1 337 ? 2.807 -12.462 17.295 1.00 95.56 337 PHE A O 1
ATOM 2715 N N . SER A 1 338 ? 4.513 -12.873 15.888 1.00 93.12 338 SER A N 1
ATOM 2716 C CA . SER A 1 338 ? 5.127 -13.946 16.687 1.00 93.12 338 SER A CA 1
ATOM 2717 C C . SER A 1 338 ? 5.615 -13.430 18.044 1.00 93.12 338 SER A C 1
ATOM 2719 O O . SER A 1 338 ? 5.231 -13.948 19.094 1.00 93.12 338 SER A O 1
ATOM 2721 N N . ASP A 1 339 ? 6.424 -12.372 18.025 1.00 91.00 339 ASP A N 1
ATOM 2722 C CA . ASP A 1 339 ? 7.275 -12.008 19.156 1.00 91.00 339 ASP A CA 1
ATOM 2723 C C . ASP A 1 339 ? 6.585 -11.008 20.092 1.00 91.00 339 ASP A C 1
ATOM 2725 O O . ASP A 1 339 ? 6.733 -11.094 21.311 1.00 91.00 339 ASP A O 1
ATOM 2729 N N . SER A 1 340 ? 5.824 -10.058 19.533 1.00 87.62 340 SER A N 1
ATOM 2730 C CA . SER A 1 340 ? 5.241 -8.937 20.290 1.00 87.62 340 SER A CA 1
ATOM 2731 C C . SER A 1 340 ? 3.773 -9.150 20.640 1.00 87.62 340 SER A C 1
ATOM 2733 O O . SER A 1 340 ? 3.334 -8.766 21.723 1.00 87.62 340 SER A O 1
ATOM 2735 N N . VAL A 1 341 ? 2.998 -9.755 19.738 1.00 86.69 341 VAL A N 1
ATOM 2736 C CA . VAL A 1 341 ? 1.555 -9.946 19.946 1.00 86.69 341 VAL A CA 1
ATOM 2737 C C . VAL A 1 341 ? 1.271 -11.232 20.719 1.00 86.69 341 VAL A C 1
ATOM 2739 O O . VAL A 1 341 ? 0.476 -11.245 21.660 1.00 86.69 341 VAL A O 1
ATOM 2742 N N . ASN A 1 342 ? 1.939 -12.319 20.346 1.00 80.25 342 ASN A N 1
ATOM 2743 C CA . ASN A 1 342 ? 1.580 -13.659 20.784 1.00 80.25 342 ASN A CA 1
ATOM 2744 C C . ASN A 1 342 ? 2.428 -14.190 21.960 1.00 80.25 342 ASN A C 1
ATOM 2746 O O . ASN A 1 342 ? 2.361 -15.368 22.301 1.00 80.25 342 ASN A O 1
ATOM 2750 N N . HIS A 1 343 ? 3.179 -13.318 22.640 1.00 65.31 343 HIS A N 1
ATOM 2751 C CA . HIS A 1 343 ? 4.114 -13.687 23.715 1.00 65.31 343 HIS A CA 1
ATOM 2752 C C . HIS A 1 343 ? 3.478 -14.468 24.889 1.00 65.31 343 HIS A C 1
ATOM 2754 O O . HIS A 1 343 ? 4.174 -15.158 25.626 1.00 65.31 343 HIS A O 1
ATOM 2760 N N . HIS A 1 344 ? 2.154 -14.375 25.067 1.00 60.12 344 HIS A N 1
ATOM 2761 C CA . HIS A 1 344 ? 1.414 -14.967 26.192 1.00 60.12 344 HIS A CA 1
ATOM 2762 C C . HIS A 1 344 ? 0.379 -16.031 25.773 1.00 60.12 344 HIS A C 1
ATOM 2764 O O . HIS A 1 344 ? -0.451 -16.432 26.590 1.00 60.12 344 HIS A O 1
ATOM 2770 N N . GLN A 1 345 ? 0.381 -16.460 24.507 1.00 70.06 345 GLN A N 1
ATOM 2771 C CA . GLN A 1 345 ? -0.527 -17.479 23.960 1.00 70.06 345 GLN A CA 1
ATOM 2772 C C . GLN A 1 345 ? 0.272 -18.644 23.350 1.00 70.06 345 GLN A C 1
ATOM 2774 O O . GLN A 1 345 ? 1.490 -18.717 23.506 1.00 70.06 345 GLN A O 1
ATOM 2779 N N . GLU A 1 346 ? -0.406 -19.598 22.704 1.00 72.00 346 GLU A N 1
ATOM 2780 C CA . GLU A 1 346 ? 0.272 -20.685 21.990 1.00 72.00 346 GLU A CA 1
ATOM 2781 C C . GLU A 1 346 ? 1.236 -20.116 20.947 1.00 72.00 346 GLU A C 1
ATOM 2783 O O . GLU A 1 346 ? 0.778 -19.369 20.086 1.00 72.00 346 GLU A O 1
ATOM 2788 N N . PRO A 1 347 ? 2.533 -20.453 20.989 1.00 80.19 347 PRO A N 1
ATOM 2789 C CA . PRO A 1 347 ? 3.543 -19.805 20.165 1.00 80.19 347 PRO A CA 1
ATOM 2790 C C . PRO A 1 347 ? 3.232 -19.948 18.672 1.00 80.19 347 PRO A C 1
ATOM 2792 O O . PRO A 1 347 ? 3.097 -21.052 18.142 1.00 80.19 347 PRO A O 1
ATOM 2795 N N . ILE A 1 348 ? 3.138 -18.806 17.995 1.00 89.75 348 ILE A N 1
ATOM 2796 C CA . ILE A 1 348 ? 3.064 -18.708 16.543 1.00 89.75 348 ILE A CA 1
ATOM 2797 C C . ILE A 1 348 ? 4.488 -18.736 16.013 1.00 89.75 348 ILE A C 1
ATOM 2799 O O . ILE A 1 348 ? 5.303 -17.892 16.362 1.00 89.75 348 ILE A O 1
ATOM 2803 N N . ASP A 1 349 ? 4.775 -19.707 15.155 1.00 93.62 349 ASP A N 1
ATOM 2804 C CA . ASP A 1 349 ? 6.058 -19.791 14.468 1.00 93.62 349 ASP A CA 1
ATOM 2805 C C . ASP A 1 349 ? 6.159 -18.668 13.405 1.00 93.62 349 ASP A C 1
ATOM 2807 O O . ASP A 1 349 ? 5.304 -18.602 12.502 1.00 93.62 349 ASP A O 1
ATOM 2811 N N . PRO A 1 350 ? 7.178 -17.786 13.484 1.00 96.19 350 PRO A N 1
ATOM 2812 C CA . PRO A 1 350 ? 7.333 -16.665 12.563 1.00 96.19 350 PRO A CA 1
ATOM 2813 C C . PRO A 1 350 ? 7.589 -17.116 11.120 1.00 96.19 350 PRO A C 1
ATOM 2815 O O . PRO A 1 350 ? 7.114 -16.465 10.190 1.00 96.19 350 PRO A O 1
ATOM 2818 N N . ASP A 1 351 ? 8.259 -18.246 10.885 1.00 97.31 351 ASP A N 1
ATOM 2819 C CA . ASP A 1 351 ? 8.490 -18.756 9.532 1.00 97.31 351 ASP A CA 1
ATOM 2820 C C . ASP A 1 351 ? 7.207 -19.342 8.932 1.00 97.31 351 ASP A C 1
ATOM 2822 O O . ASP A 1 351 ? 6.921 -19.148 7.744 1.00 97.31 351 ASP A O 1
ATOM 2826 N N . ILE A 1 352 ? 6.371 -20.005 9.741 1.00 96.81 352 ILE A N 1
ATOM 2827 C CA . ILE A 1 352 ? 5.043 -20.450 9.288 1.00 96.81 352 ILE A CA 1
ATOM 2828 C C . ILE A 1 352 ? 4.184 -19.241 8.905 1.00 96.81 352 ILE A C 1
ATOM 2830 O O . ILE A 1 352 ? 3.550 -19.251 7.842 1.00 96.81 352 ILE A O 1
ATOM 2834 N N . MET A 1 353 ? 4.170 -18.196 9.735 1.00 97.50 353 MET A N 1
ATOM 2835 C CA . MET A 1 353 ? 3.422 -16.975 9.443 1.00 97.50 353 MET A CA 1
ATOM 2836 C C . MET A 1 353 ? 3.958 -16.269 8.191 1.00 97.50 353 MET A C 1
ATOM 2838 O O . MET A 1 353 ? 3.171 -15.932 7.306 1.00 97.50 353 MET A O 1
ATOM 2842 N N . PHE A 1 354 ? 5.278 -16.125 8.053 1.00 98.44 354 PHE A N 1
ATOM 2843 C CA . PHE A 1 354 ? 5.925 -15.548 6.872 1.00 98.44 354 PHE A CA 1
ATOM 2844 C C . PHE A 1 354 ? 5.568 -16.297 5.579 1.00 98.44 354 PHE A C 1
ATOM 2846 O O . PHE A 1 354 ? 5.224 -15.678 4.567 1.00 98.44 354 PHE A O 1
ATOM 2853 N N . ASN A 1 355 ? 5.581 -17.631 5.602 1.00 98.38 355 ASN A N 1
ATOM 2854 C CA . ASN A 1 355 ? 5.204 -18.446 4.447 1.00 98.38 355 ASN A CA 1
ATOM 2855 C C . ASN A 1 355 ? 3.733 -18.239 4.053 1.00 98.38 355 ASN A C 1
ATOM 2857 O O . ASN A 1 355 ? 3.403 -18.159 2.865 1.00 98.38 355 ASN A O 1
ATOM 2861 N N . ARG A 1 356 ? 2.835 -18.113 5.041 1.00 98.12 356 ARG A N 1
ATOM 2862 C CA . ARG A 1 356 ? 1.417 -17.807 4.801 1.00 98.12 356 ARG A CA 1
ATOM 2863 C C . ARG A 1 356 ? 1.225 -16.392 4.256 1.00 98.12 356 ARG A C 1
ATOM 2865 O O . ARG A 1 356 ? 0.513 -16.242 3.265 1.00 98.12 356 ARG A O 1
ATOM 2872 N N . LEU A 1 357 ? 1.891 -15.394 4.839 1.00 98.50 357 LEU A N 1
ATOM 2873 C CA . LEU A 1 357 ? 1.905 -14.011 4.353 1.00 98.50 357 LEU A CA 1
ATOM 2874 C C . LEU A 1 357 ? 2.362 -13.946 2.899 1.00 98.50 357 LEU A C 1
ATOM 2876 O O . LEU A 1 357 ? 1.678 -13.366 2.067 1.00 98.50 357 LEU A O 1
ATOM 2880 N N . THR A 1 358 ? 3.473 -14.598 2.561 1.00 98.44 358 THR A N 1
ATOM 2881 C CA . THR A 1 358 ? 3.995 -14.619 1.190 1.00 98.44 358 THR A CA 1
ATOM 2882 C C . THR A 1 358 ? 3.002 -15.263 0.228 1.00 98.44 358 THR A C 1
ATOM 2884 O O . THR A 1 358 ? 2.658 -14.676 -0.796 1.00 98.44 358 THR A O 1
ATOM 2887 N N . LYS A 1 359 ? 2.465 -16.440 0.573 1.00 98.19 359 LYS A N 1
ATOM 2888 C CA . LYS A 1 359 ? 1.485 -17.142 -0.265 1.00 98.19 359 LYS A CA 1
ATOM 2889 C C . LYS A 1 359 ? 0.219 -16.312 -0.502 1.00 98.19 359 LYS A C 1
ATOM 2891 O O . LYS A 1 359 ? -0.245 -16.218 -1.637 1.00 98.19 359 LYS A O 1
ATOM 2896 N N . HIS A 1 360 ? -0.363 -15.748 0.553 1.00 98.31 360 HIS A N 1
ATOM 2897 C CA . HIS A 1 360 ? -1.606 -14.986 0.441 1.00 98.31 360 HIS A CA 1
ATOM 2898 C C . HIS A 1 360 ? -1.386 -13.587 -0.132 1.00 98.31 360 HIS A C 1
ATOM 2900 O O . HIS A 1 360 ? -2.230 -13.130 -0.891 1.00 98.31 360 HIS A O 1
ATOM 2906 N N . GLY A 1 361 ? -0.240 -12.957 0.120 1.00 98.25 361 GLY A N 1
ATOM 2907 C CA . GLY A 1 361 ? 0.149 -11.703 -0.520 1.00 98.25 361 GLY A CA 1
ATOM 2908 C C . GLY A 1 361 ? 0.255 -11.842 -2.037 1.00 98.25 361 GLY A C 1
ATOM 2909 O O . GLY A 1 361 ? -0.264 -11.000 -2.762 1.00 98.25 361 GLY A O 1
ATOM 2910 N N . LEU A 1 362 ? 0.816 -12.952 -2.536 1.00 98.12 362 LEU A N 1
ATOM 2911 C CA . LEU A 1 362 ? 0.793 -13.268 -3.972 1.00 98.12 362 LEU A CA 1
ATOM 2912 C C . LEU A 1 362 ? -0.631 -13.481 -4.498 1.00 98.12 362 LEU A C 1
ATOM 2914 O O . LEU A 1 362 ? -0.962 -13.001 -5.577 1.00 98.12 362 LEU A O 1
ATOM 2918 N N . SER A 1 363 ? -1.496 -14.147 -3.729 1.00 98.12 363 SER A N 1
ATOM 2919 C CA . SER A 1 363 ? -2.907 -14.306 -4.102 1.00 98.12 363 SER A CA 1
ATOM 2920 C C . SER A 1 363 ? -3.644 -12.961 -4.152 1.00 98.12 363 SER A C 1
ATOM 2922 O O . SER A 1 363 ? -4.438 -12.733 -5.061 1.00 98.12 363 SER A O 1
ATOM 2924 N N . PHE A 1 364 ? -3.394 -12.064 -3.196 1.00 98.12 364 PHE A N 1
ATOM 2925 C CA . PHE A 1 364 ? -3.991 -10.727 -3.147 1.00 98.12 364 PHE A CA 1
ATOM 2926 C C . PHE A 1 364 ? -3.507 -9.878 -4.321 1.00 98.12 364 PHE A C 1
ATOM 2928 O O . PHE A 1 364 ? -4.311 -9.192 -4.958 1.00 98.12 364 PHE A O 1
ATOM 2935 N N . LEU A 1 365 ? -2.215 -9.966 -4.639 1.00 97.69 365 LEU A N 1
ATOM 2936 C CA . LEU A 1 365 ? -1.615 -9.337 -5.807 1.00 97.69 365 LEU A CA 1
ATOM 2937 C C . LEU A 1 365 ? -2.237 -9.858 -7.106 1.00 97.69 365 LEU A C 1
ATOM 2939 O O . LEU A 1 365 ? -2.623 -9.049 -7.941 1.00 97.69 365 LEU A O 1
ATOM 2943 N N . GLU A 1 366 ? -2.402 -11.173 -7.266 1.00 96.50 366 GLU A N 1
ATOM 2944 C CA . GLU A 1 366 ? -3.007 -11.776 -8.461 1.00 96.50 366 GLU A CA 1
ATOM 2945 C C . GLU A 1 366 ? -4.450 -11.292 -8.667 1.00 96.50 366 GLU A C 1
ATOM 2947 O O . GLU A 1 366 ? -4.815 -10.828 -9.752 1.00 96.50 366 GLU A O 1
ATOM 2952 N N . VAL A 1 367 ? -5.273 -11.332 -7.614 1.00 97.38 367 VAL A N 1
ATOM 2953 C CA . VAL A 1 367 ? -6.667 -10.868 -7.680 1.00 97.38 367 VAL A CA 1
ATOM 2954 C C . VAL A 1 367 ? -6.720 -9.370 -7.986 1.00 97.38 367 VAL A C 1
ATOM 2956 O O . VAL A 1 367 ? -7.462 -8.962 -8.882 1.00 97.38 367 VAL A O 1
ATOM 2959 N N . SER A 1 368 ? -5.905 -8.556 -7.312 1.00 96.19 368 SER A N 1
ATOM 2960 C CA . SER A 1 368 ? -5.860 -7.105 -7.538 1.00 96.19 368 SER A CA 1
ATOM 2961 C C . SER A 1 368 ? -5.380 -6.780 -8.948 1.00 96.19 368 SER A C 1
ATOM 2963 O O . SER A 1 368 ? -6.074 -6.086 -9.685 1.00 96.19 368 SER A O 1
ATOM 2965 N N . GLY A 1 369 ? -4.246 -7.342 -9.364 1.00 94.50 369 GLY A N 1
ATOM 2966 C CA . GLY A 1 369 ? -3.661 -7.153 -10.688 1.00 94.50 369 GLY A CA 1
ATOM 2967 C C . GLY A 1 369 ? -4.621 -7.556 -11.803 1.00 94.50 369 GLY A C 1
ATOM 2968 O O . GLY A 1 369 ? -4.830 -6.784 -12.734 1.00 94.50 369 GLY A O 1
ATOM 2969 N N . SER A 1 370 ? -5.311 -8.695 -11.673 1.00 93.94 370 SER A N 1
ATOM 2970 C CA . SER A 1 370 ? -6.284 -9.152 -12.679 1.00 93.94 370 SER A CA 1
ATOM 2971 C C . SER A 1 370 ? -7.483 -8.210 -12.867 1.00 93.94 370 SER A C 1
ATOM 2973 O O . SER A 1 370 ? -8.111 -8.208 -13.930 1.00 93.94 370 SER A O 1
ATOM 2975 N N . ARG A 1 371 ? -7.813 -7.411 -11.843 1.00 94.00 371 ARG A N 1
ATOM 2976 C CA . ARG A 1 371 ? -8.913 -6.438 -11.875 1.00 94.00 371 ARG A CA 1
ATOM 2977 C C . ARG A 1 371 ? -8.443 -5.052 -12.296 1.00 94.00 371 ARG A C 1
ATOM 2979 O O . ARG A 1 371 ? -9.152 -4.399 -13.055 1.00 94.00 371 ARG A O 1
ATOM 2986 N N . LEU A 1 372 ? -7.287 -4.617 -11.798 1.00 94.25 372 LEU A N 1
ATOM 2987 C CA . LEU A 1 372 ? -6.733 -3.282 -12.031 1.00 94.25 372 LEU A CA 1
ATOM 2988 C C . LEU A 1 372 ? -6.069 -3.168 -13.402 1.00 94.25 372 LEU A C 1
ATOM 2990 O O . LEU A 1 372 ? -6.330 -2.222 -14.132 1.00 94.25 372 LEU A O 1
ATOM 2994 N N . ALA A 1 373 ? -5.263 -4.160 -13.770 1.00 94.62 373 ALA A N 1
ATOM 2995 C CA . ALA A 1 373 ? -4.465 -4.175 -14.991 1.00 94.62 373 ALA A CA 1
ATOM 2996 C C . ALA A 1 373 ? -5.066 -5.102 -16.054 1.00 94.62 373 ALA A C 1
ATOM 2998 O O . ALA A 1 373 ? -4.358 -5.716 -16.855 1.00 94.62 373 ALA A O 1
ATOM 2999 N N . ARG A 1 374 ? -6.397 -5.246 -16.061 1.00 92.75 374 ARG A N 1
ATOM 3000 C CA . ARG A 1 374 ? -7.079 -6.104 -17.028 1.00 92.75 374 ARG A CA 1
ATOM 3001 C C . ARG A 1 374 ? -6.766 -5.606 -18.441 1.00 92.75 374 ARG A C 1
ATOM 3003 O O . ARG A 1 374 ? -7.103 -4.479 -18.778 1.00 92.75 374 ARG A O 1
ATOM 3010 N N . TYR A 1 375 ? -6.184 -6.486 -19.255 1.00 94.88 375 TYR A N 1
ATOM 3011 C CA . TYR A 1 375 ? -5.736 -6.220 -20.631 1.00 94.88 375 TYR A CA 1
ATOM 3012 C C . TYR A 1 375 ? -4.484 -5.356 -20.776 1.00 94.88 375 TYR A C 1
ATOM 3014 O O . TYR A 1 375 ? -4.075 -5.139 -21.913 1.00 94.88 375 TYR A O 1
ATOM 3022 N N . LEU A 1 376 ? -3.871 -4.894 -19.687 1.00 97.44 376 LEU A N 1
ATOM 3023 C CA . LEU A 1 376 ? -2.611 -4.164 -19.769 1.00 97.44 376 LEU A CA 1
ATOM 3024 C C . LEU A 1 376 ? -1.440 -5.135 -19.958 1.00 97.44 376 LEU A C 1
ATOM 3026 O O . LEU A 1 376 ? -1.508 -6.276 -19.486 1.00 97.44 376 LEU A O 1
ATOM 3030 N N . PRO A 1 377 ? -0.362 -4.698 -20.624 1.00 97.75 377 PRO A N 1
ATOM 3031 C CA . PRO A 1 377 ? 0.855 -5.483 -20.698 1.00 97.75 377 PRO A CA 1
ATOM 3032 C C . PRO A 1 377 ? 1.525 -5.573 -19.318 1.00 97.75 377 PRO A C 1
ATOM 3034 O O . PRO A 1 377 ? 1.511 -4.621 -18.530 1.00 97.75 377 PRO A O 1
ATOM 3037 N N . PHE A 1 378 ? 2.105 -6.738 -19.038 1.00 97.62 378 PHE A N 1
ATOM 3038 C CA . PHE A 1 378 ? 2.754 -7.072 -17.772 1.00 97.62 378 PHE A CA 1
ATOM 3039 C C . PHE A 1 378 ? 4.247 -7.275 -18.003 1.00 97.62 378 PHE A C 1
ATOM 3041 O O . PHE A 1 378 ? 4.630 -8.049 -18.885 1.00 97.62 378 PHE A O 1
ATOM 3048 N N . TYR A 1 379 ? 5.068 -6.598 -17.211 1.00 98.06 379 TYR A N 1
ATOM 3049 C CA . TYR A 1 379 ? 6.517 -6.613 -17.337 1.00 98.06 379 TYR A CA 1
ATOM 3050 C C . TYR A 1 379 ? 7.184 -6.986 -16.019 1.00 98.06 379 TYR A C 1
ATOM 3052 O O . TYR A 1 379 ? 6.717 -6.587 -14.953 1.00 98.06 379 TYR A O 1
ATOM 3060 N N . SER A 1 380 ? 8.329 -7.652 -16.119 1.00 97.31 380 SER A N 1
ATOM 3061 C CA . SER A 1 380 ? 9.251 -7.878 -15.009 1.00 97.31 380 SER A CA 1
ATOM 3062 C C . SER A 1 380 ? 10.521 -7.062 -15.214 1.00 97.31 380 SER A C 1
ATOM 3064 O O . SER A 1 380 ? 11.102 -7.060 -16.302 1.00 97.31 380 SER A O 1
ATOM 3066 N N . LEU A 1 381 ? 10.947 -6.367 -14.165 1.00 96.56 381 LEU A N 1
ATOM 3067 C CA . LEU A 1 381 ? 12.219 -5.664 -14.075 1.00 96.56 381 LEU A CA 1
ATOM 3068 C C . LEU A 1 381 ? 13.125 -6.436 -13.120 1.00 96.56 381 LEU A C 1
ATOM 3070 O O . LEU A 1 381 ? 12.987 -6.314 -11.904 1.00 96.56 381 LEU A O 1
ATOM 3074 N N . ASP A 1 382 ? 14.048 -7.212 -13.677 1.00 94.00 382 ASP A N 1
ATOM 3075 C CA . ASP A 1 382 ? 15.056 -7.922 -12.901 1.00 94.00 382 ASP A CA 1
ATOM 3076 C C . ASP A 1 382 ? 16.312 -7.057 -12.756 1.00 94.00 382 ASP A C 1
ATOM 3078 O O . ASP A 1 382 ? 16.871 -6.552 -13.739 1.00 94.00 382 ASP A O 1
ATOM 3082 N N . MET A 1 383 ? 16.779 -6.916 -11.521 1.00 88.12 383 MET A N 1
ATOM 3083 C CA . MET A 1 383 ? 18.113 -6.405 -11.221 1.00 88.12 383 MET A CA 1
ATOM 3084 C C . MET A 1 383 ? 19.143 -7.500 -11.519 1.00 88.12 383 MET A C 1
ATOM 3086 O O . MET A 1 383 ? 19.011 -8.599 -10.985 1.00 88.12 383 MET A O 1
ATOM 3090 N N . VAL A 1 384 ? 20.124 -7.240 -12.397 1.00 81.06 384 VAL A N 1
ATOM 3091 C CA . VAL A 1 384 ? 21.104 -8.248 -12.859 1.00 81.06 384 VAL A CA 1
ATOM 3092 C C . VAL A 1 384 ? 22.529 -7.830 -12.556 1.00 81.06 384 VAL A C 1
ATOM 3094 O O . VAL A 1 384 ? 22.912 -6.691 -12.918 1.00 81.06 384 VAL A O 1
#

Organism: Tetrahymena thermophila (strain SB210) (NCBI:txid312017)